Protein AF-A0A1Y2XEP6-F1 (afdb_monomer_lite)

Secondary structure (DSSP, 8-state):
----PPPSEEEESSHHHHHT-----GGG-EEEEEEES-EEEEE-TT--BEEEEEEES-TEEEEEE-TT--B-SEEEEES-TT--EEE-TT----TT----S-TTS--S--EEEEEES-TT--EEE-TT--EEEEEEEE-S-TT----TTTTTT--EEEEEEEES----TT--EEEEEEEE----TT-EEEETT--EEEEEEEES-SEEEESS-EEESS-EEEE---GGG---------TTEEEESS-EEEES-BS-EEE-TT--EESS-EEEES-BS-EEE-TT--EEEEEEEE--BT-EEPP-TT--EEEEEEEEEEE--TT-S-S-TT--BEEEEEEEEESSTT-BTHHHHHHHHTTSEEEEEE-SBT---SS----SS-----------PPPHHHHHHHHHHHHHHHHHHHHHHHHHHHHHHHHHHHHHHHHHHHHHHHHHHHHHHHTT------TTS----SSS---PPP-----SS-------PPPP----PPP--PPPPPP-----------------

pLDDT: mean 80.97, std 20.72, range [35.66, 98.75]

Foldseek 3Di:
DDPPDQPLEDEAAEQVSQVPDDRCPDPVFHAEYEHALHADEHEHPPRAEYAYYEYENNCHHAEYEDARHQAYAEYYHEQNANHAEYEDQNHADDPPDDPPDDPPDDGPRAYAYAHAAHVNHQAYHNHQDQEHEEHHHAHPDQPDPSDPHNQASHQEYAAYAEEYQDEPQNHQEYAEAEYAYPLDAPREYHPQNHAEYQEYAAHQNRAYDHNAAHEHQAEAHAEQHECVSYPDPDQRPPARHAEHQEEYEYENAECHEQEPNNHAYHNYEDYYEHYECYEYEDARHAEYEEYHHDHHYNYEDYAHARHQDYQEYAHAEAYDCVVHLDSYPNHQAHVDEYAAHHPDAPRDCVNVVVCCVVRRHVHYHHPYHPSPPPDDPDDPDDDDDDDDDDDDDDDPVVVVVVVVVVVVVVVVVVVVVVVVVVVVVVVVVVVVVVVVVVVVVVVVVVVVVVVVPPDPPPVPWWDDPPPPDTDGDPDDDDDPDDDDDDDDDDDDDDDDDDDDDDDDDDDDDDDDDDDDDDDDDDDD

Radius of gyration: 37.0 Å; chains: 1; bounding box: 100×82×118 Å

Sequence (524 aa):
MGDGECPDGIYIKNQVDIDNGNYNCGDNGLESIYLINASGDLTFPGFVSARYLQIEDSPDLQSVTFPDLRRLARLQIKNAHSLYKVSLPSIGPEDGYGVMGDPNTFLVNTIDLSIEDAPYLTTTNFGQLESFQHVTYNSDNYFSNHGPGAFDNITAAWNLTIDACVNFVNLERADRVQITGDGDRSCQMDFSKLSSVNNMTLHSVPVLFLGREVTVNESLVVESWDPSISESPGPKYIRHFTTVGSNLRASANSQTELTFTDLQRVGGDLVIYNNKNSTLSFDQLTEAGTISIVDNVDTILPWFPRLQRADSIHLRGHIDTSMGQNLFPVLSIVPGNVTIEAWNADFNCSKLVDQFRDNIITNLKCNGTNNATGTAAGPITNPIISQENQSSGLSAGAWAGIGIGIGIFVLGVVIGVVWLLIRLKRLRKELMERIKEQETNQLQRWDSLEMRSKRPNLDVLCESDGTGIIREKPDDHIPPDRIKTVIAKHPDGYVRELPVTVPLPPELTGSLDMDRENRSLSRY

Structure (mmCIF, N/CA/C/O backbone):
data_AF-A0A1Y2XEP6-F1
#
_entry.id   AF-A0A1Y2XEP6-F1
#
loop_
_atom_site.group_PDB
_atom_site.id
_atom_site.type_symbol
_atom_site.label_atom_id
_atom_site.label_alt_id
_atom_site.label_comp_id
_atom_site.label_asym_id
_atom_site.label_entity_id
_atom_site.label_seq_id
_atom_site.pdbx_PDB_ins_code
_atom_site.Cartn_x
_atom_site.Cartn_y
_atom_site.Cartn_z
_atom_site.occupancy
_atom_site.B_iso_or_equiv
_atom_site.auth_seq_id
_atom_site.auth_comp_id
_atom_site.auth_asym_id
_atom_site.auth_atom_id
_atom_site.pdbx_PDB_model_num
ATOM 1 N N . MET A 1 1 ? 13.974 -10.013 -51.640 1.00 45.12 1 MET A N 1
ATOM 2 C CA . MET A 1 1 ? 14.377 -9.930 -50.225 1.00 45.12 1 MET A CA 1
ATOM 3 C C . MET A 1 1 ? 13.810 -11.180 -49.602 1.00 45.12 1 MET A C 1
ATOM 5 O O . MET A 1 1 ? 12.612 -11.368 -49.728 1.00 45.12 1 MET A O 1
ATOM 9 N N . GLY A 1 2 ? 14.669 -12.114 -49.186 1.00 50.44 2 GLY A N 1
ATOM 10 C CA . GLY A 1 2 ? 14.192 -13.378 -48.624 1.00 50.44 2 GLY A CA 1
ATOM 11 C C . GLY A 1 2 ? 13.449 -13.101 -47.327 1.00 50.44 2 GLY A C 1
ATOM 12 O O . GLY A 1 2 ? 13.826 -12.160 -46.629 1.00 50.44 2 GLY A O 1
ATOM 13 N N . ASP A 1 3 ? 12.417 -13.891 -47.051 1.00 63.75 3 ASP A N 1
ATOM 14 C CA . ASP A 1 3 ? 11.669 -13.915 -45.793 1.00 63.75 3 ASP A CA 1
ATOM 15 C C . ASP A 1 3 ? 12.612 -14.345 -44.656 1.00 63.75 3 ASP A C 1
ATOM 17 O O . ASP A 1 3 ? 12.588 -15.484 -44.197 1.00 63.75 3 ASP A O 1
ATOM 21 N N . GLY A 1 4 ? 13.552 -13.470 -44.294 1.00 73.50 4 GLY A N 1
ATOM 22 C CA . GLY A 1 4 ? 14.496 -13.704 -43.217 1.00 73.50 4 GLY A CA 1
ATOM 23 C C . GLY A 1 4 ? 13.702 -13.851 -41.934 1.00 73.50 4 GLY A C 1
ATOM 24 O O . GLY A 1 4 ? 13.021 -12.912 -41.528 1.00 73.50 4 GLY A O 1
ATOM 25 N N . GLU A 1 5 ? 13.751 -15.040 -41.342 1.00 85.75 5 GLU A N 1
ATOM 26 C CA . GLU A 1 5 ? 13.152 -15.297 -40.040 1.00 85.75 5 GLU A CA 1
ATOM 27 C C . GLU A 1 5 ? 13.689 -14.282 -39.026 1.00 85.75 5 GLU A C 1
ATOM 29 O O . GLU A 1 5 ? 14.896 -14.031 -38.946 1.00 85.75 5 GLU A O 1
ATOM 34 N N . CYS A 1 6 ? 12.774 -13.680 -38.270 1.00 89.69 6 CYS A N 1
ATOM 35 C CA . CYS A 1 6 ? 13.131 -12.806 -37.168 1.00 89.69 6 CYS A CA 1
ATOM 36 C C . CYS A 1 6 ? 13.857 -13.590 -36.088 1.00 89.69 6 CYS A C 1
ATOM 38 O O . CYS A 1 6 ? 13.378 -14.658 -35.708 1.00 89.69 6 CYS A O 1
ATOM 40 N N . PRO A 1 7 ? 14.979 -13.075 -35.563 1.00 92.62 7 PRO A N 1
ATOM 41 C CA . PRO A 1 7 ? 15.607 -13.709 -34.423 1.00 92.62 7 PRO A CA 1
ATOM 42 C C . PRO A 1 7 ? 14.661 -13.647 -33.219 1.00 92.62 7 PRO A C 1
ATOM 44 O O . PRO A 1 7 ? 14.058 -12.608 -32.948 1.00 92.62 7 PRO A O 1
ATOM 47 N N . ASP A 1 8 ? 14.592 -14.741 -32.460 1.00 92.44 8 ASP A N 1
ATOM 48 C CA . ASP A 1 8 ? 13.839 -14.799 -31.198 1.00 92.44 8 ASP A CA 1
ATOM 49 C C . ASP A 1 8 ? 14.340 -13.749 -30.186 1.00 92.44 8 ASP A C 1
ATOM 51 O O . ASP A 1 8 ? 13.602 -13.275 -29.327 1.00 92.44 8 ASP A O 1
ATOM 55 N N . GLY A 1 9 ? 15.603 -13.334 -30.276 1.00 95.00 9 GLY A N 1
ATOM 56 C CA . GLY A 1 9 ? 16.083 -12.225 -29.471 1.00 95.00 9 GLY A CA 1
ATOM 57 C C . GLY A 1 9 ? 17.382 -11.620 -29.961 1.00 95.00 9 GLY A C 1
ATOM 58 O O . GLY A 1 9 ? 18.145 -12.244 -30.702 1.00 95.00 9 GLY A O 1
ATOM 59 N N . ILE A 1 10 ? 17.625 -10.386 -29.528 1.00 96.38 10 ILE A N 1
ATOM 60 C CA . ILE A 1 10 ? 18.825 -9.622 -29.872 1.00 96.38 10 ILE A CA 1
ATOM 61 C C . ILE A 1 10 ? 19.538 -9.145 -28.608 1.00 96.38 10 ILE A C 1
ATOM 63 O O . ILE A 1 10 ? 18.894 -8.808 -27.615 1.00 96.38 10 ILE A O 1
ATOM 67 N N . TYR A 1 11 ? 20.869 -9.116 -28.658 1.00 97.12 11 TYR A N 1
ATOM 68 C CA . TYR A 1 11 ? 21.729 -8.664 -27.566 1.00 97.12 11 TYR A CA 1
ATOM 69 C C . TYR A 1 11 ? 22.448 -7.393 -27.992 1.00 97.12 11 TYR A C 1
ATOM 71 O O . TYR A 1 11 ? 23.153 -7.398 -28.999 1.00 97.12 11 TYR A O 1
ATOM 79 N N . ILE A 1 12 ? 22.281 -6.328 -27.217 1.00 97.81 12 ILE A N 1
ATOM 80 C CA . ILE A 1 12 ? 22.789 -4.996 -27.543 1.00 97.81 12 ILE A CA 1
ATOM 81 C C . ILE A 1 12 ? 23.633 -4.496 -26.376 1.00 97.81 12 ILE A C 1
ATOM 83 O O . ILE A 1 12 ? 23.169 -4.471 -25.236 1.00 97.81 12 ILE A O 1
ATOM 87 N N . LYS A 1 13 ? 24.873 -4.092 -26.657 1.00 97.69 13 LYS A N 1
ATOM 88 C CA . LYS A 1 13 ? 25.794 -3.526 -25.660 1.00 97.69 13 LYS A CA 1
ATOM 89 C C . LYS A 1 13 ? 25.984 -2.026 -25.834 1.00 97.69 13 LYS A C 1
ATOM 91 O O . LYS A 1 13 ? 26.319 -1.325 -24.888 1.00 97.69 13 LYS A O 1
ATOM 96 N N . ASN A 1 14 ? 25.838 -1.519 -27.047 1.00 97.69 14 ASN A N 1
ATOM 97 C CA . ASN A 1 14 ? 26.057 -0.111 -27.352 1.00 97.69 14 ASN A CA 1
ATOM 98 C C . ASN A 1 14 ? 25.296 0.283 -28.629 1.00 97.69 14 ASN A C 1
ATOM 100 O O . ASN A 1 14 ? 24.717 -0.562 -29.311 1.00 97.69 14 ASN A O 1
ATOM 104 N N . GLN A 1 15 ? 25.324 1.572 -28.972 1.00 97.56 15 GLN A N 1
ATOM 105 C CA . GLN A 1 15 ? 24.644 2.095 -30.159 1.00 97.56 15 GLN A CA 1
ATOM 106 C C . GLN A 1 15 ? 25.177 1.494 -31.474 1.00 97.56 15 GLN A C 1
ATOM 108 O O . GLN A 1 15 ? 24.409 1.312 -32.412 1.00 97.56 15 GLN A O 1
ATOM 113 N N . VAL A 1 16 ? 26.458 1.109 -31.540 1.00 96.94 16 VAL A N 1
ATOM 114 C CA . VAL A 1 16 ? 27.062 0.519 -32.749 1.00 96.94 16 VAL A CA 1
ATOM 115 C C . VAL A 1 16 ? 26.422 -0.833 -33.092 1.00 96.94 16 VAL A C 1
ATOM 117 O O . VAL A 1 16 ? 26.256 -1.143 -34.271 1.00 96.94 16 VAL A O 1
ATOM 120 N N . ASP A 1 17 ? 26.013 -1.618 -32.089 1.00 96.12 17 ASP A N 1
ATOM 121 C CA . ASP A 1 17 ? 25.277 -2.875 -32.300 1.00 96.12 17 ASP A CA 1
ATOM 122 C C . ASP A 1 17 ? 23.877 -2.632 -32.892 1.00 96.12 17 ASP A C 1
ATOM 124 O O . ASP A 1 17 ? 23.364 -3.464 -33.647 1.00 96.12 17 ASP A O 1
ATOM 128 N N . ILE A 1 18 ? 23.259 -1.493 -32.560 1.00 95.31 18 ILE A N 1
ATOM 129 C CA . ILE A 1 18 ? 21.965 -1.067 -33.106 1.00 95.31 18 ILE A CA 1
ATOM 130 C C . ILE A 1 18 ? 22.148 -0.607 -34.554 1.00 95.31 18 ILE A C 1
ATOM 132 O O . ILE A 1 18 ? 21.463 -1.102 -35.444 1.00 95.31 18 ILE A O 1
ATOM 136 N N . ASP A 1 19 ? 23.110 0.288 -34.792 1.00 95.50 19 ASP A N 1
ATOM 137 C CA . ASP A 1 19 ? 23.351 0.920 -36.093 1.00 95.50 19 ASP A CA 1
ATOM 138 C C . ASP A 1 19 ? 23.798 -0.085 -37.168 1.00 95.50 19 ASP A C 1
ATOM 140 O O . ASP A 1 19 ? 23.444 0.047 -38.341 1.00 95.50 19 ASP A O 1
ATOM 144 N N . ASN A 1 20 ? 24.572 -1.103 -36.777 1.00 95.06 20 ASN A N 1
ATOM 145 C CA . ASN A 1 20 ? 25.049 -2.145 -37.689 1.00 95.06 20 ASN A CA 1
ATOM 146 C C . ASN A 1 20 ? 24.077 -3.322 -37.836 1.00 95.06 20 ASN A C 1
ATOM 148 O O . ASN A 1 20 ? 24.254 -4.158 -38.727 1.00 95.06 20 ASN A O 1
ATOM 152 N N . GLY A 1 21 ? 23.087 -3.437 -36.951 1.00 90.69 21 GLY A N 1
ATOM 153 C CA . GLY A 1 21 ? 22.163 -4.557 -36.952 1.00 90.69 21 GLY A CA 1
ATOM 154 C C . GLY A 1 21 ? 20.976 -4.337 -37.888 1.00 90.69 21 GLY A C 1
ATOM 155 O O . GLY A 1 21 ? 20.340 -3.288 -37.897 1.00 90.69 21 GLY A O 1
ATOM 156 N N . ASN A 1 22 ? 20.643 -5.353 -38.684 1.00 86.31 22 ASN A N 1
ATOM 157 C CA . ASN A 1 22 ? 19.442 -5.342 -39.518 1.00 86.31 22 ASN A CA 1
ATOM 158 C C . ASN A 1 22 ? 18.295 -6.060 -38.791 1.00 86.31 22 ASN A C 1
ATOM 160 O O . ASN A 1 22 ? 18.072 -7.249 -39.008 1.00 86.31 22 ASN A O 1
ATOM 164 N N . TYR A 1 23 ? 17.587 -5.340 -37.919 1.00 86.44 23 TYR A N 1
ATOM 165 C CA . TYR A 1 23 ? 16.522 -5.883 -37.061 1.00 86.44 23 TYR A CA 1
ATOM 166 C C . TYR A 1 23 ? 15.106 -5.684 -37.623 1.00 86.44 23 TYR A C 1
ATOM 168 O O . TYR A 1 23 ? 14.135 -5.597 -36.872 1.00 86.44 23 TYR A O 1
ATOM 176 N N . ASN A 1 24 ? 14.963 -5.563 -38.946 1.00 84.88 24 ASN A N 1
ATOM 177 C CA . ASN A 1 24 ? 13.658 -5.325 -39.552 1.00 84.88 24 ASN A CA 1
ATOM 178 C C . ASN A 1 24 ? 12.791 -6.592 -39.517 1.00 84.88 24 ASN A C 1
ATOM 180 O O . ASN A 1 24 ? 12.932 -7.472 -40.364 1.00 84.88 24 ASN A O 1
ATOM 184 N N . CYS A 1 25 ? 11.881 -6.638 -38.545 1.00 87.75 25 CYS A N 1
ATOM 185 C CA . CYS A 1 25 ? 10.997 -7.769 -38.291 1.00 87.75 25 CYS A CA 1
ATOM 186 C C . CYS A 1 25 ? 9.562 -7.622 -38.810 1.00 87.75 25 CYS A C 1
ATOM 188 O O . CYS A 1 25 ? 8.697 -8.449 -38.507 1.00 87.75 25 CYS A O 1
ATOM 190 N N . GLY A 1 26 ? 9.299 -6.577 -39.602 1.00 86.06 26 GLY A N 1
ATOM 191 C CA . GLY A 1 26 ? 7.944 -6.241 -40.034 1.00 86.06 26 GLY A CA 1
ATOM 192 C C . GLY A 1 26 ? 6.987 -6.097 -38.844 1.00 86.06 26 GLY A C 1
ATOM 193 O O . GLY A 1 26 ? 7.382 -5.663 -37.761 1.00 86.06 26 GLY A O 1
ATOM 194 N N . ASP A 1 27 ? 5.731 -6.496 -39.040 1.00 83.19 27 ASP A N 1
ATOM 195 C CA . ASP A 1 27 ? 4.671 -6.350 -38.030 1.00 83.19 27 ASP A CA 1
ATOM 196 C C . ASP A 1 27 ? 4.746 -7.383 -36.894 1.00 83.19 27 ASP A C 1
ATOM 198 O O . ASP A 1 27 ? 4.137 -7.187 -35.842 1.00 83.19 27 ASP A O 1
ATOM 202 N N . ASN A 1 28 ? 5.497 -8.474 -37.080 1.00 82.81 28 ASN A N 1
ATOM 203 C CA . ASN A 1 28 ? 5.612 -9.531 -36.071 1.00 82.81 28 ASN A CA 1
ATOM 204 C C . ASN A 1 28 ? 6.398 -9.063 -34.835 1.00 82.81 28 ASN A C 1
ATOM 206 O O . ASN A 1 28 ? 6.189 -9.588 -33.744 1.00 82.81 28 ASN A O 1
ATOM 210 N N . GLY A 1 29 ? 7.248 -8.041 -34.987 1.00 87.75 29 GLY A N 1
ATOM 211 C CA . GLY A 1 29 ? 8.113 -7.556 -33.916 1.00 87.75 29 GLY A CA 1
ATOM 212 C C . GLY A 1 29 ? 9.186 -8.562 -33.507 1.00 87.75 29 GLY A C 1
ATOM 213 O O . GLY A 1 29 ? 9.314 -9.641 -34.083 1.00 87.75 29 GLY A O 1
ATOM 214 N N . LEU A 1 30 ? 9.979 -8.184 -32.509 1.00 92.94 30 LEU A N 1
ATOM 215 C CA . LEU A 1 30 ? 10.924 -9.091 -31.860 1.00 92.94 30 LEU A CA 1
ATOM 216 C C . LEU A 1 30 ? 10.279 -9.741 -30.643 1.00 92.94 30 LEU A C 1
ATOM 218 O O . LEU A 1 30 ? 9.525 -9.099 -29.913 1.00 92.94 30 LEU A O 1
ATOM 222 N N . GLU A 1 31 ? 10.626 -10.994 -30.368 1.00 93.38 31 GLU A N 1
ATOM 223 C CA . GLU A 1 31 ? 10.197 -11.614 -29.117 1.00 93.38 31 GLU A CA 1
ATOM 224 C C . GLU A 1 31 ? 10.958 -10.971 -27.941 1.00 93.38 31 GLU A C 1
ATOM 226 O O . GLU A 1 31 ? 10.322 -10.458 -27.022 1.00 93.38 31 GLU A O 1
ATOM 231 N N . SER A 1 32 ? 12.291 -10.854 -28.004 1.00 96.94 32 SER A N 1
ATOM 232 C CA . SER A 1 32 ? 13.078 -10.287 -26.894 1.00 96.94 32 SER A CA 1
ATOM 233 C C . SER A 1 32 ? 14.199 -9.325 -27.307 1.00 96.94 32 SER A C 1
ATOM 235 O O . SER A 1 32 ? 14.939 -9.560 -28.262 1.00 96.94 32 SER A O 1
ATOM 237 N N . ILE A 1 33 ? 14.392 -8.265 -26.522 1.00 97.56 33 ILE A N 1
ATOM 238 C CA . ILE A 1 33 ? 15.531 -7.342 -26.607 1.00 97.56 33 ILE A CA 1
ATOM 239 C C . ILE A 1 33 ? 16.276 -7.368 -25.270 1.00 97.56 33 ILE A C 1
ATOM 241 O O . ILE A 1 33 ? 15.701 -7.035 -24.232 1.00 97.56 33 ILE A O 1
ATOM 245 N N . TYR A 1 34 ? 17.556 -7.740 -25.305 1.00 98.19 34 TYR A N 1
ATOM 246 C CA . TYR A 1 34 ? 18.423 -7.855 -24.133 1.00 98.19 34 TYR A CA 1
ATOM 247 C C . TYR A 1 34 ? 19.523 -6.789 -24.162 1.00 98.19 34 TYR A C 1
ATOM 249 O O . TYR A 1 34 ? 20.383 -6.794 -25.047 1.00 98.19 34 TYR A O 1
ATOM 257 N N . LEU A 1 35 ? 19.521 -5.896 -23.173 1.00 98.00 35 LEU A N 1
ATOM 258 C CA . LEU A 1 35 ? 20.571 -4.906 -22.935 1.00 98.00 35 LEU A CA 1
ATOM 259 C C . LEU A 1 35 ? 21.411 -5.399 -21.750 1.00 98.00 35 LEU A C 1
ATOM 261 O O . LEU A 1 35 ? 21.022 -5.209 -20.600 1.00 98.00 35 LEU A O 1
ATOM 265 N N . ILE A 1 36 ? 22.512 -6.105 -22.034 1.00 97.94 36 ILE A N 1
ATOM 266 C CA . ILE A 1 36 ? 23.367 -6.750 -21.019 1.00 97.94 36 ILE A CA 1
ATOM 267 C C . ILE A 1 36 ? 24.780 -6.190 -21.110 1.00 97.94 36 ILE A C 1
ATOM 269 O O . ILE A 1 36 ? 25.401 -6.279 -22.174 1.00 97.94 36 ILE A O 1
ATOM 273 N N . ASN A 1 37 ? 25.315 -5.670 -19.999 1.00 97.69 37 ASN A N 1
ATOM 274 C CA . ASN A 1 37 ? 26.539 -4.856 -19.999 1.00 97.69 37 ASN A CA 1
ATOM 275 C C . ASN A 1 37 ? 26.458 -3.721 -21.031 1.00 97.69 37 ASN A C 1
ATOM 277 O O . ASN A 1 37 ? 27.430 -3.426 -21.734 1.00 97.69 37 ASN A O 1
ATOM 281 N N . ALA A 1 38 ? 25.263 -3.149 -21.175 1.00 98.06 38 ALA A N 1
ATOM 282 C CA . ALA A 1 38 ? 25.025 -2.054 -22.084 1.00 98.06 38 ALA A CA 1
ATOM 283 C C . ALA A 1 38 ? 25.557 -0.741 -21.498 1.00 98.06 38 ALA A C 1
ATOM 285 O O . ALA A 1 38 ? 25.624 -0.578 -20.277 1.00 98.06 38 ALA A O 1
ATOM 286 N N . SER A 1 39 ? 25.945 0.195 -22.361 1.00 98.19 39 SER A N 1
ATOM 287 C CA . SER A 1 39 ? 26.491 1.484 -21.934 1.00 98.19 39 SER A CA 1
ATOM 288 C C . SER A 1 39 ? 26.059 2.647 -22.823 1.00 98.19 39 SER A C 1
ATOM 290 O O . SER A 1 39 ? 25.695 2.470 -23.988 1.00 98.19 39 SER A O 1
ATOM 292 N N . GLY A 1 40 ? 26.122 3.854 -22.253 1.00 97.88 40 GLY A N 1
ATOM 293 C CA . GLY A 1 40 ? 25.825 5.106 -22.947 1.00 97.88 40 GLY A CA 1
ATOM 294 C C . GLY A 1 40 ? 24.333 5.350 -23.166 1.00 97.88 40 GLY A C 1
ATOM 295 O O . GLY A 1 40 ? 23.489 4.884 -22.402 1.00 97.88 40 GLY A O 1
ATOM 296 N N . ASP A 1 41 ? 24.019 6.119 -24.204 1.00 98.31 41 ASP A N 1
ATOM 297 C CA . ASP A 1 41 ? 22.650 6.408 -24.624 1.00 98.31 41 ASP A CA 1
ATOM 298 C C . ASP A 1 41 ? 22.272 5.506 -25.800 1.00 98.31 41 ASP A C 1
ATOM 300 O O . ASP A 1 41 ? 22.948 5.512 -26.830 1.00 98.31 41 ASP A O 1
ATOM 304 N N . LEU A 1 42 ? 21.186 4.743 -25.657 1.00 98.19 42 LEU A N 1
ATOM 305 C CA . LEU A 1 42 ? 20.700 3.827 -26.687 1.00 98.19 42 LEU A CA 1
ATOM 306 C C . LEU A 1 42 ? 19.387 4.317 -27.286 1.00 98.19 42 LEU A C 1
ATOM 308 O O . LEU A 1 42 ? 18.402 4.536 -26.577 1.00 98.19 42 LEU A O 1
ATOM 312 N N . THR A 1 43 ? 19.359 4.448 -28.611 1.00 97.69 43 THR A N 1
ATOM 313 C CA . THR A 1 43 ? 18.160 4.794 -29.379 1.00 97.69 43 THR A CA 1
ATOM 314 C C . THR A 1 43 ? 17.867 3.720 -30.418 1.00 97.69 43 THR A C 1
ATOM 316 O O . THR A 1 43 ? 18.726 3.383 -31.229 1.00 97.69 43 THR A O 1
ATOM 319 N N . PHE A 1 44 ? 16.628 3.226 -30.415 1.00 96.31 44 PHE A N 1
ATOM 320 C CA . PHE A 1 44 ? 16.145 2.128 -31.256 1.00 96.31 44 PHE A CA 1
ATOM 321 C C . PHE A 1 44 ? 15.128 2.626 -32.299 1.00 96.31 44 PHE A C 1
ATOM 323 O O . PHE A 1 44 ? 13.919 2.452 -32.111 1.00 96.31 44 PHE A O 1
ATOM 330 N N . PRO A 1 45 ? 15.566 3.284 -33.388 1.00 94.69 45 PRO A N 1
ATOM 331 C CA . PRO A 1 45 ? 14.650 3.769 -34.417 1.00 94.69 45 PRO A CA 1
ATOM 332 C C . PRO A 1 45 ? 14.015 2.604 -35.190 1.00 94.69 45 PRO A C 1
ATOM 334 O O . PRO A 1 45 ? 14.676 1.615 -35.499 1.00 94.69 45 PRO A O 1
ATOM 337 N N . GLY A 1 46 ? 12.733 2.728 -35.535 1.00 91.81 46 GLY A N 1
ATOM 338 C CA . GLY A 1 46 ? 12.019 1.773 -36.387 1.00 91.81 46 GLY A CA 1
ATOM 339 C C . GLY A 1 46 ? 11.557 0.478 -35.708 1.00 91.81 46 GLY A C 1
ATOM 340 O O . GLY A 1 46 ? 10.947 -0.361 -36.369 1.00 91.81 46 GLY A O 1
ATOM 341 N N . PHE A 1 47 ? 11.793 0.302 -34.406 1.00 92.62 47 PHE A N 1
ATOM 342 C CA . PHE A 1 47 ? 11.282 -0.847 -33.653 1.00 92.62 47 PHE A CA 1
ATOM 343 C C . PHE A 1 47 ? 9.827 -0.608 -33.262 1.00 92.62 47 PHE A C 1
ATOM 345 O O . PHE A 1 47 ? 9.559 0.180 -32.364 1.00 92.62 47 PHE A O 1
ATOM 352 N N . VAL A 1 48 ? 8.890 -1.292 -33.921 1.00 92.88 48 VAL A N 1
ATOM 353 C CA . VAL A 1 48 ? 7.446 -1.080 -33.704 1.00 92.88 48 VAL A CA 1
ATOM 354 C C . VAL A 1 48 ? 6.876 -1.978 -32.603 1.00 92.88 48 VAL A C 1
ATOM 356 O O . VAL A 1 48 ? 5.943 -1.583 -31.902 1.00 92.88 48 VAL A O 1
ATOM 359 N N . SER A 1 49 ? 7.430 -3.179 -32.424 1.00 92.44 49 SER A N 1
ATOM 360 C CA . SER A 1 49 ? 6.909 -4.185 -31.496 1.00 92.44 49 SER A CA 1
ATOM 361 C C . SER A 1 49 ? 8.035 -5.016 -30.887 1.00 92.44 49 SER A C 1
ATOM 363 O O . SER A 1 49 ? 8.932 -5.472 -31.603 1.00 92.44 49 SER A O 1
ATOM 365 N N . ALA A 1 50 ? 7.966 -5.225 -29.576 1.00 94.19 50 ALA A N 1
ATOM 366 C CA . ALA A 1 50 ? 8.783 -6.177 -28.839 1.00 94.19 50 ALA A CA 1
ATOM 367 C C . ALA A 1 50 ? 7.908 -6.858 -27.782 1.00 94.19 50 ALA A C 1
ATOM 369 O O . ALA A 1 50 ? 7.033 -6.211 -27.215 1.00 94.19 50 ALA A O 1
ATOM 370 N N . ARG A 1 51 ? 8.116 -8.137 -27.464 1.00 93.62 51 ARG A N 1
ATOM 371 C CA . ARG A 1 51 ? 7.384 -8.749 -26.343 1.00 93.62 51 ARG A CA 1
ATOM 372 C C . ARG A 1 51 ? 8.079 -8.474 -25.013 1.00 93.62 51 ARG A C 1
ATOM 374 O O . ARG A 1 51 ? 7.426 -8.038 -24.063 1.00 93.62 51 ARG A O 1
ATOM 381 N N . TYR A 1 52 ? 9.395 -8.654 -24.971 1.00 96.94 52 TYR A N 1
ATOM 382 C CA . TYR A 1 52 ? 10.221 -8.483 -23.780 1.00 96.94 52 TYR A CA 1
ATOM 383 C C . TYR A 1 52 ? 11.348 -7.477 -24.023 1.00 96.94 52 TYR A C 1
ATOM 385 O O . TYR A 1 52 ? 12.110 -7.607 -24.979 1.00 96.94 52 TYR A O 1
ATOM 393 N N . LEU A 1 53 ? 11.485 -6.503 -23.126 1.00 97.69 53 LEU A N 1
ATOM 394 C CA . LEU A 1 53 ? 12.650 -5.626 -23.037 1.00 97.69 53 LEU A CA 1
ATOM 395 C C . LEU A 1 53 ? 13.295 -5.820 -21.666 1.00 97.69 53 LEU A C 1
ATOM 397 O O . LEU A 1 53 ? 12.682 -5.513 -20.643 1.00 97.69 53 LEU A O 1
ATOM 401 N N . GLN A 1 54 ? 14.519 -6.340 -21.653 1.00 98.38 54 GLN A N 1
ATOM 402 C CA . GLN A 1 54 ? 15.269 -6.632 -20.436 1.00 98.38 54 GLN A CA 1
ATOM 403 C C . GLN A 1 54 ? 16.580 -5.851 -20.430 1.00 98.38 54 GLN A C 1
ATOM 405 O O . GLN A 1 54 ? 17.398 -5.987 -21.337 1.00 98.38 54 GLN A O 1
ATOM 410 N N . ILE A 1 55 ? 16.771 -5.049 -19.389 1.00 98.25 55 ILE A N 1
ATOM 411 C CA . ILE A 1 55 ? 18.004 -4.335 -19.076 1.00 98.25 55 ILE A CA 1
ATOM 412 C C . ILE A 1 55 ? 18.593 -5.003 -17.844 1.00 98.25 55 ILE A C 1
ATOM 414 O O . ILE A 1 55 ? 17.951 -5.018 -16.797 1.00 98.25 55 ILE A O 1
ATOM 418 N N . GLU A 1 56 ? 19.785 -5.570 -17.965 1.00 98.00 56 GLU A N 1
ATOM 419 C CA . GLU A 1 56 ? 20.429 -6.306 -16.880 1.00 98.00 56 GLU A CA 1
ATOM 420 C C . GLU A 1 56 ? 21.919 -5.985 -16.832 1.00 98.00 56 GLU A C 1
ATOM 422 O O . GLU A 1 56 ? 22.555 -5.810 -17.874 1.00 98.00 56 GLU A O 1
ATOM 427 N N . ASP A 1 57 ? 22.468 -5.875 -15.622 1.00 97.69 57 ASP A N 1
ATOM 428 C CA . ASP A 1 57 ? 23.903 -5.702 -15.367 1.00 97.69 57 ASP A CA 1
ATOM 429 C C . ASP A 1 57 ? 24.538 -4.640 -16.279 1.00 97.69 57 ASP A C 1
ATOM 431 O O . ASP A 1 57 ? 25.565 -4.857 -16.919 1.00 97.69 57 ASP A O 1
ATOM 435 N N . SER A 1 58 ? 23.869 -3.493 -16.398 1.00 98.06 58 SER A N 1
ATOM 436 C CA . SER A 1 58 ? 24.238 -2.410 -17.316 1.00 98.06 58 SER A CA 1
ATOM 437 C C . SER A 1 58 ? 24.523 -1.125 -16.530 1.00 98.06 58 SER A C 1
ATOM 439 O O . SER A 1 58 ? 23.775 -0.152 -16.642 1.00 98.06 58 SER A O 1
ATOM 441 N N . PRO A 1 59 ? 25.580 -1.109 -15.691 1.00 96.94 59 PRO A N 1
ATOM 442 C CA . PRO A 1 59 ? 25.846 -0.013 -14.761 1.00 96.94 59 PRO A CA 1
ATOM 443 C C . PRO A 1 59 ? 26.207 1.299 -15.460 1.00 96.94 59 PRO A C 1
ATOM 445 O O . PRO A 1 59 ? 25.993 2.353 -14.872 1.00 96.94 59 PRO A O 1
ATOM 448 N N . ASP A 1 60 ? 26.713 1.243 -16.694 1.00 97.75 60 ASP A N 1
ATOM 449 C CA . ASP A 1 60 ? 27.136 2.400 -17.495 1.00 97.75 60 ASP A CA 1
ATOM 450 C C . ASP A 1 60 ? 26.060 2.869 -18.492 1.00 97.75 60 ASP A C 1
ATOM 452 O O . ASP A 1 60 ? 26.285 3.801 -19.272 1.00 97.75 60 ASP A O 1
ATOM 456 N N . LEU A 1 61 ? 24.901 2.204 -18.524 1.00 98.25 61 LEU A N 1
ATOM 457 C CA . LEU A 1 61 ? 23.781 2.593 -19.372 1.00 98.25 61 LEU A CA 1
ATOM 458 C C . LEU A 1 61 ? 23.112 3.832 -18.786 1.00 98.25 61 LEU A C 1
ATOM 460 O O . LEU A 1 61 ? 22.747 3.847 -17.617 1.00 98.25 61 LEU A O 1
ATOM 464 N N . GLN A 1 62 ? 22.948 4.865 -19.604 1.00 97.50 62 GLN A N 1
ATOM 465 C CA . GLN A 1 62 ? 22.491 6.181 -19.167 1.00 97.50 62 GLN A CA 1
ATOM 466 C C . GLN A 1 62 ? 21.045 6.450 -19.578 1.00 97.50 62 GLN A C 1
ATOM 468 O O . GLN A 1 62 ? 20.220 6.850 -18.751 1.00 97.50 62 GLN A O 1
ATOM 473 N N . SER A 1 63 ? 20.703 6.181 -20.838 1.00 97.88 63 SER A N 1
ATOM 474 C CA . SER A 1 63 ? 19.330 6.304 -21.316 1.00 97.88 63 SER A CA 1
ATOM 475 C C . SER A 1 63 ? 18.970 5.260 -22.364 1.00 97.88 63 SER A C 1
ATOM 477 O O . SER A 1 63 ? 19.812 4.793 -23.130 1.00 97.88 63 SER A O 1
ATOM 479 N N . VAL A 1 64 ? 17.686 4.901 -22.401 1.00 98.19 64 VAL A N 1
ATOM 480 C CA . VAL A 1 64 ? 17.119 3.987 -23.397 1.00 98.19 64 VAL A CA 1
ATOM 481 C C . VAL A 1 64 ? 15.877 4.612 -24.009 1.00 98.19 64 VAL A C 1
ATOM 483 O O . VAL A 1 64 ? 14.930 4.966 -23.303 1.00 98.19 64 VAL A O 1
ATOM 486 N N . THR A 1 65 ? 15.872 4.751 -25.333 1.00 98.00 65 THR A N 1
ATOM 487 C CA . THR A 1 65 ? 14.782 5.385 -26.079 1.00 98.00 65 THR A CA 1
ATOM 488 C C . THR A 1 65 ? 14.313 4.501 -27.233 1.00 98.00 65 THR A C 1
ATOM 490 O O . THR A 1 65 ? 15.079 4.183 -28.140 1.00 98.00 65 THR A O 1
ATOM 493 N N . PHE A 1 66 ? 13.023 4.170 -27.237 1.00 97.44 66 PHE A N 1
ATOM 494 C CA . PHE A 1 66 ? 12.341 3.498 -28.340 1.00 97.44 66 PHE A CA 1
ATOM 495 C C . PHE A 1 66 ? 11.253 4.423 -28.905 1.00 97.44 66 PHE A C 1
ATOM 497 O O . PHE A 1 66 ? 10.107 4.370 -28.453 1.00 97.44 66 PHE A O 1
ATOM 504 N N . PRO A 1 67 ? 11.585 5.309 -29.861 1.00 97.00 67 PRO A N 1
ATOM 505 C CA . PRO A 1 67 ? 10.650 6.322 -30.344 1.00 97.00 67 PRO A CA 1
ATOM 506 C C . PRO A 1 67 ? 9.420 5.723 -31.033 1.00 97.00 67 PRO A C 1
ATOM 508 O O . PRO A 1 67 ? 8.341 6.296 -30.924 1.00 97.00 67 PRO A O 1
ATOM 511 N N . ASP A 1 68 ? 9.565 4.571 -31.690 1.00 95.06 68 ASP A N 1
ATOM 512 C CA . ASP A 1 68 ? 8.525 3.969 -32.530 1.00 95.06 68 ASP A CA 1
ATOM 513 C C . ASP A 1 68 ? 7.843 2.746 -31.895 1.00 95.06 68 ASP A C 1
ATOM 515 O O . ASP A 1 68 ? 6.931 2.187 -32.506 1.00 95.06 68 ASP A O 1
ATOM 519 N N . LEU A 1 69 ? 8.252 2.332 -30.686 1.00 94.81 69 LEU A N 1
ATOM 520 C CA . LEU A 1 69 ? 7.744 1.117 -30.042 1.00 94.81 69 LEU A CA 1
ATOM 521 C C . LEU A 1 69 ? 6.315 1.333 -29.559 1.00 94.81 69 LEU A C 1
ATOM 523 O O . LEU A 1 69 ? 6.063 2.128 -28.656 1.00 94.81 69 LEU A O 1
ATOM 527 N N . ARG A 1 70 ? 5.388 0.599 -30.171 1.00 93.19 70 ARG A N 1
ATOM 528 C CA . ARG A 1 70 ? 3.948 0.658 -29.889 1.00 93.19 70 ARG A CA 1
ATOM 529 C C . ARG A 1 70 ? 3.482 -0.483 -29.000 1.00 93.19 70 ARG A C 1
ATOM 531 O O . ARG A 1 70 ? 2.442 -0.361 -28.366 1.00 93.19 70 ARG A O 1
ATOM 538 N N . ARG A 1 71 ? 4.232 -1.590 -28.977 1.00 91.06 71 ARG A N 1
ATOM 539 C CA . ARG A 1 71 ? 3.869 -2.827 -28.278 1.00 91.06 71 ARG A CA 1
ATOM 540 C C . ARG A 1 71 ? 5.019 -3.282 -27.397 1.00 91.06 71 ARG A C 1
ATOM 542 O O . ARG A 1 71 ? 6.133 -3.449 -27.888 1.00 91.06 71 ARG A O 1
ATOM 549 N N . LEU A 1 72 ? 4.720 -3.486 -26.120 1.00 93.81 72 LEU A N 1
ATOM 550 C CA . LEU A 1 72 ? 5.592 -4.134 -25.152 1.00 93.81 72 LEU A CA 1
ATOM 551 C C . LEU A 1 72 ? 4.716 -4.917 -24.183 1.00 93.81 72 LEU A C 1
ATOM 553 O O . LEU A 1 72 ? 3.716 -4.381 -23.719 1.00 93.81 72 LEU A O 1
ATOM 557 N N . ALA A 1 73 ? 5.066 -6.165 -23.877 1.00 92.50 73 ALA A N 1
ATOM 558 C CA . ALA A 1 73 ? 4.366 -6.910 -22.830 1.00 92.50 73 ALA A CA 1
ATOM 559 C C . ALA A 1 73 ? 5.058 -6.729 -21.474 1.00 92.50 73 ALA A C 1
ATOM 561 O O . ALA A 1 73 ? 4.396 -6.620 -20.444 1.00 92.50 73 ALA A O 1
ATOM 562 N N . ARG A 1 74 ? 6.395 -6.678 -21.463 1.00 95.56 74 ARG A N 1
ATOM 563 C CA . ARG A 1 74 ? 7.183 -6.566 -20.234 1.00 95.56 74 ARG A CA 1
ATOM 564 C C . ARG A 1 74 ? 8.430 -5.709 -20.411 1.00 95.56 74 ARG A C 1
ATOM 566 O O . ARG A 1 74 ? 9.197 -5.919 -21.350 1.00 95.56 74 ARG A O 1
ATOM 573 N N . LEU A 1 75 ? 8.651 -4.819 -19.448 1.00 97.38 75 LEU A N 1
ATOM 574 C CA . LEU A 1 75 ? 9.890 -4.079 -19.239 1.00 97.38 75 LEU A CA 1
ATOM 575 C C . LEU A 1 75 ? 10.507 -4.505 -17.905 1.00 97.38 75 LEU A C 1
ATOM 577 O O . LEU A 1 75 ? 9.913 -4.292 -16.848 1.00 97.38 75 LEU A O 1
ATOM 581 N N . GLN A 1 76 ? 11.704 -5.080 -17.958 1.00 97.94 76 GLN A N 1
ATOM 582 C CA . GLN A 1 76 ? 12.486 -5.427 -16.778 1.00 97.94 76 GLN A CA 1
ATOM 583 C C . GLN A 1 76 ? 13.795 -4.641 -16.769 1.00 97.94 76 GLN A C 1
ATOM 585 O O . GLN A 1 76 ? 14.529 -4.648 -17.754 1.00 97.94 76 GLN A O 1
ATOM 590 N N . ILE A 1 77 ? 14.087 -3.983 -15.653 1.00 97.38 77 ILE A N 1
ATOM 591 C CA . ILE A 1 77 ? 15.319 -3.234 -15.418 1.00 97.38 77 ILE A CA 1
ATOM 592 C C . ILE A 1 77 ? 15.943 -3.775 -14.142 1.00 97.38 77 ILE A C 1
ATOM 594 O O . ILE A 1 77 ? 15.281 -3.793 -13.108 1.00 97.38 77 ILE A O 1
ATOM 598 N N . LYS A 1 78 ? 17.192 -4.227 -14.228 1.00 97.38 78 LYS A N 1
ATOM 599 C CA . LYS A 1 78 ? 17.939 -4.796 -13.114 1.00 97.38 78 LYS A CA 1
ATOM 600 C C . LYS A 1 78 ? 19.386 -4.310 -13.112 1.00 97.38 78 LYS A C 1
ATOM 602 O O . LYS A 1 78 ? 20.049 -4.375 -14.149 1.00 97.38 78 LYS A O 1
ATOM 607 N N . ASN A 1 79 ? 19.885 -3.876 -11.954 1.00 95.88 79 ASN A N 1
ATOM 608 C CA . ASN A 1 79 ? 21.284 -3.475 -11.742 1.00 95.88 79 ASN A CA 1
ATOM 609 C C . ASN A 1 79 ? 21.763 -2.389 -12.734 1.00 95.88 79 ASN A C 1
ATOM 611 O O . ASN A 1 79 ? 22.920 -2.375 -13.168 1.00 95.88 79 ASN A O 1
ATOM 615 N N . ALA A 1 80 ? 20.874 -1.477 -13.132 1.00 96.12 80 ALA A N 1
ATOM 616 C CA . ALA A 1 80 ? 21.129 -0.448 -14.142 1.00 96.12 80 ALA A CA 1
ATOM 617 C C . ALA A 1 80 ? 21.430 0.893 -13.462 1.00 96.12 80 ALA A C 1
ATOM 619 O O . ALA A 1 80 ? 20.670 1.854 -13.570 1.00 96.12 80 ALA A O 1
ATOM 620 N N . HIS A 1 81 ? 22.539 0.932 -12.724 1.00 93.94 81 HIS A N 1
ATOM 621 C CA . HIS A 1 81 ? 22.831 1.990 -11.761 1.00 93.94 81 HIS A CA 1
ATOM 622 C C . HIS A 1 81 ? 22.753 3.391 -12.366 1.00 93.94 81 HIS A C 1
ATOM 624 O O . HIS A 1 81 ? 22.042 4.225 -11.821 1.00 93.94 81 HIS A O 1
ATOM 630 N N . SER A 1 82 ? 23.419 3.639 -13.501 1.00 95.50 82 SER A N 1
ATOM 631 C CA . SER A 1 82 ? 23.469 4.962 -14.151 1.00 95.50 82 SER A CA 1
ATOM 632 C C . SER A 1 82 ? 22.238 5.317 -14.992 1.00 95.50 82 SER A C 1
ATOM 634 O O . SER A 1 82 ? 22.195 6.412 -15.561 1.00 95.50 82 SER A O 1
ATOM 636 N N . LEU A 1 83 ? 21.248 4.424 -15.094 1.00 95.94 83 LEU A N 1
ATOM 637 C CA . LEU A 1 83 ? 20.105 4.618 -15.980 1.00 95.94 83 LEU A CA 1
ATOM 638 C C . LEU A 1 83 ? 19.197 5.703 -15.410 1.00 95.94 83 LEU A C 1
ATOM 640 O O . LEU A 1 83 ? 18.498 5.479 -14.425 1.00 95.94 83 LEU A O 1
ATOM 644 N N . TYR A 1 84 ? 19.166 6.870 -16.055 1.00 94.62 84 TYR A N 1
ATOM 645 C CA . TYR A 1 84 ? 18.352 7.996 -15.597 1.00 94.62 84 TYR A CA 1
ATOM 646 C C . TYR A 1 84 ? 17.070 8.201 -16.407 1.00 94.62 84 TYR A C 1
ATOM 648 O O . TYR A 1 84 ? 16.134 8.851 -15.925 1.00 94.62 84 TYR A O 1
ATOM 656 N N . LYS A 1 85 ? 17.005 7.645 -17.625 1.00 95.44 85 LYS A N 1
ATOM 657 C CA . LYS A 1 85 ? 15.891 7.857 -18.553 1.00 95.44 85 LYS A CA 1
ATOM 658 C C . LYS A 1 85 ? 15.486 6.594 -19.310 1.00 95.44 85 LYS A C 1
ATOM 660 O O . LYS A 1 85 ? 16.297 5.995 -20.013 1.00 95.44 85 LYS A O 1
ATOM 665 N N . VAL A 1 86 ? 14.190 6.288 -19.280 1.00 96.38 86 VAL A N 1
ATOM 666 C CA . VAL A 1 86 ? 13.544 5.298 -20.158 1.00 96.38 86 VAL A CA 1
ATOM 667 C C . VAL A 1 86 ? 12.410 5.970 -20.922 1.00 96.38 86 VAL A C 1
ATOM 669 O O . VAL A 1 86 ? 11.509 6.551 -20.327 1.00 96.38 86 VAL A O 1
ATOM 672 N N . SER A 1 87 ? 12.442 5.921 -22.251 1.00 97.00 87 SER A N 1
ATOM 673 C CA . SER A 1 87 ? 11.488 6.651 -23.088 1.00 97.00 87 SER A CA 1
ATOM 674 C C . SER A 1 87 ? 10.881 5.759 -24.168 1.00 97.00 87 SER A C 1
ATOM 676 O O . SER A 1 87 ? 11.540 5.427 -25.149 1.00 97.00 87 SER A O 1
ATOM 678 N N . LEU A 1 88 ? 9.599 5.442 -24.012 1.00 96.50 88 LEU A N 1
ATOM 679 C CA . LEU A 1 88 ? 8.736 4.666 -24.905 1.00 96.50 88 LEU A CA 1
ATOM 680 C C . LEU A 1 88 ? 7.533 5.536 -25.354 1.00 96.50 88 LEU A C 1
ATOM 682 O O . LEU A 1 88 ? 6.388 5.207 -25.061 1.00 96.50 88 LEU A O 1
ATOM 686 N N . PRO A 1 89 ? 7.743 6.689 -26.017 1.00 96.25 89 PRO A N 1
ATOM 687 C CA . PRO A 1 89 ? 6.696 7.698 -26.226 1.00 96.25 89 PRO A CA 1
ATOM 688 C C . PRO A 1 89 ? 5.525 7.238 -27.105 1.00 96.25 89 PRO A C 1
ATOM 690 O O . PRO A 1 89 ? 4.447 7.820 -27.024 1.00 96.25 89 PRO A O 1
ATOM 693 N N . SER A 1 90 ? 5.735 6.232 -27.956 1.00 94.38 90 SER A N 1
ATOM 694 C CA . SER A 1 90 ? 4.707 5.703 -28.863 1.00 94.38 90 SER A CA 1
ATOM 695 C C . SER A 1 90 ? 3.934 4.522 -28.283 1.00 94.38 90 SER A C 1
ATOM 697 O O . SER A 1 90 ? 3.061 3.984 -28.968 1.00 94.38 90 SER A O 1
ATOM 699 N N . ILE A 1 91 ? 4.236 4.106 -27.050 1.00 91.88 91 ILE A N 1
ATOM 700 C CA . ILE A 1 91 ? 3.499 3.023 -26.418 1.00 91.88 91 ILE A CA 1
ATOM 701 C C . ILE A 1 91 ? 2.130 3.531 -25.977 1.00 91.88 91 ILE A C 1
ATOM 703 O O . ILE A 1 91 ? 1.983 4.635 -25.443 1.00 91.88 91 ILE A O 1
ATOM 707 N N . GLY A 1 92 ? 1.106 2.741 -26.262 1.00 85.62 92 GLY A N 1
ATOM 708 C CA . GLY A 1 92 ? -0.271 3.131 -26.027 1.00 85.62 92 GLY A CA 1
ATOM 709 C C . GLY A 1 92 ? -1.222 1.952 -26.188 1.00 85.62 92 GLY A C 1
ATOM 710 O O . GLY A 1 92 ? -0.813 0.880 -26.642 1.00 85.62 92 GLY A O 1
ATOM 711 N N . PRO A 1 93 ? -2.491 2.130 -25.799 1.00 76.94 93 PRO A N 1
ATOM 712 C CA . PRO A 1 93 ? -3.507 1.110 -25.997 1.00 76.94 93 PRO A CA 1
ATOM 713 C C . PRO A 1 93 ? -3.660 0.849 -27.500 1.00 76.94 93 PRO A C 1
ATOM 715 O O . PRO A 1 93 ? -3.990 1.757 -28.256 1.00 76.94 93 PRO A O 1
ATOM 718 N N . GLU A 1 94 ? -3.407 -0.379 -27.962 1.00 72.44 94 GLU A N 1
ATOM 719 C CA . GLU A 1 94 ? -3.697 -0.705 -29.360 1.00 72.44 94 GLU A CA 1
ATOM 720 C C . GLU A 1 94 ? -5.186 -0.519 -29.661 1.00 72.44 94 GLU A C 1
ATOM 722 O O . GLU A 1 94 ? -6.038 -1.040 -28.937 1.00 72.44 94 GLU A O 1
ATOM 727 N N . ASP A 1 95 ? -5.485 0.099 -30.804 1.00 61.47 95 ASP A N 1
ATOM 728 C CA . ASP A 1 95 ? -6.827 0.325 -31.360 1.00 61.47 95 ASP A CA 1
ATOM 729 C C . ASP A 1 95 ? -7.654 -0.964 -31.642 1.00 61.47 95 ASP A C 1
ATOM 731 O O . ASP A 1 95 ? -8.691 -0.903 -32.300 1.00 61.47 95 ASP A O 1
ATOM 735 N N . GLY A 1 96 ? -7.220 -2.156 -31.202 1.00 49.22 96 GLY A N 1
ATOM 736 C CA . GLY A 1 96 ? -7.662 -3.435 -31.777 1.00 49.22 96 GLY A CA 1
ATOM 737 C C . GLY A 1 9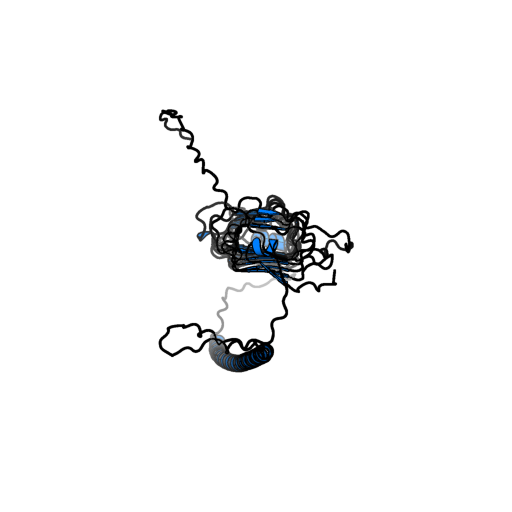6 ? -8.398 -4.436 -30.881 1.00 49.22 96 GLY A C 1
ATOM 738 O O . GLY A 1 96 ? -9.205 -5.201 -31.400 1.00 49.22 96 GLY A O 1
ATOM 739 N N . TYR A 1 97 ? -8.166 -4.469 -29.565 1.00 46.56 97 TYR A N 1
ATOM 740 C CA . TYR A 1 97 ? -8.750 -5.507 -28.692 1.00 46.56 97 TYR A CA 1
ATOM 741 C C . TYR A 1 97 ? -9.244 -4.936 -27.359 1.00 46.56 97 TYR A C 1
ATOM 743 O O . TYR A 1 97 ? -8.860 -5.359 -26.270 1.00 46.56 97 TYR A O 1
ATOM 751 N N . GLY A 1 98 ? -10.145 -3.960 -27.449 1.00 40.56 98 GLY A N 1
ATOM 752 C CA . GLY A 1 98 ? -10.958 -3.543 -26.314 1.00 40.56 98 GLY A CA 1
ATOM 753 C C . GLY A 1 98 ? -12.031 -4.590 -26.018 1.00 40.56 98 GLY A C 1
ATOM 754 O O . GLY A 1 98 ? -13.079 -4.601 -26.661 1.00 40.56 98 GLY A O 1
ATOM 755 N N . VAL A 1 99 ? -11.813 -5.450 -25.022 1.00 40.06 99 VAL A N 1
ATOM 756 C CA . VAL A 1 99 ? -12.932 -6.126 -24.353 1.00 40.06 99 VAL A CA 1
ATOM 757 C C . VAL A 1 99 ? -13.577 -5.089 -23.433 1.00 40.06 99 VAL A C 1
ATOM 759 O O . VAL A 1 99 ? -13.184 -4.921 -22.285 1.00 40.06 99 VAL A O 1
ATOM 762 N N . MET A 1 100 ? -14.533 -4.330 -23.973 1.00 37.47 100 MET A N 1
ATOM 763 C CA . MET A 1 100 ? -15.457 -3.525 -23.174 1.00 37.47 100 MET A CA 1
ATOM 764 C C . MET A 1 100 ? -16.434 -4.462 -22.463 1.00 37.47 100 MET A C 1
ATOM 766 O O . MET A 1 100 ? -17.141 -5.223 -23.124 1.00 37.47 100 MET A O 1
ATOM 770 N N . GLY A 1 101 ? -16.535 -4.372 -21.138 1.00 40.78 101 GLY A N 1
ATOM 771 C CA . GLY A 1 101 ? -17.668 -4.978 -20.443 1.00 40.78 101 GLY A CA 1
ATOM 772 C C . GLY A 1 101 ? -17.701 -4.787 -18.936 1.00 40.78 101 GLY A C 1
ATOM 773 O O . GLY A 1 101 ? -18.767 -4.474 -18.413 1.00 40.78 101 GLY A O 1
ATOM 774 N N . ASP A 1 102 ? -16.575 -4.939 -18.241 1.00 52.38 102 ASP A N 1
ATOM 775 C CA . ASP A 1 102 ? -16.574 -4.929 -16.778 1.00 52.38 102 ASP A CA 1
ATOM 776 C C . ASP A 1 102 ? -15.571 -3.887 -16.239 1.00 52.38 102 ASP A C 1
ATOM 778 O O . ASP A 1 102 ? -14.392 -3.938 -16.596 1.00 52.38 102 ASP A O 1
ATOM 782 N N . PRO A 1 103 ? -15.994 -2.923 -15.396 1.00 53.66 103 PRO A N 1
ATOM 783 C CA . PRO A 1 103 ? -15.078 -2.021 -14.691 1.00 53.66 103 PRO A CA 1
ATOM 784 C C . PRO A 1 103 ? -14.056 -2.752 -13.801 1.00 53.66 103 PRO A C 1
ATOM 786 O O . PRO A 1 103 ? -13.080 -2.130 -13.390 1.00 53.66 103 PRO A O 1
ATOM 789 N N . ASN A 1 104 ? -14.246 -4.051 -13.544 1.00 54.00 104 ASN A N 1
ATOM 790 C CA . ASN A 1 104 ? -13.278 -4.919 -12.873 1.00 54.00 104 ASN A CA 1
ATOM 791 C C . ASN A 1 104 ? -12.394 -5.734 -13.840 1.00 54.00 104 ASN A C 1
ATOM 793 O O . ASN A 1 104 ? -11.453 -6.392 -13.397 1.00 54.00 104 ASN A O 1
ATOM 797 N N . THR A 1 105 ? -12.656 -5.720 -15.154 1.00 52.56 105 THR A N 1
ATOM 798 C CA . THR A 1 105 ? -11.763 -6.345 -16.144 1.00 52.56 105 THR A CA 1
ATOM 799 C C . THR A 1 105 ? -10.744 -5.330 -16.635 1.00 52.56 105 THR A C 1
ATOM 801 O O . THR A 1 105 ? -11.042 -4.487 -17.479 1.00 52.56 105 THR A O 1
ATOM 804 N N . PHE A 1 106 ? -9.525 -5.411 -16.106 1.00 53.28 106 PHE A N 1
ATOM 805 C CA . PHE A 1 106 ? -8.389 -4.682 -16.660 1.00 53.28 106 PHE A CA 1
ATOM 806 C C . PHE A 1 106 ? -8.107 -5.162 -18.094 1.00 53.28 106 PHE A C 1
ATOM 808 O O . PHE A 1 106 ? -8.190 -6.353 -18.403 1.00 53.28 106 PHE A O 1
ATOM 815 N N . LEU A 1 107 ? -7.823 -4.205 -18.976 1.00 54.41 107 LEU A N 1
ATOM 816 C CA . LEU A 1 107 ? -7.677 -4.405 -20.417 1.00 54.41 107 LEU A CA 1
ATOM 817 C C . LEU A 1 107 ? -6.436 -5.244 -20.766 1.00 54.41 107 LEU A C 1
ATOM 819 O O . LEU A 1 107 ? -5.427 -5.216 -20.074 1.00 54.41 107 LEU A O 1
ATOM 823 N N . VAL A 1 108 ? -6.499 -5.941 -21.902 1.00 53.94 108 VAL A N 1
ATOM 824 C CA . VAL A 1 108 ? -5.519 -6.941 -22.383 1.00 53.94 108 VAL A CA 1
ATOM 825 C C . VAL A 1 108 ? -4.198 -6.326 -22.898 1.00 53.94 108 VAL A C 1
ATOM 827 O O . VAL A 1 108 ? -3.340 -7.041 -23.397 1.00 53.94 108 VAL A O 1
ATOM 830 N N . ASN A 1 109 ? -3.992 -5.015 -22.744 1.00 65.19 109 ASN A N 1
ATOM 831 C CA . ASN A 1 109 ? -2.825 -4.290 -23.269 1.00 65.19 109 ASN A CA 1
ATOM 832 C C . ASN A 1 109 ? -2.076 -3.537 -22.161 1.00 65.19 109 ASN A C 1
ATOM 834 O O . ASN A 1 109 ? -1.790 -2.347 -22.276 1.00 65.19 109 ASN A O 1
ATOM 838 N N . THR A 1 110 ? -1.811 -4.220 -21.055 1.00 82.25 110 THR A N 1
ATOM 839 C CA . THR A 1 110 ? -1.052 -3.684 -19.923 1.00 82.25 110 THR A CA 1
ATOM 840 C C . THR A 1 110 ? 0.389 -4.179 -19.947 1.00 82.25 110 THR A C 1
ATOM 842 O O . THR A 1 110 ? 0.639 -5.334 -20.284 1.00 82.25 110 THR A O 1
ATOM 845 N N . ILE A 1 111 ? 1.328 -3.325 -19.539 1.00 91.12 111 ILE A N 1
ATOM 846 C CA . ILE A 1 111 ? 2.741 -3.694 -19.388 1.00 91.12 111 ILE A CA 1
ATOM 847 C C . ILE A 1 111 ? 2.995 -4.233 -17.977 1.00 91.12 111 ILE A C 1
ATOM 849 O O . ILE A 1 111 ? 2.510 -3.665 -16.993 1.00 91.12 111 ILE A O 1
ATOM 853 N N . ASP A 1 112 ? 3.797 -5.294 -17.888 1.00 93.62 112 ASP A N 1
ATOM 854 C CA . ASP A 1 112 ? 4.517 -5.678 -16.672 1.00 93.62 112 ASP A CA 1
ATOM 855 C C . ASP A 1 112 ? 5.795 -4.834 -16.554 1.00 93.62 112 ASP A C 1
ATOM 857 O O . ASP A 1 112 ? 6.721 -4.985 -17.355 1.00 93.62 112 ASP A O 1
ATOM 861 N N . LEU A 1 113 ? 5.859 -3.953 -15.559 1.00 95.81 113 LEU A N 1
ATOM 862 C CA . LEU A 1 113 ? 7.008 -3.109 -15.257 1.00 95.81 113 LEU A CA 1
ATOM 863 C C . LEU A 1 113 ? 7.696 -3.600 -13.980 1.00 95.81 113 LEU A C 1
ATOM 865 O O . LEU A 1 113 ? 7.105 -3.577 -12.904 1.00 95.81 113 LEU A O 1
ATOM 869 N N . SER A 1 114 ? 8.957 -4.009 -14.092 1.00 96.94 114 SER A N 1
ATOM 870 C CA . SER A 1 114 ? 9.784 -4.410 -12.952 1.00 96.94 114 SER A CA 1
ATOM 871 C C . SER A 1 114 ? 11.094 -3.643 -12.975 1.00 96.94 114 SER A C 1
ATOM 873 O O . SER A 1 114 ? 11.863 -3.767 -13.925 1.00 96.94 114 SER A O 1
ATOM 875 N N . ILE A 1 115 ? 11.356 -2.875 -11.926 1.00 95.06 115 ILE A N 1
ATOM 876 C CA . ILE A 1 115 ? 12.572 -2.086 -11.758 1.00 95.06 115 ILE A CA 1
ATOM 877 C C . ILE A 1 115 ? 13.219 -2.507 -10.441 1.00 95.06 115 ILE A C 1
ATOM 879 O O . ILE A 1 115 ? 12.607 -2.380 -9.383 1.00 95.06 115 ILE A O 1
ATOM 883 N N . GLU A 1 116 ? 14.434 -3.032 -10.532 1.00 94.81 116 GLU A N 1
ATOM 884 C CA . GLU A 1 116 ? 15.259 -3.493 -9.420 1.00 94.81 116 GLU A CA 1
ATOM 885 C C . GLU A 1 116 ? 16.627 -2.805 -9.523 1.00 94.81 116 GLU A C 1
ATOM 887 O O . GLU A 1 116 ? 17.318 -2.944 -10.532 1.00 94.81 116 GLU A O 1
ATOM 892 N N . ASP A 1 117 ? 17.007 -2.038 -8.502 1.00 91.19 117 ASP A N 1
ATOM 893 C CA . ASP A 1 117 ? 18.324 -1.391 -8.419 1.00 91.19 117 ASP A CA 1
ATOM 894 C C . ASP A 1 117 ? 18.653 -0.481 -9.631 1.00 91.19 117 ASP A C 1
ATOM 896 O O . ASP A 1 117 ? 19.622 -0.660 -10.377 1.00 91.19 117 ASP A O 1
ATOM 900 N N . ALA A 1 118 ? 17.786 0.516 -9.852 1.00 91.88 118 ALA A N 1
ATOM 901 C CA . ALA A 1 118 ? 17.976 1.602 -10.823 1.00 91.88 118 ALA A CA 1
ATOM 902 C C . ALA A 1 118 ? 17.811 2.983 -10.146 1.00 91.88 118 ALA A C 1
ATOM 904 O O . ALA A 1 118 ? 16.895 3.744 -10.472 1.00 91.88 118 ALA A O 1
ATOM 905 N N . PRO A 1 119 ? 18.677 3.326 -9.176 1.00 89.25 119 PRO A N 1
ATOM 906 C CA . PRO A 1 119 ? 18.467 4.439 -8.247 1.00 89.25 119 PRO A CA 1
ATOM 907 C C . PRO A 1 119 ? 18.530 5.838 -8.864 1.00 89.25 119 PRO A C 1
ATOM 909 O O . PRO A 1 119 ? 18.122 6.804 -8.221 1.00 89.25 119 PRO A O 1
ATOM 912 N N . TYR A 1 120 ? 19.040 5.981 -10.090 1.00 90.50 120 TYR A N 1
ATOM 913 C CA . TYR A 1 120 ? 19.068 7.266 -10.795 1.00 90.50 120 TYR A CA 1
ATOM 914 C C . TYR A 1 120 ? 17.926 7.438 -11.800 1.00 90.50 120 TYR A C 1
ATOM 916 O O . TYR A 1 120 ? 17.839 8.497 -12.431 1.00 90.50 120 TYR A O 1
ATOM 924 N N . LEU A 1 121 ? 17.015 6.462 -11.918 1.00 92.00 121 LEU A N 1
ATOM 925 C CA . LEU A 1 121 ? 15.869 6.560 -12.814 1.00 92.00 121 LEU A CA 1
ATOM 926 C C . LEU A 1 121 ? 14.942 7.687 -12.346 1.00 92.00 121 LEU A C 1
ATOM 928 O O . LEU A 1 121 ? 14.294 7.613 -11.303 1.00 92.00 121 LEU A O 1
ATOM 932 N N . THR A 1 122 ? 14.901 8.764 -13.123 1.00 89.44 122 THR A N 1
ATOM 933 C CA . THR A 1 122 ? 14.151 9.987 -12.788 1.00 89.44 122 THR A CA 1
ATOM 934 C C . THR A 1 122 ? 13.145 10.355 -13.862 1.00 89.44 122 THR A C 1
ATOM 936 O O . THR A 1 122 ? 12.149 11.009 -13.573 1.00 89.44 122 THR A O 1
ATOM 939 N N . THR A 1 123 ? 13.383 9.929 -15.103 1.00 91.12 123 THR A N 1
ATOM 940 C CA . THR A 1 123 ? 12.498 10.200 -16.234 1.00 91.12 123 THR A CA 1
ATOM 941 C C . THR A 1 123 ? 12.002 8.888 -16.820 1.00 91.12 123 THR A C 1
ATOM 943 O O . THR A 1 123 ? 12.786 8.134 -17.400 1.00 91.12 123 THR A O 1
ATOM 946 N N . THR A 1 124 ? 10.695 8.643 -16.751 1.00 93.38 124 THR A N 1
ATOM 947 C CA . THR A 1 124 ? 10.056 7.666 -17.636 1.00 93.38 124 THR A CA 1
ATOM 948 C C . THR A 1 124 ? 9.061 8.363 -18.549 1.00 93.38 124 THR A C 1
ATOM 950 O O . THR A 1 124 ? 8.448 9.367 -18.193 1.00 93.38 124 THR A O 1
ATOM 953 N N . ASN A 1 125 ? 8.930 7.860 -19.768 1.00 94.56 125 ASN A N 1
ATOM 954 C CA . ASN A 1 125 ? 7.905 8.304 -20.696 1.00 94.56 125 ASN A CA 1
ATOM 955 C C . ASN A 1 125 ? 7.268 7.071 -21.320 1.00 94.56 125 ASN A C 1
ATOM 957 O O . ASN A 1 125 ? 7.846 6.480 -22.225 1.00 94.56 125 ASN A O 1
ATOM 961 N N . PHE A 1 126 ? 6.089 6.693 -20.839 1.00 93.94 126 PHE A N 1
ATOM 962 C CA . PHE A 1 126 ? 5.309 5.579 -21.378 1.00 93.94 126 PHE A CA 1
ATOM 963 C C . PHE A 1 126 ? 4.216 6.052 -22.344 1.00 93.94 126 PHE A C 1
ATOM 965 O O . PHE A 1 126 ? 3.173 5.417 -22.456 1.00 93.94 126 PHE A O 1
ATOM 972 N N . GLY A 1 127 ? 4.425 7.184 -23.024 1.00 90.88 127 GLY A N 1
ATOM 973 C CA . GLY A 1 127 ? 3.505 7.665 -24.049 1.00 90.88 127 GLY A CA 1
ATOM 974 C C . GLY A 1 127 ? 2.092 7.873 -23.512 1.00 90.88 127 GLY A C 1
ATOM 975 O O . GLY A 1 127 ? 1.891 8.632 -22.565 1.00 90.88 127 GLY A O 1
ATOM 976 N N . GLN A 1 128 ? 1.130 7.186 -24.131 1.00 89.31 128 GLN A N 1
ATOM 977 C CA . GLN A 1 128 ? -0.293 7.204 -23.769 1.00 89.31 128 GLN A CA 1
ATOM 978 C C . GLN A 1 128 ? -0.693 6.045 -22.843 1.00 89.31 128 GLN A C 1
ATOM 980 O O . GLN A 1 128 ? -1.879 5.851 -22.575 1.00 89.31 128 GLN A O 1
ATOM 985 N N . LEU A 1 129 ? 0.259 5.224 -22.393 1.00 89.06 129 LEU A N 1
ATOM 986 C CA . LEU A 1 129 ? -0.043 4.128 -21.488 1.00 89.06 129 LEU A CA 1
ATOM 987 C C . LEU A 1 129 ? -0.257 4.651 -20.068 1.00 89.06 129 LEU A C 1
ATOM 989 O O . LEU A 1 129 ? 0.682 5.006 -19.359 1.00 89.06 129 LEU A O 1
ATOM 993 N N . GLU A 1 130 ? -1.517 4.632 -19.656 1.00 89.25 130 GLU A N 1
ATOM 994 C CA . GLU A 1 130 ? -1.949 5.097 -18.340 1.00 89.25 130 GLU A CA 1
ATOM 995 C C . GLU A 1 130 ? -2.140 3.955 -17.323 1.00 89.25 130 GLU A C 1
ATOM 997 O O . GLU A 1 130 ? -2.201 4.195 -16.117 1.00 89.25 130 GLU A O 1
ATOM 1002 N N . SER A 1 131 ? -2.249 2.706 -17.798 1.00 87.12 131 SER A N 1
ATOM 1003 C CA . SER A 1 131 ? -2.608 1.529 -16.994 1.00 87.12 131 SER A CA 1
ATOM 1004 C C . SER A 1 131 ? -1.569 0.412 -17.077 1.00 87.12 131 SER A C 1
ATOM 1006 O O . SER A 1 131 ? -1.152 0.021 -18.167 1.00 87.12 131 SER A O 1
ATOM 1008 N N . PHE A 1 132 ? -1.206 -0.154 -15.925 1.00 90.06 132 PHE A N 1
ATOM 1009 C CA . PHE A 1 132 ? -0.193 -1.209 -15.807 1.00 90.06 132 PHE A CA 1
ATOM 1010 C C . PHE A 1 132 ? -0.740 -2.449 -15.099 1.00 90.06 132 PHE A C 1
ATOM 1012 O O . PHE A 1 132 ? -1.619 -2.349 -14.240 1.00 90.06 132 PHE A O 1
ATOM 1019 N N . GLN A 1 133 ? -0.210 -3.626 -15.445 1.00 89.19 133 GLN A N 1
ATOM 1020 C CA . GLN A 1 133 ? -0.617 -4.878 -14.805 1.00 89.19 133 GLN A CA 1
ATOM 1021 C C . GLN A 1 133 ? 0.132 -5.049 -13.491 1.00 89.19 133 GLN A C 1
ATOM 1023 O O . GLN A 1 133 ? -0.455 -5.079 -12.416 1.00 89.19 133 GLN A O 1
ATOM 1028 N N . HIS A 1 134 ? 1.452 -5.107 -13.578 1.00 93.19 134 HIS A N 1
ATOM 1029 C CA . HIS A 1 134 ? 2.325 -5.195 -12.426 1.00 93.19 134 HIS A CA 1
ATOM 1030 C C . HIS A 1 134 ? 3.309 -4.042 -12.510 1.00 93.19 134 HIS A C 1
ATOM 1032 O O . HIS A 1 134 ? 3.943 -3.846 -13.542 1.00 93.19 134 HIS A O 1
ATOM 1038 N N . VAL A 1 135 ? 3.420 -3.280 -11.433 1.00 93.94 135 VAL A N 1
ATOM 1039 C CA . VAL A 1 135 ? 4.469 -2.288 -11.239 1.00 93.94 135 VAL A CA 1
ATOM 1040 C C . VAL A 1 135 ? 5.216 -2.701 -9.986 1.00 93.94 135 VAL A C 1
ATOM 1042 O O . VAL A 1 135 ? 4.677 -2.631 -8.882 1.00 93.94 135 VAL A O 1
ATOM 1045 N N . THR A 1 136 ? 6.442 -3.172 -10.160 1.00 95.56 136 THR A N 1
ATOM 1046 C CA . THR A 1 136 ? 7.362 -3.468 -9.066 1.00 95.56 136 THR A CA 1
ATOM 1047 C C . THR A 1 136 ? 8.517 -2.490 -9.138 1.00 95.56 136 THR A C 1
ATOM 1049 O O . THR A 1 136 ? 9.195 -2.412 -10.161 1.00 95.56 136 THR A O 1
ATOM 1052 N N . TYR A 1 137 ? 8.730 -1.748 -8.058 1.00 93.12 137 TYR A N 1
ATOM 1053 C CA . TYR A 1 137 ? 9.863 -0.846 -7.920 1.00 93.12 137 TYR A CA 1
ATOM 1054 C C . TYR A 1 137 ? 10.584 -1.158 -6.611 1.00 93.12 137 TYR A C 1
ATOM 1056 O O . TYR A 1 137 ? 10.041 -0.919 -5.533 1.00 93.12 137 TYR A O 1
ATOM 1064 N N . ASN A 1 138 ? 11.778 -1.729 -6.728 1.00 91.50 138 ASN A N 1
ATOM 1065 C CA . ASN A 1 138 ? 12.641 -2.113 -5.620 1.00 91.50 138 ASN A CA 1
ATOM 1066 C C . ASN A 1 138 ? 14.013 -1.452 -5.812 1.00 91.50 138 ASN A C 1
ATOM 1068 O O . ASN A 1 138 ? 14.610 -1.557 -6.884 1.00 91.50 138 ASN A O 1
ATOM 1072 N N . SER A 1 139 ? 14.507 -0.739 -4.807 1.00 85.00 139 SER A N 1
ATOM 1073 C CA . SER A 1 139 ? 15.809 -0.079 -4.879 1.00 85.00 139 SER A CA 1
ATOM 1074 C C . SER A 1 139 ? 16.438 -0.015 -3.497 1.00 85.00 139 SER A C 1
ATOM 1076 O O . SER A 1 139 ? 15.887 0.613 -2.600 1.00 85.00 139 SER A O 1
ATOM 1078 N N . ASP A 1 140 ? 17.646 -0.565 -3.369 1.00 80.75 140 ASP A N 1
ATOM 1079 C CA . ASP A 1 140 ? 18.441 -0.522 -2.134 1.00 80.75 140 ASP A CA 1
ATOM 1080 C C . ASP A 1 140 ? 18.950 0.895 -1.796 1.00 80.75 140 ASP A C 1
ATOM 1082 O O . ASP A 1 140 ? 19.467 1.152 -0.708 1.00 80.75 140 ASP A O 1
ATOM 1086 N N . ASN A 1 141 ? 18.843 1.832 -2.740 1.00 71.25 141 ASN A N 1
ATOM 1087 C CA . ASN A 1 141 ? 19.322 3.201 -2.599 1.00 71.25 141 ASN A CA 1
ATOM 1088 C C . ASN A 1 141 ? 18.161 4.153 -2.271 1.00 71.25 141 ASN A C 1
ATOM 1090 O O . ASN A 1 141 ? 17.486 4.673 -3.159 1.00 71.25 141 ASN A O 1
ATOM 1094 N N . TYR A 1 142 ? 17.984 4.416 -0.977 1.00 63.72 142 TYR A N 1
ATOM 1095 C CA . TYR A 1 142 ? 16.958 5.299 -0.395 1.00 63.72 142 TYR A CA 1
ATOM 1096 C C . TYR A 1 142 ? 17.327 6.795 -0.438 1.00 63.72 142 TYR A C 1
ATOM 1098 O O . TYR A 1 142 ? 16.538 7.666 -0.068 1.00 63.72 142 TYR A O 1
ATOM 1106 N N . PHE A 1 143 ? 18.539 7.112 -0.909 1.00 53.41 143 PHE A N 1
ATOM 1107 C CA . PHE A 1 143 ? 19.151 8.439 -0.789 1.00 53.41 143 PHE A CA 1
ATOM 1108 C C . PHE A 1 143 ? 18.780 9.445 -1.875 1.00 53.41 143 PHE A C 1
ATOM 1110 O O . PHE A 1 143 ? 19.209 10.601 -1.798 1.00 53.41 143 PHE A O 1
ATOM 1117 N N . SER A 1 144 ? 18.003 9.063 -2.884 1.00 50.94 144 SER A N 1
ATOM 1118 C CA . SER A 1 144 ? 17.551 10.033 -3.867 1.00 50.94 144 SER A CA 1
ATOM 1119 C C . SER A 1 144 ? 16.136 10.480 -3.505 1.00 50.94 144 SER A C 1
ATOM 1121 O O . SER A 1 144 ? 15.183 9.706 -3.481 1.00 50.94 144 SER A O 1
ATOM 1123 N N . ASN A 1 145 ? 15.988 11.778 -3.227 1.00 51.41 145 ASN A N 1
ATOM 1124 C CA . ASN A 1 145 ? 14.756 12.469 -3.576 1.00 51.41 145 ASN A CA 1
ATOM 1125 C C . ASN A 1 145 ? 14.599 12.267 -5.088 1.00 51.41 145 ASN A C 1
ATOM 1127 O O . ASN A 1 145 ? 15.062 13.114 -5.858 1.00 51.41 145 ASN A O 1
ATOM 1131 N N . HIS A 1 146 ? 14.054 11.127 -5.524 1.00 54.19 146 HIS A N 1
ATOM 1132 C CA . HIS A 1 146 ? 13.637 10.955 -6.903 1.00 54.19 146 HIS A CA 1
ATOM 1133 C C . HIS A 1 146 ? 12.758 12.164 -7.190 1.00 54.19 146 HIS A C 1
ATOM 1135 O O . HIS A 1 146 ? 11.740 12.386 -6.526 1.00 54.19 146 HIS A O 1
ATOM 1141 N N . GLY A 1 147 ? 13.238 13.022 -8.092 1.00 52.94 147 GLY A N 1
ATOM 1142 C CA . GLY A 1 147 ? 12.505 14.215 -8.462 1.00 52.94 147 GLY A CA 1
ATOM 1143 C C . GLY A 1 147 ? 11.080 13.817 -8.863 1.00 52.94 147 GLY A C 1
ATOM 1144 O O . GLY A 1 147 ? 10.884 12.718 -9.392 1.00 52.94 147 GLY A O 1
ATOM 1145 N N . PRO A 1 148 ? 10.077 14.667 -8.597 1.00 54.09 148 PRO A N 1
ATOM 1146 C CA . PRO A 1 148 ? 8.737 14.464 -9.147 1.00 54.09 148 PRO A CA 1
ATOM 1147 C C . PRO A 1 148 ? 8.870 14.211 -10.657 1.00 54.09 148 PRO A C 1
ATOM 1149 O O . PRO A 1 148 ? 9.535 14.997 -11.334 1.00 54.09 148 PRO A O 1
ATOM 1152 N N . GLY A 1 149 ? 8.340 13.097 -11.174 1.00 61.38 149 GLY A N 1
ATOM 1153 C CA . GLY A 1 149 ? 8.440 12.811 -12.610 1.00 61.38 149 GLY A CA 1
ATOM 1154 C C . GLY A 1 149 ? 8.535 11.347 -13.023 1.00 61.38 149 GLY A C 1
ATOM 1155 O O . GLY A 1 149 ? 8.080 11.006 -14.114 1.00 61.38 149 GLY A O 1
ATOM 1156 N N . ALA A 1 150 ? 9.119 10.468 -12.199 1.00 75.06 150 ALA A N 1
ATOM 1157 C CA . ALA A 1 150 ? 9.482 9.131 -12.679 1.00 75.06 150 ALA A CA 1
ATOM 1158 C C . ALA A 1 150 ? 8.278 8.282 -13.111 1.00 75.06 150 ALA A C 1
ATOM 1160 O O . ALA A 1 150 ? 8.451 7.444 -13.982 1.00 75.06 150 ALA A O 1
ATOM 1161 N N . PHE A 1 151 ? 7.075 8.496 -12.573 1.00 87.31 151 PHE A N 1
ATOM 1162 C CA . PHE A 1 151 ? 5.882 7.705 -12.916 1.00 87.31 151 PHE A CA 1
ATOM 1163 C C . PHE A 1 151 ? 4.629 8.564 -13.114 1.00 87.31 151 PHE A C 1
ATOM 1165 O O . PHE A 1 151 ? 3.508 8.105 -12.903 1.00 87.31 151 PHE A O 1
ATOM 1172 N N . ASP A 1 152 ? 4.803 9.810 -13.558 1.00 87.38 152 ASP A N 1
ATOM 1173 C CA . ASP A 1 152 ? 3.705 10.775 -13.679 1.00 87.38 152 ASP A CA 1
ATOM 1174 C C . ASP A 1 152 ? 2.618 10.343 -14.680 1.00 87.38 152 ASP A C 1
ATOM 1176 O O . ASP A 1 152 ? 1.485 10.798 -14.575 1.00 87.38 152 ASP A O 1
ATOM 1180 N N . ASN A 1 153 ? 2.900 9.450 -15.627 1.00 88.38 153 ASN A N 1
ATOM 1181 C CA . ASN A 1 153 ? 1.883 8.994 -16.583 1.00 88.38 153 ASN A CA 1
ATOM 1182 C C . ASN A 1 153 ? 1.005 7.849 -16.046 1.00 88.38 153 ASN A C 1
ATOM 1184 O O . ASN A 1 153 ? 0.015 7.496 -16.682 1.00 88.38 153 ASN A O 1
ATOM 1188 N N . ILE A 1 154 ? 1.345 7.253 -14.899 1.00 91.94 154 ILE A N 1
ATOM 1189 C CA . ILE A 1 154 ? 0.628 6.091 -14.363 1.00 91.94 154 ILE A CA 1
ATOM 1190 C C . ILE A 1 154 ? -0.599 6.569 -13.584 1.00 91.94 154 ILE A C 1
ATOM 1192 O O . ILE A 1 154 ? -0.465 7.108 -12.487 1.00 91.94 154 ILE A O 1
ATOM 1196 N N . THR A 1 155 ? -1.797 6.349 -14.133 1.00 94.50 155 THR A N 1
ATOM 1197 C CA . THR A 1 155 ? -3.074 6.705 -13.487 1.00 94.50 155 THR A CA 1
ATOM 1198 C C . THR A 1 155 ? -3.799 5.493 -12.905 1.00 94.50 155 THR A C 1
ATOM 1200 O O . THR A 1 155 ? -4.601 5.647 -11.981 1.00 94.50 155 THR A O 1
ATOM 1203 N N . ALA A 1 156 ? -3.490 4.279 -13.373 1.00 92.56 156 ALA A N 1
ATOM 1204 C CA . ALA A 1 156 ? -4.025 3.044 -12.813 1.00 92.56 156 ALA A CA 1
ATOM 1205 C C . ALA A 1 156 ? -3.003 1.895 -12.789 1.00 92.56 156 ALA A C 1
ATOM 1207 O O . ALA A 1 156 ? -2.181 1.745 -13.693 1.00 92.56 156 ALA A O 1
ATOM 1208 N N . ALA A 1 157 ? -3.089 1.033 -11.775 1.00 92.69 157 ALA A N 1
ATOM 1209 C CA . ALA A 1 157 ? -2.281 -0.185 -11.686 1.00 92.69 157 ALA A CA 1
ATOM 1210 C C . ALA A 1 157 ? -3.099 -1.354 -11.124 1.00 92.69 157 ALA A C 1
ATOM 1212 O O . ALA A 1 157 ? -3.827 -1.180 -10.150 1.00 92.69 157 ALA A O 1
ATOM 1213 N N . TRP A 1 158 ? -2.976 -2.560 -11.686 1.00 92.00 158 TRP A N 1
ATOM 1214 C CA . TRP A 1 158 ? -3.560 -3.734 -11.030 1.00 92.00 158 TRP A CA 1
ATOM 1215 C C . TRP A 1 158 ? -2.772 -4.046 -9.761 1.00 92.00 158 TRP A C 1
ATOM 1217 O O . TRP A 1 158 ? -3.320 -3.994 -8.670 1.00 92.00 158 TRP A O 1
ATOM 1227 N N . ASN A 1 159 ? -1.488 -4.364 -9.871 1.00 95.50 159 ASN A N 1
ATOM 1228 C CA . ASN A 1 159 ? -0.650 -4.684 -8.724 1.00 95.50 159 ASN A CA 1
ATOM 1229 C C . ASN A 1 159 ? 0.532 -3.720 -8.659 1.00 95.50 159 ASN A C 1
ATOM 1231 O O . ASN A 1 159 ? 1.373 -3.704 -9.554 1.00 95.50 159 ASN A O 1
ATOM 1235 N N . LEU A 1 160 ? 0.595 -2.935 -7.593 1.00 96.50 160 LEU A N 1
ATOM 1236 C CA . LEU A 1 160 ? 1.665 -1.996 -7.307 1.00 96.50 160 LEU A CA 1
ATOM 1237 C C . LEU A 1 160 ? 2.419 -2.473 -6.067 1.00 96.50 160 LEU A C 1
ATOM 1239 O O . LEU A 1 160 ? 1.865 -2.486 -4.971 1.00 96.50 160 LEU A O 1
ATOM 1243 N N . THR A 1 161 ? 3.675 -2.872 -6.244 1.00 96.62 161 THR A N 1
ATOM 1244 C CA . THR A 1 161 ? 4.584 -3.250 -5.157 1.00 96.62 161 THR A CA 1
ATOM 1245 C C . THR A 1 161 ? 5.760 -2.285 -5.131 1.00 96.62 161 THR A C 1
ATOM 1247 O O . THR A 1 161 ? 6.494 -2.170 -6.112 1.00 96.62 161 THR A O 1
ATOM 1250 N N . ILE A 1 162 ? 5.926 -1.591 -4.013 1.00 94.06 162 ILE A N 1
ATOM 1251 C CA . ILE A 1 162 ? 6.955 -0.574 -3.821 1.00 94.06 162 ILE A CA 1
ATOM 1252 C C . ILE A 1 162 ? 7.796 -0.965 -2.615 1.00 94.06 162 ILE A C 1
ATOM 1254 O O . ILE A 1 162 ? 7.251 -1.175 -1.534 1.00 94.06 162 ILE A O 1
ATOM 1258 N N . ASP A 1 163 ? 9.104 -1.030 -2.819 1.00 91.81 163 ASP A N 1
ATOM 1259 C CA . ASP A 1 163 ? 10.124 -1.199 -1.783 1.00 91.81 163 ASP A CA 1
ATOM 1260 C C . ASP A 1 163 ? 11.244 -0.176 -2.025 1.00 91.81 163 ASP A C 1
ATOM 1262 O O . ASP A 1 163 ? 12.393 -0.513 -2.298 1.00 91.81 163 ASP A O 1
ATOM 1266 N N . ALA A 1 164 ? 10.843 1.097 -2.126 1.00 87.44 164 ALA A N 1
ATOM 1267 C CA . ALA A 1 164 ? 11.728 2.246 -2.301 1.00 87.44 164 ALA A CA 1
ATOM 1268 C C . ALA A 1 164 ? 10.962 3.576 -2.153 1.00 87.44 164 ALA A C 1
ATOM 1270 O O . ALA A 1 164 ? 9.739 3.616 -2.007 1.00 87.44 164 ALA A O 1
ATOM 1271 N N . CYS A 1 165 ? 11.682 4.689 -2.302 1.00 86.44 165 CYS A N 1
ATOM 1272 C CA . CYS A 1 165 ? 11.138 6.045 -2.240 1.00 86.44 165 CYS A CA 1
ATOM 1273 C C . CYS A 1 165 ? 10.703 6.572 -3.601 1.00 86.44 165 CYS A C 1
ATOM 1275 O O . CYS A 1 165 ? 11.478 7.202 -4.313 1.00 86.44 165 CYS A O 1
ATOM 1277 N N . VAL A 1 166 ? 9.444 6.342 -3.962 1.00 88.75 166 VAL A N 1
ATOM 1278 C CA . VAL A 1 166 ? 8.913 6.712 -5.276 1.00 88.75 166 VAL A CA 1
ATOM 1279 C C . VAL A 1 166 ? 7.545 7.382 -5.172 1.00 88.75 166 VAL A C 1
ATOM 1281 O O . VAL A 1 166 ? 6.702 7.005 -4.361 1.00 88.75 166 VAL A O 1
ATOM 1284 N N . ASN A 1 167 ? 7.327 8.387 -6.022 1.00 91.19 167 ASN A N 1
ATOM 1285 C CA . ASN A 1 167 ? 6.080 9.138 -6.097 1.00 91.19 167 ASN A CA 1
ATOM 1286 C C . ASN A 1 167 ? 5.205 8.642 -7.250 1.00 91.19 167 ASN A C 1
ATOM 1288 O O . ASN A 1 167 ? 5.679 8.471 -8.373 1.00 91.19 167 ASN A O 1
ATOM 1292 N N . PHE A 1 168 ? 3.911 8.500 -6.976 1.00 93.38 168 PHE A N 1
ATOM 1293 C CA . PHE A 1 168 ? 2.866 8.149 -7.934 1.00 93.38 168 PHE A CA 1
ATOM 1294 C C . PHE A 1 168 ? 1.779 9.230 -7.900 1.00 93.38 168 PHE A C 1
ATOM 1296 O O . PHE A 1 168 ? 0.606 8.972 -7.629 1.00 93.38 168 PHE A O 1
ATOM 1303 N N . VAL A 1 169 ? 2.191 10.472 -8.175 1.00 93.44 169 VAL A N 1
ATOM 1304 C CA . VAL A 1 169 ? 1.376 11.693 -8.021 1.00 93.44 169 VAL A CA 1
ATOM 1305 C C . VAL A 1 169 ? 0.053 11.595 -8.785 1.00 93.44 169 VAL A C 1
ATOM 1307 O O . VAL A 1 169 ? -0.982 12.061 -8.309 1.00 93.44 169 VAL A O 1
ATOM 1310 N N . ASN A 1 170 ? 0.072 10.965 -9.963 1.00 94.88 170 ASN A N 1
ATOM 1311 C CA . ASN A 1 170 ? -1.093 10.847 -10.834 1.00 94.88 170 ASN A CA 1
ATOM 1312 C C . ASN A 1 170 ? -1.863 9.526 -10.711 1.00 94.88 170 ASN A C 1
ATOM 1314 O O . ASN A 1 170 ? -2.888 9.391 -11.376 1.00 94.88 170 ASN A O 1
ATOM 1318 N N . LEU A 1 171 ? -1.434 8.591 -9.854 1.00 95.88 171 LEU A N 1
ATOM 1319 C CA . LEU A 1 171 ? -2.129 7.319 -9.665 1.00 95.88 171 LEU A CA 1
ATOM 1320 C C . LEU A 1 171 ? -3.494 7.571 -9.029 1.00 95.88 171 LEU A C 1
ATOM 1322 O O . LEU A 1 171 ? -3.578 8.026 -7.895 1.00 95.88 171 LEU A O 1
ATOM 1326 N N . GLU A 1 172 ? -4.568 7.262 -9.749 1.00 96.44 172 GLU A N 1
ATOM 1327 C CA . GLU A 1 172 ? -5.939 7.492 -9.305 1.00 96.44 172 GLU A CA 1
ATOM 1328 C C . GLU A 1 172 ? -6.577 6.268 -8.662 1.00 96.44 172 GLU A C 1
ATOM 1330 O O . GLU A 1 172 ? -7.365 6.406 -7.712 1.00 96.44 172 GLU A O 1
ATOM 1335 N N . ARG A 1 173 ? -6.260 5.086 -9.203 1.00 95.50 173 ARG A N 1
ATOM 1336 C CA . ARG A 1 173 ? -6.860 3.806 -8.822 1.00 95.50 173 ARG A CA 1
ATOM 1337 C C . ARG A 1 173 ? -5.835 2.682 -8.820 1.00 95.50 173 ARG A C 1
ATOM 1339 O O . ARG A 1 173 ? -4.973 2.629 -9.693 1.00 95.50 173 ARG A O 1
ATOM 1346 N N . ALA A 1 174 ? -5.982 1.739 -7.901 1.00 96.12 174 ALA A N 1
ATOM 1347 C CA . ALA A 1 174 ? -5.246 0.485 -7.968 1.00 96.12 174 ALA A CA 1
ATOM 1348 C C . ALA A 1 174 ? -6.066 -0.700 -7.447 1.00 96.12 174 ALA A C 1
ATOM 1350 O O . ALA A 1 174 ? -6.941 -0.516 -6.605 1.00 96.12 174 ALA A O 1
ATOM 1351 N N . ASP A 1 175 ? -5.801 -1.920 -7.919 1.00 95.81 175 ASP A N 1
ATOM 1352 C CA . ASP A 1 175 ? -6.397 -3.108 -7.290 1.00 95.81 175 ASP A CA 1
ATOM 1353 C C . ASP A 1 175 ? -5.618 -3.451 -6.012 1.00 95.81 175 ASP A C 1
ATOM 1355 O O . ASP A 1 175 ? -6.115 -3.262 -4.907 1.00 95.81 175 ASP A O 1
ATOM 1359 N N . ARG A 1 176 ? -4.353 -3.840 -6.124 1.00 97.44 176 ARG A N 1
ATOM 1360 C CA . ARG A 1 176 ? -3.480 -4.157 -4.994 1.00 97.44 176 ARG A CA 1
ATOM 1361 C C . ARG A 1 176 ? -2.340 -3.155 -4.884 1.00 97.44 176 ARG A C 1
ATOM 1363 O O . ARG A 1 176 ? -1.586 -2.977 -5.832 1.00 97.44 176 ARG A O 1
ATOM 1370 N N . VAL A 1 177 ? -2.177 -2.564 -3.706 1.00 97.44 177 VAL A N 1
ATOM 1371 C CA . VAL A 1 177 ? -1.045 -1.700 -3.357 1.00 97.44 177 VAL A CA 1
ATOM 1372 C C . VAL A 1 177 ? -0.326 -2.297 -2.157 1.00 97.44 177 VAL A C 1
ATOM 1374 O O . VAL A 1 177 ? -0.910 -2.436 -1.083 1.00 97.44 177 VAL A O 1
ATOM 1377 N N . GLN A 1 178 ? 0.942 -2.642 -2.329 1.00 97.38 178 GLN A N 1
ATOM 1378 C CA . GLN A 1 178 ? 1.835 -3.052 -1.258 1.00 97.38 178 GLN A CA 1
ATOM 1379 C C . GLN A 1 178 ? 3.010 -2.085 -1.208 1.00 97.38 178 GLN A C 1
ATOM 1381 O O . GLN A 1 178 ? 3.765 -1.969 -2.170 1.00 97.38 178 GLN A O 1
ATOM 1386 N N . ILE A 1 179 ? 3.155 -1.399 -0.082 1.00 94.88 179 ILE A N 1
ATOM 1387 C CA . ILE A 1 179 ? 4.260 -0.479 0.159 1.00 94.88 179 ILE A CA 1
ATOM 1388 C C . ILE A 1 179 ? 5.038 -1.008 1.352 1.00 94.88 179 ILE A C 1
ATOM 1390 O O . ILE A 1 179 ? 4.500 -1.095 2.458 1.00 94.88 179 ILE A O 1
ATOM 1394 N N . THR A 1 180 ? 6.293 -1.346 1.109 1.00 92.44 180 THR A N 1
ATOM 1395 C CA . THR A 1 180 ? 7.280 -1.660 2.129 1.00 92.44 180 THR A CA 1
ATOM 1396 C C . THR A 1 180 ? 8.227 -0.471 2.223 1.00 92.44 180 THR A C 1
ATOM 1398 O O . THR A 1 180 ? 8.716 0.027 1.214 1.00 92.44 180 THR A O 1
ATOM 1401 N N . GLY A 1 181 ? 8.413 0.048 3.430 1.00 83.88 181 GLY A N 1
ATOM 1402 C CA . GLY A 1 181 ? 9.495 0.973 3.734 1.00 83.88 181 GLY A CA 1
ATOM 1403 C C . GLY A 1 181 ? 10.558 0.270 4.567 1.00 83.88 181 GLY A C 1
ATOM 1404 O O . GLY A 1 181 ? 10.252 -0.624 5.353 1.00 83.88 181 GLY A O 1
ATOM 1405 N N . ASP A 1 182 ? 11.802 0.699 4.437 1.00 76.06 182 ASP A N 1
ATOM 1406 C CA . ASP A 1 182 ? 12.931 0.216 5.237 1.00 76.06 182 ASP A CA 1
ATOM 1407 C C . ASP A 1 182 ? 13.144 1.034 6.528 1.00 76.06 182 ASP A C 1
ATOM 1409 O O . ASP A 1 182 ? 14.028 0.746 7.336 1.00 76.06 182 ASP A O 1
ATOM 1413 N N . GLY A 1 183 ? 12.297 2.043 6.752 1.00 66.75 183 GLY A N 1
ATOM 1414 C CA . GLY A 1 183 ? 12.386 2.964 7.878 1.00 66.75 183 GLY A CA 1
ATOM 1415 C C . GLY A 1 183 ? 13.298 4.169 7.639 1.00 66.75 183 GLY A C 1
ATOM 1416 O O . GLY A 1 183 ? 13.431 4.979 8.562 1.00 66.75 183 GLY A O 1
ATOM 1417 N N . ASP A 1 184 ? 13.891 4.337 6.449 1.00 67.06 184 ASP A N 1
ATOM 1418 C CA . ASP A 1 184 ? 14.744 5.491 6.174 1.00 67.06 184 ASP A CA 1
ATOM 1419 C C . ASP A 1 184 ? 13.947 6.812 6.156 1.00 67.06 184 ASP A C 1
ATOM 1421 O O . ASP A 1 184 ? 12.775 6.910 5.773 1.00 67.06 184 ASP A O 1
ATOM 1425 N N . ARG A 1 185 ? 14.586 7.861 6.676 1.00 66.50 185 ARG A N 1
ATOM 1426 C CA . ARG A 1 185 ? 13.942 9.052 7.251 1.00 66.50 185 ARG A CA 1
ATOM 1427 C C . ARG A 1 185 ? 13.476 10.070 6.217 1.00 66.50 185 ARG A C 1
ATOM 1429 O O . ARG A 1 185 ? 12.622 10.894 6.540 1.00 66.50 185 ARG A O 1
ATOM 1436 N N . SER A 1 186 ? 14.064 10.070 5.025 1.00 75.00 186 SER A N 1
ATOM 1437 C CA . SER A 1 186 ? 13.846 11.095 3.990 1.00 75.00 186 SER A CA 1
ATOM 1438 C C . SER A 1 186 ? 12.762 10.738 2.981 1.00 75.00 186 SER A C 1
ATOM 1440 O O . SER A 1 186 ? 12.450 11.529 2.096 1.00 75.00 186 SER A O 1
ATOM 1442 N N . CYS A 1 187 ? 12.189 9.551 3.103 1.00 79.25 187 CYS A N 1
ATOM 1443 C CA . CYS A 1 187 ? 11.304 9.002 2.103 1.00 79.25 187 CYS A CA 1
ATOM 1444 C C . CYS A 1 187 ? 9.876 9.539 2.264 1.00 79.25 187 CYS A C 1
ATOM 1446 O O . CYS A 1 187 ? 9.150 9.153 3.186 1.00 79.25 187 CYS A O 1
ATOM 1448 N N . GLN A 1 188 ? 9.470 10.429 1.362 1.00 85.94 188 GLN A N 1
ATOM 1449 C CA . GLN A 1 188 ? 8.090 10.887 1.242 1.00 85.94 188 GLN A CA 1
ATOM 1450 C C . GLN A 1 188 ? 7.501 10.353 -0.057 1.00 85.94 188 GLN A C 1
ATOM 1452 O O . GLN A 1 188 ? 7.990 10.687 -1.131 1.00 85.94 188 GLN A O 1
ATOM 1457 N N . MET A 1 189 ? 6.448 9.547 0.060 1.00 88.19 189 MET A N 1
ATOM 1458 C CA . MET A 1 189 ? 5.710 9.027 -1.087 1.00 88.19 189 MET A CA 1
ATOM 1459 C C . MET A 1 189 ? 4.432 9.831 -1.305 1.00 88.19 189 MET A C 1
ATOM 1461 O O . MET A 1 189 ? 3.585 9.917 -0.414 1.00 88.19 189 MET A O 1
ATOM 1465 N N . ASP A 1 190 ? 4.290 10.410 -2.490 1.00 91.25 190 ASP A N 1
ATOM 1466 C CA . ASP A 1 190 ? 3.142 11.206 -2.914 1.00 91.25 190 ASP A CA 1
ATOM 1467 C C . ASP A 1 190 ? 2.183 10.373 -3.775 1.00 91.25 190 ASP A C 1
ATOM 1469 O O . ASP A 1 190 ? 2.524 9.926 -4.872 1.00 91.25 190 ASP A O 1
ATOM 1473 N N . PHE A 1 191 ? 0.970 10.203 -3.256 1.00 94.12 191 PHE A N 1
ATOM 1474 C CA . PHE A 1 191 ? -0.190 9.592 -3.899 1.00 94.12 191 PHE A CA 1
ATOM 1475 C C . PHE A 1 191 ? -1.354 10.593 -3.905 1.00 94.12 191 PHE A C 1
ATOM 1477 O O . PHE A 1 191 ? -2.486 10.288 -3.522 1.00 94.12 191 PHE A O 1
ATOM 1484 N N . SER A 1 192 ? -1.074 11.838 -4.287 1.00 93.81 192 SER A N 1
ATOM 1485 C CA . SER A 1 192 ? -2.008 12.963 -4.184 1.00 93.81 192 SER A CA 1
ATOM 1486 C C . SER A 1 192 ? -3.321 12.753 -4.924 1.00 93.81 192 SER A C 1
ATOM 1488 O O . SER A 1 192 ? -4.371 13.188 -4.444 1.00 93.81 192 SER A O 1
ATOM 1490 N N . LYS A 1 193 ? -3.282 12.054 -6.062 1.00 96.12 193 LYS A N 1
ATOM 1491 C CA . LYS A 1 193 ? -4.480 11.661 -6.797 1.00 96.12 193 LYS A CA 1
ATOM 1492 C C . LYS A 1 193 ? -4.991 10.269 -6.448 1.00 96.12 193 LYS A C 1
ATOM 1494 O O . LYS A 1 193 ? -5.991 9.882 -7.028 1.00 96.12 193 LYS A O 1
ATOM 1499 N N . LEU A 1 194 ? -4.464 9.511 -5.498 1.00 96.75 194 LEU A N 1
ATOM 1500 C CA . LEU A 1 194 ? -5.071 8.208 -5.196 1.00 96.75 194 LEU A CA 1
ATOM 1501 C C . LEU A 1 194 ? -6.469 8.414 -4.600 1.00 96.75 194 LEU A C 1
ATOM 1503 O O . LEU A 1 194 ? -6.655 9.272 -3.747 1.00 96.75 194 LEU A O 1
ATOM 1507 N N . SER A 1 195 ? -7.478 7.703 -5.109 1.00 97.25 195 SER A N 1
ATOM 1508 C CA . SER A 1 195 ? -8.875 7.819 -4.635 1.00 97.25 195 SER A CA 1
ATOM 1509 C C . SER A 1 195 ? -9.524 6.487 -4.302 1.00 97.25 195 SER A C 1
ATOM 1511 O O . SER A 1 195 ? -10.409 6.428 -3.451 1.00 97.25 195 SER A O 1
ATOM 1513 N N . SER A 1 196 ? -9.104 5.411 -4.966 1.00 97.06 196 SER A N 1
ATOM 1514 C CA . SER A 1 196 ? -9.656 4.081 -4.742 1.00 97.06 196 SER A CA 1
ATOM 1515 C C . SER A 1 196 ? -8.563 3.031 -4.832 1.00 97.06 196 SER A C 1
ATOM 1517 O O . SER A 1 196 ? -7.782 3.020 -5.782 1.00 97.06 196 SER A O 1
ATOM 1519 N N . VAL A 1 197 ? -8.522 2.147 -3.843 1.00 97.56 197 VAL A N 1
ATOM 1520 C CA . VAL A 1 197 ? -7.684 0.949 -3.851 1.00 97.56 197 VAL A CA 1
ATOM 1521 C C . VAL A 1 197 ? -8.555 -0.242 -3.491 1.00 97.56 197 VAL A C 1
ATOM 1523 O O . VAL A 1 197 ? -9.419 -0.105 -2.632 1.00 97.56 197 VAL A O 1
ATOM 1526 N N . ASN A 1 198 ? -8.368 -1.412 -4.098 1.00 97.25 198 ASN A N 1
ATOM 1527 C CA . ASN A 1 198 ? -9.087 -2.595 -3.629 1.00 97.25 198 ASN A CA 1
ATOM 1528 C C . ASN A 1 198 ? -8.470 -3.126 -2.322 1.00 97.25 198 ASN A C 1
ATOM 1530 O O . ASN A 1 198 ? -9.109 -3.099 -1.274 1.00 97.25 198 ASN A O 1
ATOM 1534 N N . ASN A 1 199 ? -7.192 -3.504 -2.357 1.00 98.31 199 ASN A N 1
ATOM 1535 C CA . ASN A 1 199 ? -6.420 -3.997 -1.220 1.00 98.31 199 ASN A CA 1
ATOM 1536 C C . ASN A 1 199 ? -5.149 -3.169 -1.010 1.00 98.31 199 ASN A C 1
ATOM 1538 O O . ASN A 1 199 ? -4.340 -3.037 -1.928 1.00 98.31 199 ASN A O 1
ATOM 1542 N N . MET A 1 200 ? -4.932 -2.665 0.205 1.00 98.00 200 MET A N 1
ATOM 1543 C CA . MET A 1 200 ? -3.766 -1.846 0.545 1.00 98.00 200 MET A CA 1
ATOM 1544 C C . MET A 1 200 ? -3.023 -2.421 1.751 1.00 98.00 200 MET A C 1
ATOM 1546 O O . MET A 1 200 ? -3.612 -2.635 2.807 1.00 98.00 200 MET A O 1
ATOM 1550 N N . THR A 1 201 ? -1.724 -2.669 1.596 1.00 97.38 201 THR A N 1
ATOM 1551 C CA . THR A 1 201 ? -0.824 -3.120 2.664 1.00 97.38 201 THR A CA 1
ATOM 1552 C C . THR A 1 201 ? 0.317 -2.127 2.819 1.00 97.38 201 THR A C 1
ATOM 1554 O O . THR A 1 201 ? 1.054 -1.869 1.869 1.00 97.38 201 THR A O 1
ATOM 1557 N N . LEU A 1 202 ? 0.459 -1.581 4.022 1.00 95.31 202 LEU A N 1
ATOM 1558 C CA . LEU A 1 202 ? 1.513 -0.654 4.412 1.00 95.31 202 LEU A CA 1
ATOM 1559 C C . LEU A 1 202 ? 2.388 -1.341 5.456 1.00 95.31 202 LEU A C 1
ATOM 1561 O O . LEU A 1 202 ? 1.921 -1.621 6.558 1.00 95.31 202 LEU A O 1
ATOM 1565 N N . HIS A 1 203 ? 3.641 -1.611 5.110 1.00 93.81 203 HIS A N 1
ATOM 1566 C CA . HIS A 1 203 ? 4.618 -2.227 5.996 1.00 93.81 203 HIS A CA 1
ATOM 1567 C C . HIS A 1 203 ? 5.781 -1.261 6.229 1.00 93.81 203 HIS A C 1
ATOM 1569 O O . HIS A 1 203 ? 6.496 -0.926 5.291 1.00 93.81 203 HIS A O 1
ATOM 1575 N N . SER A 1 204 ? 5.975 -0.795 7.466 1.00 89.50 204 SER A N 1
ATOM 1576 C CA . SER A 1 204 ? 7.112 0.076 7.834 1.00 89.50 204 SER A CA 1
ATOM 1577 C C . SER A 1 204 ? 7.251 1.355 6.975 1.00 89.50 204 SER A C 1
ATOM 1579 O O . SER A 1 204 ? 8.345 1.861 6.742 1.00 89.50 204 SER A O 1
ATOM 1581 N N . VAL A 1 205 ? 6.127 1.911 6.516 1.00 86.06 205 VAL A N 1
ATOM 1582 C CA . VAL A 1 205 ? 6.086 3.039 5.569 1.00 86.06 205 VAL A CA 1
ATOM 1583 C C . VAL A 1 205 ? 6.492 4.359 6.239 1.00 86.06 205 VAL A C 1
ATOM 1585 O O . VAL A 1 205 ? 5.817 4.781 7.163 1.00 86.06 205 VAL A O 1
ATOM 1588 N N . PRO A 1 206 ? 7.535 5.085 5.812 1.00 79.38 206 PRO A N 1
ATOM 1589 C CA . PRO A 1 206 ? 8.029 6.265 6.533 1.00 79.38 206 PRO A CA 1
ATOM 1590 C C . PRO A 1 206 ? 7.044 7.444 6.539 1.00 79.38 206 PRO A C 1
ATOM 1592 O O . PRO A 1 206 ? 6.570 7.824 7.617 1.00 79.38 206 PRO A O 1
ATOM 1595 N N . VAL A 1 207 ? 6.727 7.999 5.360 1.00 85.12 207 VAL A N 1
ATOM 1596 C CA . VAL A 1 207 ? 5.742 9.073 5.150 1.00 85.12 207 VAL A CA 1
ATOM 1597 C C . VAL A 1 207 ? 4.943 8.790 3.877 1.00 85.12 207 VAL A C 1
ATOM 1599 O O . VAL A 1 207 ? 5.498 8.731 2.781 1.00 85.12 207 VAL A O 1
ATOM 1602 N N . LEU A 1 208 ? 3.625 8.658 4.031 1.00 89.75 208 LEU A N 1
ATOM 1603 C CA . LEU A 1 208 ? 2.669 8.519 2.935 1.00 89.75 208 LEU A CA 1
ATOM 1604 C C . LEU A 1 208 ? 1.821 9.791 2.849 1.00 89.75 208 LEU A C 1
ATOM 1606 O O . LEU A 1 208 ? 1.156 10.156 3.819 1.00 89.75 208 LEU A O 1
ATOM 1610 N N . PHE A 1 209 ? 1.848 10.467 1.705 1.00 91.06 209 PHE A N 1
ATOM 1611 C CA . PHE A 1 209 ? 1.004 11.620 1.423 1.00 91.06 209 PHE A CA 1
ATOM 1612 C C . PHE A 1 209 ? -0.156 11.209 0.517 1.00 91.06 209 PHE A C 1
ATOM 1614 O O . PHE A 1 209 ? 0.037 10.829 -0.635 1.00 91.06 209 PHE A O 1
ATOM 1621 N N . LEU A 1 210 ? -1.369 11.319 1.051 1.00 93.06 210 LEU A N 1
ATOM 1622 C CA . LEU A 1 210 ? -2.617 11.166 0.314 1.00 93.06 210 LEU A CA 1
ATOM 1623 C C . LEU A 1 210 ? -3.214 12.564 0.149 1.00 93.06 210 LEU A C 1
ATOM 1625 O O . LEU A 1 210 ? -3.476 13.244 1.133 1.00 93.06 210 LEU A O 1
ATOM 1629 N N . GLY A 1 211 ? -3.383 13.024 -1.085 1.00 91.38 211 GLY A N 1
ATOM 1630 C CA . GLY A 1 211 ? -3.810 14.403 -1.375 1.00 91.38 211 GLY A CA 1
ATOM 1631 C C . GLY A 1 211 ? -5.326 14.586 -1.382 1.00 91.38 211 GLY A C 1
ATOM 1632 O O . GLY A 1 211 ? -5.818 15.713 -1.432 1.00 91.38 211 GLY A O 1
ATOM 1633 N N . ARG A 1 212 ? -6.068 13.479 -1.343 1.00 94.56 212 ARG A N 1
ATOM 1634 C CA . ARG A 1 212 ? -7.526 13.426 -1.292 1.00 94.56 212 ARG A CA 1
ATOM 1635 C C . ARG A 1 212 ? -7.985 12.203 -0.512 1.00 94.56 212 ARG A C 1
ATOM 1637 O O . ARG A 1 212 ? -7.183 11.344 -0.156 1.00 94.56 212 ARG A O 1
ATOM 1644 N N . GLU A 1 213 ? -9.285 12.144 -0.268 1.00 96.06 213 GLU A N 1
ATOM 1645 C CA . GLU A 1 213 ? -9.941 11.007 0.366 1.00 96.06 213 GLU A CA 1
ATOM 1646 C C . GLU A 1 213 ? -9.746 9.716 -0.446 1.00 96.06 213 GLU A C 1
ATOM 1648 O O . GLU A 1 213 ? -9.963 9.689 -1.661 1.00 96.06 213 GLU A O 1
ATOM 1653 N N . VAL A 1 214 ? -9.365 8.640 0.244 1.00 97.19 214 VAL A N 1
ATOM 1654 C CA . VAL A 1 214 ? -9.128 7.310 -0.318 1.00 97.19 214 VAL A CA 1
ATOM 1655 C C . VAL A 1 214 ? -10.156 6.328 0.225 1.00 97.19 214 VAL A C 1
ATOM 1657 O O . VAL A 1 214 ? -10.336 6.176 1.434 1.00 97.19 214 VAL A O 1
ATOM 1660 N N . THR A 1 215 ? -10.802 5.618 -0.692 1.00 98.00 215 THR A N 1
ATOM 1661 C CA . THR A 1 215 ? -11.658 4.470 -0.393 1.00 98.00 215 THR A CA 1
ATOM 1662 C C . THR A 1 215 ? -10.893 3.172 -0.628 1.00 98.00 215 THR A C 1
ATOM 1664 O O . THR A 1 215 ? -10.352 2.960 -1.712 1.00 98.00 215 THR A O 1
ATOM 1667 N N . VAL A 1 216 ? -10.867 2.295 0.375 1.00 98.25 216 VAL A N 1
ATOM 1668 C CA . VAL A 1 216 ? -10.335 0.933 0.254 1.00 98.25 216 VAL A CA 1
ATOM 1669 C C . VAL A 1 216 ? -11.511 -0.026 0.086 1.00 98.25 216 VAL A C 1
ATOM 1671 O O . VAL A 1 216 ? -12.304 -0.187 1.007 1.00 98.25 216 VAL A O 1
ATOM 1674 N N . ASN A 1 217 ? -11.675 -0.646 -1.080 1.00 98.00 217 ASN A N 1
ATOM 1675 C CA . ASN A 1 217 ? -12.876 -1.437 -1.382 1.00 98.00 217 ASN A CA 1
ATOM 1676 C C . ASN A 1 217 ? -12.913 -2.772 -0.614 1.00 98.00 217 ASN A C 1
ATOM 1678 O O . ASN A 1 217 ? -13.989 -3.229 -0.235 1.00 98.00 217 ASN A O 1
ATOM 1682 N N . GLU A 1 218 ? -11.758 -3.376 -0.338 1.00 98.06 218 GLU A N 1
ATOM 1683 C CA . GLU A 1 218 ? -11.621 -4.617 0.425 1.00 98.06 218 GLU A CA 1
ATOM 1684 C C . GLU A 1 218 ? -10.835 -4.374 1.720 1.00 98.06 218 GLU A C 1
ATOM 1686 O O . GLU A 1 218 ? -11.422 -3.933 2.710 1.00 98.06 218 GLU A O 1
ATOM 1691 N N . SER A 1 219 ? -9.535 -4.683 1.760 1.00 98.38 219 SER A N 1
ATOM 1692 C CA . SER A 1 219 ? -8.765 -4.736 3.007 1.00 98.38 219 SER A CA 1
ATOM 1693 C C . SER A 1 219 ? -7.689 -3.657 3.098 1.00 98.38 219 SER A C 1
ATOM 1695 O O . SER A 1 219 ? -6.925 -3.445 2.156 1.00 98.38 219 SER A O 1
ATOM 1697 N N . LEU A 1 220 ? -7.566 -3.048 4.282 1.00 98.19 220 LEU A N 1
ATOM 1698 C CA . LEU A 1 220 ? -6.452 -2.179 4.665 1.00 98.19 220 LEU A CA 1
ATOM 1699 C C . LEU A 1 220 ? -5.627 -2.850 5.769 1.00 98.19 220 LEU A C 1
ATOM 1701 O O . LEU A 1 220 ? -6.156 -3.183 6.830 1.00 98.19 220 LEU A O 1
ATOM 1705 N N . VAL A 1 221 ? -4.333 -3.037 5.530 1.00 97.75 221 VAL A N 1
ATOM 1706 C CA . VAL A 1 221 ? -3.383 -3.617 6.485 1.00 97.75 221 VAL A CA 1
ATOM 1707 C C . VAL A 1 221 ? -2.262 -2.615 6.754 1.00 97.75 221 VAL A C 1
ATOM 1709 O O . VAL A 1 221 ? -1.634 -2.130 5.817 1.00 97.75 221 VAL A O 1
ATOM 1712 N N . VAL A 1 222 ? -2.010 -2.311 8.027 1.00 95.94 222 VAL A N 1
ATOM 1713 C CA . VAL A 1 222 ? -0.938 -1.413 8.485 1.00 95.94 222 VAL A CA 1
ATOM 1714 C C . VAL A 1 222 ? -0.084 -2.143 9.518 1.00 95.94 222 VAL A C 1
ATOM 1716 O O . VAL A 1 222 ? -0.546 -2.439 10.623 1.00 95.94 222 VAL A O 1
ATOM 1719 N N . GLU A 1 223 ? 1.157 -2.466 9.168 1.00 95.00 223 GLU A N 1
ATOM 1720 C CA . GLU A 1 223 ? 2.019 -3.313 9.992 1.00 95.00 223 GLU A CA 1
ATOM 1721 C C . GLU A 1 223 ? 3.435 -2.757 10.176 1.00 95.00 223 GLU A C 1
ATOM 1723 O O . GLU A 1 223 ? 3.987 -2.072 9.311 1.00 95.00 223 GLU A O 1
ATOM 1728 N N . SER A 1 224 ? 4.036 -3.103 11.318 1.00 88.88 224 SER A N 1
ATOM 1729 C CA . SER A 1 224 ? 5.466 -2.907 11.603 1.00 88.88 224 SER A CA 1
ATOM 1730 C C . SER A 1 224 ? 5.951 -1.455 11.508 1.00 88.88 224 SER A C 1
ATOM 1732 O O . SER A 1 224 ? 7.088 -1.192 11.110 1.00 88.88 224 SER A O 1
ATOM 1734 N N . TRP A 1 225 ? 5.108 -0.482 11.845 1.00 81.50 225 TRP A N 1
ATOM 1735 C CA . TRP A 1 225 ? 5.503 0.919 11.789 1.00 81.50 225 TRP A CA 1
ATOM 1736 C C . TRP A 1 225 ? 6.249 1.339 13.058 1.00 81.50 225 TRP A C 1
ATOM 1738 O O . TRP A 1 225 ? 5.661 1.335 14.135 1.00 81.50 225 TRP A O 1
ATOM 1748 N N . ASP A 1 226 ? 7.530 1.707 12.944 1.00 82.00 226 ASP A N 1
ATOM 1749 C CA . ASP A 1 226 ? 8.324 2.231 14.063 1.00 82.00 226 ASP A CA 1
ATOM 1750 C C . ASP A 1 226 ? 9.018 3.561 13.689 1.00 82.00 226 ASP A C 1
ATOM 1752 O O . ASP A 1 226 ? 9.969 3.583 12.904 1.00 82.00 226 ASP A O 1
ATOM 1756 N N . PRO A 1 227 ? 8.555 4.709 14.210 1.00 67.56 227 PRO A N 1
ATOM 1757 C CA . PRO A 1 227 ? 9.152 6.007 14.016 1.00 67.56 227 PRO A CA 1
ATOM 1758 C C . PRO A 1 227 ? 10.315 6.245 14.969 1.00 67.56 227 PRO A C 1
ATOM 1760 O O . PRO A 1 227 ? 10.906 7.306 14.850 1.00 67.56 227 PRO A O 1
ATOM 1763 N N . SER A 1 228 ? 10.715 5.319 15.855 1.00 66.06 228 SER A N 1
ATOM 1764 C CA . SER A 1 228 ? 11.980 5.472 16.593 1.00 66.06 228 SER A CA 1
ATOM 1765 C C . SER A 1 228 ? 13.171 5.623 15.642 1.00 66.06 228 SER A C 1
ATOM 1767 O O . SER A 1 228 ? 14.228 6.133 16.010 1.00 66.06 228 SER A O 1
ATOM 1769 N N . ILE A 1 229 ? 12.998 5.165 14.400 1.00 60.75 229 ILE A N 1
ATOM 1770 C CA . ILE A 1 229 ? 13.952 5.343 13.319 1.00 60.75 229 ILE A CA 1
ATOM 1771 C C . ILE A 1 229 ? 13.905 6.776 12.769 1.00 60.75 229 ILE A C 1
ATOM 1773 O O . ILE A 1 229 ? 14.892 7.182 12.193 1.00 60.75 229 ILE A O 1
ATOM 1777 N N . SER A 1 230 ? 12.872 7.596 12.993 1.00 58.88 230 SER A N 1
ATOM 1778 C CA . SER A 1 230 ? 12.703 8.954 12.446 1.00 58.88 230 SER A CA 1
ATOM 1779 C C . SER A 1 230 ? 12.731 10.045 13.527 1.00 58.88 230 SER A C 1
ATOM 1781 O O . SER A 1 230 ? 11.862 10.131 14.385 1.00 58.88 230 SER A O 1
ATOM 1783 N N . GLU A 1 231 ? 13.722 10.937 13.463 1.00 61.12 231 GLU A N 1
ATOM 1784 C CA . GLU A 1 231 ? 13.874 12.077 14.388 1.00 61.12 231 GLU A CA 1
ATOM 1785 C C . GLU A 1 231 ? 12.853 13.210 14.178 1.00 61.12 231 GLU A C 1
ATOM 1787 O O . GLU A 1 231 ? 12.874 14.188 14.925 1.00 61.12 231 GLU A O 1
ATOM 1792 N N . SER A 1 232 ? 11.966 13.114 13.182 1.00 58.72 232 SER A N 1
ATOM 1793 C CA . SER A 1 232 ? 10.973 14.156 12.913 1.00 58.72 232 SER A CA 1
ATOM 1794 C C . SER A 1 232 ? 9.635 13.819 13.587 1.00 58.72 232 SER A C 1
ATOM 1796 O O . SER A 1 232 ? 8.957 12.889 13.146 1.00 58.72 232 SER A O 1
ATOM 1798 N N . PRO A 1 233 ? 9.205 14.571 14.620 1.00 52.16 233 PRO A N 1
ATOM 1799 C CA . PRO A 1 233 ? 7.954 14.341 15.350 1.00 52.16 233 PRO A CA 1
ATOM 1800 C C . PRO A 1 233 ? 6.704 14.812 14.574 1.00 52.16 233 PRO A C 1
ATOM 1802 O O . PRO A 1 233 ? 5.757 15.335 15.158 1.00 52.16 233 PRO A O 1
ATOM 1805 N N . GLY A 1 234 ? 6.700 14.685 13.245 1.00 54.09 234 GLY A N 1
ATOM 1806 C CA . GLY A 1 234 ? 5.576 15.091 12.406 1.00 54.09 234 GLY A CA 1
ATOM 1807 C C . GLY A 1 234 ? 4.445 14.052 12.402 1.00 54.09 234 GLY A C 1
ATOM 1808 O O . GLY A 1 234 ? 4.735 12.853 12.370 1.00 54.09 234 GLY A O 1
ATOM 1809 N N . PRO A 1 235 ? 3.166 14.478 12.383 1.00 51.38 235 PRO A N 1
ATOM 1810 C CA . PRO A 1 235 ? 2.041 13.562 12.237 1.00 51.38 235 PRO A CA 1
ATOM 1811 C C . PRO A 1 235 ? 2.158 12.816 10.906 1.00 51.38 235 PRO A C 1
ATOM 1813 O O . PRO A 1 235 ? 2.241 13.424 9.839 1.00 51.38 235 PRO A O 1
ATOM 1816 N N . LYS A 1 236 ? 2.181 11.486 10.973 1.00 62.91 236 LYS A N 1
ATOM 1817 C CA . LYS A 1 236 ? 2.276 10.615 9.800 1.00 62.91 236 LYS A CA 1
ATOM 1818 C C . LYS A 1 236 ? 0.868 10.392 9.244 1.00 62.91 236 LYS A C 1
ATOM 1820 O O . LYS A 1 236 ? -0.010 9.868 9.926 1.00 62.91 236 LYS A O 1
ATOM 1825 N N . TYR A 1 237 ? 0.613 10.887 8.035 1.00 62.94 237 TYR A N 1
ATOM 1826 C CA . TYR A 1 237 ? -0.741 11.126 7.527 1.00 62.94 237 TYR A CA 1
ATOM 1827 C C . TYR A 1 237 ? -1.430 9.865 6.968 1.00 62.94 237 TYR A C 1
ATOM 1829 O O . TYR A 1 237 ? -1.562 9.701 5.763 1.00 62.94 237 TYR A O 1
ATOM 1837 N N . ILE A 1 238 ? -1.984 9.022 7.845 1.00 76.38 238 ILE A N 1
ATOM 1838 C CA . ILE A 1 238 ? -3.030 8.026 7.492 1.00 76.38 238 ILE A CA 1
ATOM 1839 C C . ILE A 1 238 ? -4.445 8.654 7.563 1.00 76.38 238 ILE A C 1
ATOM 1841 O O . ILE A 1 238 ? -5.467 7.987 7.666 1.00 76.38 238 ILE A O 1
ATOM 1845 N N . ARG A 1 239 ? -4.548 9.984 7.471 1.00 83.94 239 ARG A N 1
ATOM 1846 C CA . ARG A 1 239 ? -5.795 10.699 7.789 1.00 83.94 239 ARG A CA 1
ATOM 1847 C C . ARG A 1 239 ? -6.902 10.519 6.758 1.00 83.94 239 ARG A C 1
ATOM 1849 O O . ARG A 1 239 ? -8.060 10.486 7.146 1.00 83.94 239 ARG A O 1
ATOM 1856 N N . HIS A 1 240 ? -6.543 10.339 5.491 1.00 93.00 240 HIS A N 1
ATOM 1857 C CA . HIS A 1 240 ? -7.475 10.475 4.372 1.00 93.00 240 HIS A CA 1
ATOM 1858 C C . HIS A 1 240 ? -8.203 9.192 3.958 1.00 93.00 240 HIS A C 1
ATOM 1860 O O . HIS A 1 240 ? -8.861 9.177 2.922 1.00 93.00 240 HIS A O 1
ATOM 1866 N N . PHE A 1 241 ? -8.127 8.109 4.732 1.00 96.25 241 PHE A N 1
ATOM 1867 C CA . PHE A 1 241 ? -8.963 6.936 4.467 1.00 96.25 241 PHE A CA 1
ATOM 1868 C C . PHE A 1 241 ? -10.388 7.194 4.947 1.00 96.25 241 PHE A C 1
ATOM 1870 O O . PHE A 1 241 ? -10.591 7.398 6.138 1.00 96.25 241 PHE A O 1
ATOM 1877 N N . THR A 1 242 ? -11.375 7.153 4.049 1.00 97.62 242 THR A N 1
ATOM 1878 C CA . THR A 1 242 ? -12.781 7.431 4.399 1.00 97.62 242 THR A CA 1
ATOM 1879 C C . THR A 1 242 ? -13.614 6.178 4.595 1.00 97.62 242 THR A C 1
ATOM 1881 O O . THR A 1 242 ? -14.459 6.128 5.490 1.00 97.62 242 THR A O 1
ATOM 1884 N N . THR A 1 243 ? -13.378 5.141 3.793 1.00 98.25 243 THR A N 1
ATOM 1885 C CA . THR A 1 243 ? -14.085 3.862 3.909 1.00 98.25 243 THR A CA 1
ATOM 1886 C C . THR A 1 243 ? -13.148 2.682 3.666 1.00 98.25 243 THR A C 1
ATOM 1888 O O . THR A 1 243 ? -12.241 2.760 2.837 1.00 98.25 243 THR A O 1
ATOM 1891 N N . VAL A 1 244 ? -13.377 1.592 4.400 1.00 98.56 244 VAL A N 1
ATOM 1892 C CA . VAL A 1 244 ? -12.766 0.274 4.178 1.00 98.56 244 VAL A CA 1
ATOM 1893 C C . VAL A 1 244 ? -13.901 -0.731 4.009 1.00 98.56 244 VAL A C 1
ATOM 1895 O O . VAL A 1 244 ? -14.690 -0.921 4.931 1.00 98.56 244 VAL A O 1
ATOM 1898 N N . GLY A 1 245 ? -14.050 -1.340 2.835 1.00 98.06 245 GLY A N 1
ATOM 1899 C CA . GLY A 1 245 ? -15.226 -2.157 2.526 1.00 98.06 245 GLY A CA 1
ATOM 1900 C C . GLY A 1 245 ? -15.247 -3.516 3.227 1.00 98.06 245 GLY A C 1
ATOM 1901 O O . GLY A 1 245 ? -16.328 -4.015 3.526 1.00 98.06 245 GLY A O 1
ATOM 1902 N N . SER A 1 246 ? -14.083 -4.085 3.552 1.00 98.06 246 SER A N 1
ATOM 1903 C CA . SER A 1 246 ? -13.940 -5.304 4.359 1.00 98.06 246 SER A CA 1
ATOM 1904 C C . SER A 1 246 ? -13.170 -5.012 5.652 1.00 98.06 246 SER A C 1
ATOM 1906 O O . SER A 1 246 ? -13.711 -4.357 6.538 1.00 98.06 246 SER A O 1
ATOM 1908 N N . ASN A 1 247 ? -11.929 -5.483 5.798 1.00 98.50 247 ASN A N 1
ATOM 1909 C CA . ASN A 1 247 ? -11.227 -5.480 7.083 1.00 98.50 247 ASN A CA 1
ATOM 1910 C C . ASN A 1 247 ? -10.167 -4.378 7.160 1.00 98.50 247 ASN A C 1
ATOM 1912 O O . ASN A 1 247 ? -9.397 -4.178 6.220 1.00 98.50 247 ASN A O 1
ATOM 1916 N N . LEU A 1 248 ? -10.075 -3.724 8.316 1.00 98.44 248 LEU A N 1
ATOM 1917 C CA . LEU A 1 248 ? -8.959 -2.860 8.685 1.00 98.44 248 LEU A CA 1
ATOM 1918 C C . LEU A 1 248 ? -8.154 -3.555 9.782 1.00 98.44 248 LEU A C 1
ATOM 1920 O O . LEU A 1 248 ? -8.663 -3.799 10.874 1.00 98.44 248 LEU A O 1
ATOM 1924 N N . ARG A 1 249 ? -6.882 -3.850 9.508 1.00 98.44 249 ARG A N 1
ATOM 1925 C CA . ARG A 1 249 ? -5.955 -4.438 10.478 1.00 98.44 249 ARG A CA 1
ATOM 1926 C C . ARG A 1 249 ? -4.759 -3.526 10.714 1.00 98.44 249 ARG A C 1
ATOM 1928 O O . ARG A 1 249 ? -4.073 -3.168 9.764 1.00 98.44 249 ARG A O 1
ATOM 1935 N N . ALA A 1 250 ? -4.470 -3.220 11.976 1.00 97.50 250 ALA A N 1
ATOM 1936 C CA . ALA A 1 250 ? -3.258 -2.513 12.378 1.00 97.50 250 ALA A CA 1
ATOM 1937 C C . ALA A 1 250 ? -2.497 -3.294 13.457 1.00 97.50 250 ALA A C 1
ATOM 1939 O O . ALA A 1 250 ? -3.038 -3.552 14.539 1.00 97.50 250 ALA A O 1
ATOM 1940 N N . SER A 1 251 ? -1.249 -3.691 13.191 1.00 97.25 251 SER A N 1
ATOM 1941 C CA . SER A 1 251 ? -0.497 -4.500 14.155 1.00 97.25 251 SER A CA 1
ATOM 1942 C C . SER A 1 251 ? 1.005 -4.281 14.184 1.00 97.25 251 SER A C 1
ATOM 1944 O O . SER A 1 251 ? 1.597 -3.861 13.198 1.00 97.25 251 SER A O 1
ATOM 1946 N N . ALA A 1 252 ? 1.624 -4.598 15.324 1.00 95.69 252 ALA A N 1
ATOM 1947 C CA . ALA A 1 252 ? 3.072 -4.494 15.516 1.00 95.69 252 ALA A CA 1
ATOM 1948 C C . ALA A 1 252 ? 3.644 -3.084 15.261 1.00 95.69 252 ALA A C 1
ATOM 1950 O O . ALA A 1 252 ? 4.821 -2.948 14.941 1.00 95.69 252 ALA A O 1
ATOM 1951 N N . ASN A 1 253 ? 2.832 -2.034 15.418 1.00 93.50 253 ASN A N 1
ATOM 1952 C CA . ASN A 1 253 ? 3.295 -0.653 15.318 1.00 93.50 253 ASN A CA 1
ATOM 1953 C C . ASN A 1 253 ? 3.820 -0.183 16.682 1.00 93.50 253 ASN A C 1
ATOM 1955 O O . ASN A 1 253 ? 3.275 -0.529 17.728 1.00 93.50 253 ASN A O 1
ATOM 1959 N N . SER A 1 254 ? 4.884 0.605 16.692 1.00 92.69 254 SER A N 1
ATOM 1960 C CA . SER A 1 254 ? 5.540 1.140 17.883 1.00 92.69 254 SER A CA 1
ATOM 1961 C C . SER A 1 254 ? 5.629 2.653 17.744 1.00 92.69 254 SER A C 1
ATOM 1963 O O . SER A 1 254 ? 5.817 3.134 16.638 1.00 92.69 254 SER A O 1
ATOM 1965 N N . GLN A 1 255 ? 5.448 3.413 18.827 1.00 90.06 255 GLN A N 1
ATOM 1966 C CA . GLN A 1 255 ? 5.640 4.874 18.880 1.00 90.06 255 GLN A CA 1
ATOM 1967 C C . GLN A 1 255 ? 4.897 5.683 17.792 1.00 90.06 255 GLN A C 1
ATOM 1969 O O . GLN A 1 255 ? 5.276 6.815 17.507 1.00 90.06 255 GLN A O 1
ATOM 1974 N N . THR A 1 256 ? 3.851 5.123 17.176 1.00 87.00 256 THR A N 1
ATOM 1975 C CA . THR A 1 256 ? 3.216 5.663 15.964 1.00 87.00 256 THR A CA 1
ATOM 1976 C C . THR A 1 256 ? 1.870 6.311 16.269 1.00 87.00 256 THR A C 1
ATOM 1978 O O . THR A 1 256 ? 1.106 5.824 17.101 1.00 87.00 256 THR A O 1
ATOM 1981 N N . GLU A 1 257 ? 1.539 7.377 15.540 1.00 89.31 257 GLU A N 1
ATOM 1982 C CA . GLU A 1 257 ? 0.187 7.935 15.516 1.00 89.31 257 GLU A CA 1
ATOM 1983 C C . GLU A 1 257 ? -0.658 7.269 14.421 1.00 89.31 257 GLU A C 1
ATOM 1985 O O . GLU A 1 257 ? -0.573 7.618 13.244 1.00 89.31 257 GLU A O 1
ATOM 1990 N N . LEU A 1 258 ? -1.502 6.309 14.798 1.00 91.69 258 LEU A N 1
ATOM 1991 C CA . LEU A 1 258 ? -2.460 5.672 13.895 1.00 91.69 258 LEU A CA 1
ATOM 1992 C C . LEU A 1 258 ? -3.772 6.467 13.924 1.00 91.69 258 LEU A C 1
ATOM 1994 O O . LEU A 1 258 ? -4.730 6.133 14.628 1.00 91.69 258 LEU A O 1
ATOM 1998 N N . THR A 1 259 ? -3.782 7.572 13.179 1.00 90.81 259 THR A N 1
ATOM 1999 C CA . THR A 1 259 ? -4.909 8.512 13.126 1.00 90.81 259 THR A CA 1
ATOM 2000 C C . THR A 1 259 ? -5.752 8.292 11.872 1.00 90.81 259 THR A C 1
ATOM 2002 O O . THR A 1 259 ? -5.354 8.660 10.770 1.00 90.81 259 THR A O 1
ATOM 2005 N N . PHE A 1 260 ? -6.941 7.716 12.051 1.00 94.25 260 PHE A N 1
ATOM 2006 C CA . PHE A 1 260 ? -7.941 7.501 11.002 1.00 94.25 260 PHE A CA 1
ATOM 2007 C C . PHE A 1 260 ? -9.062 8.535 11.145 1.00 94.25 260 PHE A C 1
ATOM 2009 O O . PHE A 1 260 ? -10.229 8.198 11.349 1.00 94.25 260 PHE A O 1
ATOM 2016 N N . THR A 1 261 ? -8.692 9.819 11.120 1.00 91.06 261 THR A N 1
ATOM 2017 C CA . THR A 1 261 ? -9.623 10.908 11.445 1.00 91.06 261 THR A CA 1
ATOM 2018 C C . THR A 1 261 ? -10.760 11.024 10.452 1.00 91.06 261 THR A C 1
ATOM 2020 O O . THR A 1 261 ? -11.839 11.399 10.879 1.00 91.06 261 THR A O 1
ATOM 2023 N N . ASP A 1 262 ? -10.565 10.681 9.177 1.00 95.75 262 ASP A N 1
ATOM 2024 C CA . ASP A 1 262 ? -11.616 10.810 8.160 1.00 95.75 262 ASP A CA 1
ATOM 2025 C C . ASP A 1 262 ? -12.379 9.489 7.942 1.00 95.75 262 ASP A C 1
ATOM 2027 O O . ASP A 1 262 ? -13.340 9.451 7.172 1.00 95.75 262 ASP A O 1
ATOM 2031 N N . LEU A 1 263 ? -11.997 8.411 8.643 1.00 97.81 263 LEU A N 1
ATOM 2032 C CA . LEU A 1 263 ? -12.566 7.077 8.458 1.00 97.81 263 LEU A CA 1
ATOM 2033 C C . LEU A 1 263 ? -13.979 7.009 9.030 1.00 97.81 263 LEU A C 1
ATOM 2035 O O . LEU A 1 263 ? -14.178 7.063 10.240 1.00 97.81 263 LEU A O 1
ATOM 2039 N N . GLN A 1 264 ? -14.959 6.836 8.148 1.00 98.44 264 GLN A N 1
ATOM 2040 C CA . GLN A 1 264 ? -16.382 6.814 8.477 1.00 98.44 264 GLN A CA 1
ATOM 2041 C C . GLN A 1 264 ? -16.939 5.401 8.626 1.00 98.44 264 GLN A C 1
ATOM 2043 O O . GLN A 1 264 ? -17.862 5.196 9.419 1.00 98.44 264 GLN A O 1
ATOM 2048 N N . ARG A 1 265 ? -16.413 4.429 7.870 1.00 98.56 265 ARG A N 1
ATOM 2049 C CA . ARG A 1 265 ? -16.963 3.069 7.820 1.00 98.56 265 ARG A CA 1
ATOM 2050 C C . ARG A 1 265 ? -15.894 2.000 7.616 1.00 98.56 265 ARG A C 1
ATOM 2052 O O . ARG A 1 265 ? -15.058 2.131 6.725 1.00 98.56 265 ARG A O 1
ATOM 2059 N N . VAL A 1 266 ? -16.009 0.911 8.375 1.00 98.69 266 VAL A N 1
ATOM 2060 C CA . VAL A 1 266 ? -15.325 -0.369 8.134 1.00 98.69 266 VAL A CA 1
ATOM 2061 C C . VAL A 1 266 ? -16.396 -1.443 7.930 1.00 98.69 266 VAL A C 1
ATOM 2063 O O . VAL A 1 266 ? -17.193 -1.698 8.824 1.00 98.69 266 VAL A O 1
ATOM 2066 N N . GLY A 1 267 ? -16.492 -2.034 6.741 1.00 98.19 267 GLY A N 1
ATOM 2067 C CA . GLY A 1 267 ? -17.579 -2.964 6.418 1.00 98.19 267 GLY A CA 1
ATOM 2068 C C . GLY A 1 267 ? -17.482 -4.315 7.136 1.00 98.19 267 GLY A C 1
ATOM 2069 O O . GLY A 1 267 ? -18.510 -4.941 7.379 1.00 98.19 267 GLY A O 1
ATOM 2070 N N . GLY A 1 268 ? -16.269 -4.735 7.493 1.00 98.31 268 GLY A N 1
ATOM 2071 C CA . GLY A 1 268 ? -15.952 -5.941 8.256 1.00 98.31 268 GLY A CA 1
ATOM 2072 C C . GLY A 1 268 ? -15.231 -5.614 9.563 1.00 98.31 268 GLY A C 1
ATOM 2073 O O . GLY A 1 268 ? -15.650 -4.735 10.317 1.00 98.31 268 GLY A O 1
ATOM 2074 N N . ASP A 1 269 ? -14.147 -6.327 9.856 1.00 98.62 269 ASP A N 1
ATOM 2075 C CA . ASP A 1 269 ? -13.480 -6.242 11.153 1.00 98.62 269 ASP A CA 1
ATOM 2076 C C . ASP A 1 269 ? -12.468 -5.085 11.218 1.00 98.62 269 ASP A C 1
ATOM 2078 O O . ASP A 1 269 ? -11.596 -4.946 10.360 1.00 98.62 269 ASP A O 1
ATOM 2082 N N . LEU A 1 270 ? -12.548 -4.291 12.286 1.00 98.56 270 LEU A N 1
ATOM 2083 C CA . LEU A 1 270 ? -11.533 -3.340 12.733 1.00 98.56 270 LEU A CA 1
ATOM 2084 C C . LEU A 1 270 ? -10.687 -4.000 13.831 1.00 98.56 270 LEU A C 1
ATOM 2086 O O . LEU A 1 270 ? -11.108 -4.084 14.986 1.00 98.56 270 LEU A O 1
ATOM 2090 N N . VAL A 1 271 ? -9.485 -4.464 13.485 1.00 98.62 271 VAL A N 1
ATOM 2091 C CA . VAL A 1 271 ? -8.597 -5.211 14.387 1.00 98.62 271 VAL A CA 1
ATOM 2092 C C . VAL A 1 271 ? -7.299 -4.446 14.632 1.00 98.62 271 VAL A C 1
ATOM 2094 O O . VAL A 1 271 ? -6.498 -4.252 13.721 1.00 98.62 271 VAL A O 1
ATOM 2097 N N . ILE A 1 272 ? -7.049 -4.063 15.883 1.00 98.25 272 ILE A N 1
ATOM 2098 C CA . ILE A 1 272 ? -5.837 -3.349 16.299 1.00 98.25 272 ILE A CA 1
ATOM 2099 C C . ILE A 1 272 ? -5.179 -4.115 17.440 1.00 98.25 272 ILE A C 1
ATOM 2101 O O . ILE A 1 272 ? -5.732 -4.190 18.542 1.00 98.25 272 ILE A O 1
ATOM 2105 N N . TYR A 1 273 ? -4.005 -4.693 17.199 1.00 97.94 273 TYR A N 1
ATOM 2106 C CA . TYR A 1 273 ? -3.356 -5.525 18.209 1.00 97.94 273 TYR A CA 1
ATOM 2107 C C . TYR A 1 273 ? -1.834 -5.455 18.205 1.00 97.94 273 TYR A C 1
ATOM 2109 O O . TYR A 1 273 ? -1.209 -5.229 17.172 1.00 97.94 273 TYR A O 1
ATOM 2117 N N . ASN A 1 274 ? -1.233 -5.716 19.369 1.00 96.75 274 ASN A N 1
ATOM 2118 C CA . ASN A 1 274 ? 0.219 -5.735 19.544 1.00 96.75 274 ASN A CA 1
ATOM 2119 C C . ASN A 1 274 ? 0.899 -4.420 19.115 1.00 96.75 274 ASN A C 1
ATOM 2121 O O . ASN A 1 274 ? 1.995 -4.444 18.563 1.00 96.75 274 ASN A O 1
ATOM 2125 N N . ASN A 1 275 ? 0.245 -3.274 19.328 1.00 95.88 275 ASN A N 1
ATOM 2126 C CA . ASN A 1 275 ? 0.858 -1.962 19.118 1.00 95.88 275 ASN A CA 1
ATOM 2127 C C . ASN A 1 275 ? 1.427 -1.424 20.439 1.00 95.88 275 ASN A C 1
ATOM 2129 O O . ASN A 1 275 ? 0.879 -1.686 21.508 1.00 95.88 275 ASN A O 1
ATOM 2133 N N . LYS A 1 276 ? 2.537 -0.688 20.393 1.00 95.44 276 LYS A N 1
ATOM 2134 C CA . LYS A 1 276 ? 3.238 -0.184 21.579 1.00 95.44 276 LYS A CA 1
ATOM 2135 C C . LYS A 1 276 ? 3.364 1.332 21.547 1.00 95.44 276 LYS A C 1
ATOM 2137 O O . LYS A 1 276 ? 3.773 1.877 20.527 1.00 95.44 276 LYS A O 1
ATOM 2142 N N . ASN A 1 277 ? 3.084 2.011 22.662 1.00 94.38 277 ASN A N 1
ATOM 2143 C CA . ASN A 1 277 ? 3.253 3.467 22.800 1.00 94.38 277 ASN A CA 1
ATOM 2144 C C . ASN A 1 277 ? 2.671 4.259 21.611 1.00 94.38 277 ASN A C 1
ATOM 2146 O O . ASN A 1 277 ? 3.288 5.199 21.118 1.00 94.38 277 ASN A O 1
ATOM 2150 N N . SER A 1 278 ? 1.548 3.793 21.070 1.00 92.69 278 SER A N 1
ATOM 2151 C CA . SER A 1 278 ? 0.931 4.367 19.879 1.00 92.69 278 SER A CA 1
ATOM 2152 C C . SER A 1 278 ? -0.274 5.212 20.281 1.00 92.69 278 SER A C 1
ATOM 2154 O O . SER A 1 278 ? -0.848 5.016 21.354 1.00 92.69 278 SER A O 1
ATOM 2156 N N . THR A 1 279 ? -0.675 6.150 19.430 1.00 92.25 279 THR A N 1
ATOM 2157 C CA . THR A 1 279 ? -1.949 6.863 19.581 1.00 92.25 279 THR A CA 1
ATOM 2158 C C . THR A 1 279 ? -2.932 6.357 18.535 1.00 92.25 279 THR A C 1
ATOM 2160 O O . THR A 1 279 ? -2.555 6.069 17.400 1.00 92.25 279 THR A O 1
ATOM 2163 N N . LEU A 1 280 ? -4.191 6.190 18.935 1.00 94.56 280 LEU A N 1
ATOM 2164 C CA . LEU A 1 280 ? -5.267 5.670 18.093 1.00 94.56 280 LEU A CA 1
ATOM 2165 C C . LEU A 1 280 ? -6.389 6.717 18.047 1.00 94.56 280 LEU A C 1
ATOM 2167 O O . LEU A 1 280 ? -6.806 7.201 19.099 1.00 94.56 280 LEU A O 1
ATOM 2171 N N . SER A 1 281 ? -6.904 7.054 16.862 1.00 94.69 281 SER A N 1
ATOM 2172 C CA . SER A 1 281 ? -8.055 7.967 16.712 1.00 94.69 281 SER A CA 1
ATOM 2173 C C . SER A 1 281 ? -8.976 7.524 15.573 1.00 94.69 281 SER A C 1
ATOM 2175 O O . SER A 1 281 ? -8.503 7.147 14.500 1.00 94.69 281 SER A O 1
ATOM 2177 N N . PHE A 1 282 ? -10.286 7.579 15.843 1.00 96.12 282 PHE A N 1
ATOM 2178 C CA . PHE A 1 282 ? -11.390 7.143 14.974 1.00 96.12 282 PHE A CA 1
ATOM 2179 C C . PHE A 1 282 ? -12.588 8.101 15.093 1.00 96.12 282 PHE A C 1
ATOM 2181 O O . PHE A 1 282 ? -13.735 7.690 15.273 1.00 96.12 282 PHE A O 1
ATOM 2188 N N . ASP A 1 283 ? -12.319 9.405 15.043 1.00 95.31 283 ASP A N 1
ATOM 2189 C CA . ASP A 1 283 ? -13.278 10.458 15.405 1.00 95.31 283 ASP A CA 1
ATOM 2190 C C . ASP A 1 283 ? -14.538 10.482 14.520 1.00 95.31 283 ASP A C 1
ATOM 2192 O O . ASP A 1 283 ? -15.594 10.965 14.941 1.00 95.31 283 ASP A O 1
ATOM 2196 N N . GLN A 1 284 ? -14.431 9.970 13.291 1.00 97.56 284 GLN A N 1
ATOM 2197 C CA . GLN A 1 284 ? -15.514 9.948 12.307 1.00 97.56 284 GLN A CA 1
ATOM 2198 C C . GLN A 1 284 ? -16.154 8.576 12.118 1.00 97.56 284 GLN A C 1
ATOM 2200 O O . GLN A 1 284 ? -17.140 8.485 11.389 1.00 97.56 284 GLN A O 1
ATOM 2205 N N . LEU A 1 285 ? -15.665 7.531 12.793 1.00 98.50 285 LEU A N 1
ATOM 2206 C CA . LEU A 1 285 ? -16.140 6.171 12.566 1.00 98.50 285 LEU A CA 1
ATOM 2207 C C . LEU A 1 285 ? -17.593 6.038 13.029 1.00 98.50 285 LEU A C 1
ATOM 2209 O O . LEU A 1 285 ? -17.888 6.172 14.215 1.00 98.50 285 LEU A O 1
ATOM 2213 N N . THR A 1 286 ? -18.493 5.769 12.085 1.00 98.69 286 THR A N 1
ATOM 2214 C CA . THR A 1 286 ? -19.940 5.630 12.312 1.00 98.69 286 THR A CA 1
ATOM 2215 C C . THR A 1 286 ? -20.405 4.181 12.336 1.00 98.69 286 THR A C 1
ATOM 2217 O O . THR A 1 286 ? -21.309 3.844 13.104 1.00 98.69 286 THR A O 1
ATOM 2220 N N . GLU A 1 287 ? -19.770 3.319 11.542 1.00 98.62 287 GLU A N 1
ATOM 2221 C CA . GLU A 1 287 ? -20.131 1.911 11.401 1.00 98.62 287 GLU A CA 1
ATOM 2222 C C . GLU A 1 287 ? -18.880 1.032 11.297 1.00 98.62 287 GLU A C 1
ATOM 2224 O O . GLU A 1 287 ? -17.944 1.346 10.556 1.00 98.62 287 GLU A O 1
ATOM 2229 N N . ALA A 1 288 ? -18.888 -0.083 12.024 1.00 98.62 288 ALA A N 1
ATOM 2230 C CA . ALA A 1 288 ? -17.900 -1.151 11.919 1.00 98.62 288 ALA A CA 1
ATOM 2231 C C . ALA A 1 288 ? -18.589 -2.526 11.997 1.00 98.62 288 ALA A C 1
ATOM 2233 O O . ALA A 1 288 ? -19.678 -2.633 12.555 1.00 98.62 288 ALA A O 1
ATOM 2234 N N . GLY A 1 289 ? -17.962 -3.589 11.495 1.00 98.38 289 GLY A N 1
ATOM 2235 C CA . GLY A 1 289 ? -18.325 -4.963 11.853 1.00 98.38 289 GLY A CA 1
ATOM 2236 C C . GLY A 1 289 ? -17.859 -5.273 13.278 1.00 98.38 289 GLY A C 1
ATOM 2237 O O . GLY A 1 289 ? -18.382 -4.722 14.252 1.00 98.38 289 GLY A O 1
ATOM 2238 N N . THR A 1 290 ? -16.854 -6.136 13.437 1.00 98.62 290 THR A N 1
ATOM 2239 C CA . THR A 1 290 ? -16.244 -6.372 14.756 1.00 98.62 290 THR A CA 1
ATOM 2240 C C . THR A 1 290 ? -15.168 -5.336 15.050 1.00 98.62 290 THR A C 1
ATOM 2242 O O . THR A 1 290 ? -14.220 -5.200 14.287 1.00 98.62 290 THR A O 1
ATOM 2245 N N . ILE A 1 291 ? -15.238 -4.661 16.195 1.00 98.75 291 ILE A N 1
ATOM 2246 C CA . ILE A 1 291 ? -14.139 -3.837 16.710 1.00 98.75 291 ILE A CA 1
ATOM 2247 C C . ILE A 1 291 ? -13.363 -4.658 17.738 1.00 98.75 291 ILE A C 1
ATOM 2249 O O . ILE A 1 291 ? -13.915 -5.033 18.769 1.00 98.75 291 ILE A O 1
ATOM 2253 N N . SER A 1 292 ? -12.082 -4.921 17.492 1.00 98.62 292 SER A N 1
ATOM 2254 C CA . SER A 1 292 ? -11.196 -5.642 18.410 1.00 98.62 292 SER A CA 1
ATOM 2255 C C . SER A 1 292 ? -9.893 -4.876 18.609 1.00 98.62 292 SER A C 1
ATOM 2257 O O . SER A 1 292 ? -9.002 -4.932 17.763 1.00 98.62 292 SER A O 1
ATOM 2259 N N . ILE A 1 293 ? -9.757 -4.1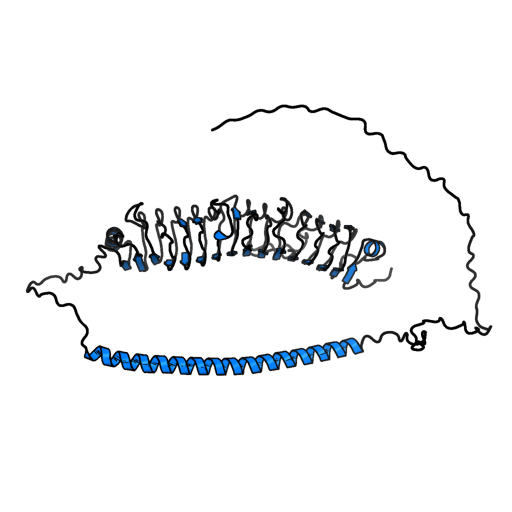99 19.749 1.00 98.38 293 ILE A N 1
ATOM 2260 C CA . ILE A 1 293 ? -8.554 -3.443 20.121 1.00 98.38 293 ILE A CA 1
ATOM 2261 C C . ILE A 1 293 ? -7.981 -4.051 21.397 1.00 98.38 293 ILE A C 1
ATOM 2263 O O . ILE A 1 293 ? -8.474 -3.793 22.496 1.00 98.38 293 ILE A O 1
ATOM 2267 N N . VAL A 1 294 ? -6.963 -4.898 21.250 1.00 97.94 294 VAL A N 1
ATOM 2268 C CA . VAL A 1 294 ? -6.424 -5.727 22.340 1.00 97.94 294 VAL A CA 1
ATOM 2269 C C . VAL A 1 294 ? -4.901 -5.763 22.314 1.00 97.94 294 VAL A C 1
ATOM 2271 O O . VAL A 1 294 ? -4.293 -5.670 21.257 1.00 97.94 294 VAL A O 1
ATOM 2274 N N . ASP A 1 295 ? -4.272 -5.937 23.475 1.00 96.25 295 ASP A N 1
ATOM 2275 C CA . ASP A 1 295 ? -2.813 -6.111 23.593 1.00 96.25 295 ASP A CA 1
ATOM 2276 C C . ASP A 1 295 ? -1.996 -4.949 23.025 1.00 96.25 295 ASP A C 1
ATOM 2278 O O . ASP A 1 295 ? -0.924 -5.146 22.459 1.00 96.25 295 ASP A O 1
ATOM 2282 N N . ASN A 1 296 ? -2.497 -3.725 23.191 1.00 96.56 296 ASN A N 1
ATOM 2283 C CA . ASN A 1 296 ? -1.775 -2.522 22.801 1.00 96.56 296 ASN A CA 1
ATOM 2284 C C . ASN A 1 296 ? -1.085 -1.916 24.036 1.00 96.56 296 ASN A C 1
ATOM 2286 O O . ASN A 1 296 ? -1.694 -1.177 24.810 1.00 96.56 296 ASN A O 1
ATOM 2290 N N . VAL A 1 297 ? 0.169 -2.304 24.275 1.00 95.56 297 VAL A N 1
ATOM 2291 C CA . VAL A 1 297 ? 0.947 -1.921 25.467 1.00 95.56 297 VAL A CA 1
ATOM 2292 C C . VAL A 1 297 ? 1.265 -0.426 25.432 1.00 95.56 297 VAL A C 1
ATOM 2294 O O . VAL A 1 297 ? 1.610 0.114 24.383 1.00 95.56 297 VAL A O 1
ATOM 2297 N N . ASP A 1 298 ? 1.141 0.260 26.569 1.00 95.12 298 ASP A N 1
ATOM 2298 C CA . ASP A 1 298 ? 1.373 1.711 26.692 1.00 95.12 298 ASP A CA 1
ATOM 2299 C C . ASP A 1 298 ? 0.590 2.556 25.662 1.00 95.12 298 ASP A C 1
ATOM 2301 O O . ASP A 1 298 ? 0.973 3.672 25.335 1.00 95.12 298 ASP A O 1
ATOM 2305 N N . THR A 1 299 ? -0.499 2.009 25.118 1.00 95.00 299 THR A N 1
ATOM 2306 C CA . THR A 1 299 ? -1.347 2.648 24.111 1.00 95.00 299 THR A CA 1
ATOM 2307 C C . THR A 1 299 ? -2.696 2.944 24.742 1.00 95.00 299 THR A C 1
ATOM 2309 O O . THR A 1 299 ? -3.329 2.065 25.333 1.00 95.00 299 THR A O 1
ATOM 2312 N N . ILE A 1 300 ? -3.133 4.193 24.625 1.00 94.88 300 ILE A N 1
ATOM 2313 C CA . ILE A 1 300 ? -4.450 4.613 25.092 1.00 94.88 300 ILE A CA 1
ATOM 2314 C C . ILE A 1 300 ? -5.494 4.124 24.083 1.00 94.88 300 ILE A C 1
ATOM 2316 O O . ILE A 1 300 ? -5.352 4.329 22.876 1.00 94.88 300 ILE A O 1
ATOM 2320 N N . LEU A 1 301 ? -6.541 3.462 24.575 1.00 95.19 301 LEU A N 1
ATOM 2321 C CA . LEU A 1 301 ? -7.660 3.029 23.745 1.00 95.19 301 LEU A CA 1
ATOM 2322 C C . LEU A 1 301 ? -8.441 4.241 23.206 1.00 95.19 301 LEU A C 1
ATOM 2324 O O . LEU A 1 301 ? -8.677 5.189 23.958 1.00 95.19 301 LEU A O 1
ATOM 2328 N N . PRO A 1 302 ? -8.879 4.210 21.935 1.00 95.50 302 PRO A N 1
ATOM 2329 C CA . PRO A 1 302 ? -9.551 5.342 21.317 1.00 95.50 302 PRO A CA 1
ATOM 2330 C C . PRO A 1 302 ? -10.971 5.534 21.858 1.00 95.50 302 PRO A C 1
ATOM 2332 O O . PRO A 1 302 ? -11.668 4.582 22.220 1.00 95.50 302 PRO A O 1
ATOM 2335 N N . TRP A 1 303 ? -11.419 6.787 21.840 1.00 95.25 303 TRP A N 1
ATOM 2336 C CA . TRP A 1 303 ? -12.822 7.155 21.998 1.00 95.25 303 TRP A CA 1
ATOM 2337 C C . TRP A 1 303 ? -13.545 7.079 20.646 1.00 95.25 303 TRP A C 1
ATOM 2339 O O . TRP A 1 303 ? -12.966 7.416 19.615 1.00 95.25 303 TRP A O 1
ATOM 2349 N N . PHE A 1 304 ? -14.818 6.670 20.647 1.00 97.44 304 PHE A N 1
ATOM 2350 C CA . PHE A 1 304 ? -15.628 6.508 19.437 1.00 97.44 304 PHE A CA 1
ATOM 2351 C C . PHE A 1 304 ? -16.856 7.433 19.463 1.00 97.44 304 PHE A C 1
ATOM 2353 O O . PHE A 1 304 ? -17.990 6.977 19.647 1.00 97.44 304 PHE A O 1
ATOM 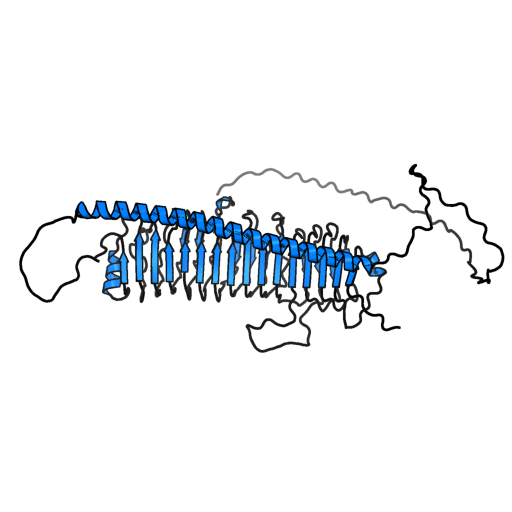2360 N N . PRO A 1 305 ? -16.666 8.752 19.280 1.00 97.25 305 PRO A N 1
ATOM 2361 C CA . PRO A 1 305 ? -17.723 9.744 19.476 1.00 97.25 305 PRO A CA 1
ATOM 2362 C C . PRO A 1 305 ? -18.876 9.635 18.478 1.00 97.25 305 PRO A C 1
ATOM 2364 O O . PRO A 1 305 ? -19.975 10.104 18.774 1.00 97.25 305 PRO A O 1
ATOM 2367 N N . ARG A 1 306 ? -18.630 9.063 17.293 1.00 98.25 306 ARG A N 1
ATOM 2368 C CA . ARG A 1 306 ? -19.605 8.974 16.198 1.00 98.25 306 ARG A CA 1
ATOM 2369 C C . ARG A 1 306 ? -20.082 7.558 15.897 1.00 98.25 306 ARG A C 1
ATOM 2371 O O . ARG A 1 306 ? -20.925 7.410 15.017 1.00 98.25 306 ARG A O 1
ATOM 2378 N N . LEU A 1 307 ? -19.615 6.549 16.636 1.00 98.62 307 LEU A N 1
ATOM 2379 C CA . LEU A 1 307 ? -19.956 5.153 16.369 1.00 98.62 307 LEU A CA 1
ATOM 2380 C C . LEU A 1 307 ? -21.427 4.895 16.697 1.00 98.62 307 LEU A C 1
ATOM 2382 O O . LEU A 1 307 ? -21.826 4.887 17.859 1.00 98.62 307 LEU A O 1
ATOM 2386 N N . GLN A 1 308 ? -22.222 4.683 15.653 1.00 98.69 308 GLN A N 1
ATOM 2387 C CA . GLN A 1 308 ? -23.655 4.417 15.737 1.00 98.69 308 GLN A CA 1
ATOM 2388 C C . GLN A 1 308 ? -23.939 2.918 15.747 1.00 98.69 308 GLN A C 1
ATOM 2390 O O . GLN A 1 308 ? -24.872 2.484 16.425 1.00 98.69 308 GLN A O 1
ATOM 2395 N N . ARG A 1 309 ? -23.153 2.125 15.013 1.00 98.56 309 ARG A N 1
ATOM 2396 C CA . ARG A 1 309 ? -23.364 0.684 14.861 1.00 98.56 309 ARG A CA 1
ATOM 2397 C C . ARG A 1 309 ? -22.041 -0.076 14.877 1.00 98.56 309 ARG A C 1
ATOM 2399 O O . ARG A 1 309 ? -21.096 0.305 14.195 1.00 98.56 309 ARG A O 1
ATOM 2406 N N . ALA A 1 310 ? -22.015 -1.178 15.617 1.00 98.56 310 ALA A N 1
ATOM 2407 C CA . ALA A 1 310 ? -20.990 -2.210 15.501 1.00 98.56 310 ALA A CA 1
ATOM 2408 C C . ALA A 1 310 ? -21.641 -3.589 15.614 1.00 98.56 310 ALA A C 1
ATOM 2410 O O . ALA A 1 310 ? -22.636 -3.717 16.320 1.00 98.56 310 ALA A O 1
ATOM 2411 N N . ASP A 1 311 ? -21.100 -4.623 14.975 1.00 98.56 311 ASP A N 1
ATOM 2412 C CA . ASP A 1 311 ? -21.615 -5.988 15.139 1.00 98.56 311 ASP A CA 1
ATOM 2413 C C . ASP A 1 311 ? -21.150 -6.610 16.465 1.00 98.56 311 ASP A C 1
ATOM 2415 O O . ASP A 1 311 ? -21.918 -7.302 17.135 1.00 98.56 311 ASP A O 1
ATOM 2419 N N . SER A 1 312 ? -19.909 -6.352 16.886 1.00 98.75 312 SER A N 1
ATOM 2420 C CA . SER A 1 312 ? -19.357 -6.737 18.196 1.00 98.75 312 SER A CA 1
ATOM 2421 C C . SER A 1 312 ? -18.198 -5.822 18.584 1.00 98.75 312 SER A C 1
ATOM 2423 O O . SER A 1 312 ? -17.538 -5.257 17.718 1.00 98.75 312 SER A O 1
ATOM 2425 N N . ILE A 1 313 ? -17.937 -5.668 19.883 1.00 98.69 313 ILE A N 1
ATOM 2426 C CA . ILE A 1 313 ? -16.873 -4.799 20.397 1.00 98.69 313 ILE A CA 1
ATOM 2427 C C . ILE A 1 313 ? -16.076 -5.530 21.481 1.00 98.69 313 ILE A C 1
ATOM 2429 O O . ILE A 1 313 ? -16.635 -6.014 22.463 1.00 98.69 313 ILE A O 1
ATOM 2433 N N . HIS A 1 314 ? -14.755 -5.560 21.342 1.00 98.62 314 HIS A N 1
ATOM 2434 C CA . HIS A 1 314 ? -13.823 -6.053 22.344 1.00 98.62 314 HIS A CA 1
ATOM 2435 C C . HIS A 1 314 ? -12.667 -5.068 22.512 1.00 98.62 314 HIS A C 1
ATOM 2437 O O . HIS A 1 314 ? -11.830 -4.917 21.625 1.00 98.62 314 HIS A O 1
ATOM 2443 N N . LEU A 1 315 ? -12.618 -4.403 23.664 1.00 98.31 315 LEU A N 1
ATOM 2444 C CA . LEU A 1 315 ? -11.561 -3.457 24.006 1.00 98.31 315 LEU A CA 1
ATOM 2445 C C . LEU A 1 315 ? -10.821 -3.945 25.252 1.00 98.31 315 LEU A C 1
ATOM 2447 O O . LEU A 1 315 ? -11.449 -4.192 26.282 1.00 98.31 315 LEU A O 1
ATOM 2451 N N . ARG A 1 316 ? -9.494 -4.057 25.172 1.00 97.81 316 ARG A N 1
ATOM 2452 C CA . ARG A 1 316 ? -8.618 -4.409 26.297 1.00 97.81 316 ARG A CA 1
ATOM 2453 C C . ARG A 1 316 ? -7.404 -3.491 26.331 1.00 97.81 316 ARG A C 1
ATOM 2455 O O . ARG A 1 316 ? -6.572 -3.550 25.427 1.00 97.81 316 ARG A O 1
ATOM 2462 N N . GLY A 1 317 ? -7.292 -2.667 27.370 1.00 96.69 317 GLY A N 1
ATOM 2463 C CA . GLY A 1 317 ? -6.235 -1.659 27.458 1.00 96.69 317 GLY A CA 1
ATOM 2464 C C . GLY A 1 317 ? -6.513 -0.543 28.464 1.00 96.69 317 GLY A C 1
ATOM 2465 O O . GLY A 1 317 ? -7.484 -0.586 29.224 1.00 96.69 317 GLY A O 1
ATOM 2466 N N . HIS A 1 318 ? -5.646 0.469 28.460 1.00 95.38 318 HIS A N 1
ATOM 2467 C CA . HIS A 1 318 ? -5.822 1.690 29.247 1.00 95.38 318 HIS A CA 1
ATOM 2468 C C . HIS A 1 318 ? -6.813 2.626 28.545 1.00 95.38 318 HIS A C 1
ATOM 2470 O O . HIS A 1 318 ? -6.625 2.951 27.375 1.00 95.38 318 HIS A O 1
ATOM 2476 N N . ILE A 1 319 ? -7.867 3.053 29.239 1.00 95.00 319 ILE A N 1
ATOM 2477 C CA . ILE A 1 319 ? -8.924 3.900 28.678 1.00 95.00 319 ILE A CA 1
ATOM 2478 C C . ILE A 1 319 ? -8.768 5.317 29.215 1.00 95.00 319 ILE A C 1
ATOM 2480 O O . ILE A 1 319 ? -8.819 5.515 30.429 1.00 95.00 319 ILE A O 1
ATOM 2484 N N . ASP A 1 320 ? -8.650 6.299 28.322 1.00 92.75 320 ASP A N 1
ATOM 2485 C CA . ASP A 1 320 ? -8.665 7.704 28.722 1.00 92.75 320 ASP A CA 1
ATOM 2486 C C . ASP A 1 320 ? -10.089 8.162 29.067 1.00 92.75 320 ASP A C 1
ATOM 2488 O O . ASP A 1 320 ? -10.981 8.215 28.221 1.00 92.75 320 ASP A O 1
ATOM 2492 N N . THR A 1 321 ? -10.300 8.499 30.337 1.00 91.06 321 THR A N 1
ATOM 2493 C CA . THR A 1 321 ? -11.577 8.997 30.860 1.00 91.06 321 THR A CA 1
ATOM 2494 C C . THR A 1 321 ? -11.686 10.523 30.844 1.00 91.06 321 THR A C 1
ATOM 2496 O O . THR A 1 321 ? -12.695 11.060 31.308 1.00 91.06 321 THR A O 1
ATOM 2499 N N . SER A 1 322 ? -10.677 11.244 30.341 1.00 91.75 322 SER A N 1
ATOM 2500 C CA . SER A 1 322 ? -10.652 12.714 30.297 1.00 91.75 322 SER A CA 1
ATOM 2501 C C . SER A 1 322 ? -11.779 13.300 29.436 1.00 91.75 322 SER A C 1
ATOM 2503 O O . SER A 1 322 ? -12.361 14.326 29.789 1.00 91.75 322 SER A O 1
ATOM 2505 N N . MET A 1 323 ? -12.153 12.596 28.363 1.00 87.00 323 MET A N 1
ATOM 2506 C CA . MET A 1 323 ? -13.228 12.967 27.432 1.00 87.00 323 MET A CA 1
ATOM 2507 C C . MET A 1 323 ? -14.621 12.507 27.903 1.00 87.00 323 MET A C 1
ATOM 2509 O O . MET A 1 323 ? -15.626 12.736 27.230 1.00 87.00 323 MET A O 1
ATOM 2513 N N . GLY A 1 324 ? -14.700 11.876 29.079 1.00 87.62 324 GLY A N 1
ATOM 2514 C CA . GLY A 1 324 ? -15.920 11.340 29.675 1.00 87.62 324 GLY A CA 1
ATOM 2515 C C . GLY A 1 324 ? -15.891 9.819 29.844 1.00 87.62 324 GLY A C 1
ATOM 2516 O O . GLY A 1 324 ? -15.017 9.119 29.351 1.00 87.62 324 GLY A O 1
ATOM 2517 N N . GLN A 1 325 ? -16.881 9.292 30.569 1.00 87.75 325 GLN A N 1
ATOM 2518 C CA . GLN A 1 325 ? -16.979 7.852 30.869 1.00 87.75 325 GLN A CA 1
ATOM 2519 C C . GLN A 1 325 ? -17.690 7.044 29.773 1.00 87.75 325 GLN A C 1
ATOM 2521 O O . GLN A 1 325 ? -17.708 5.818 29.830 1.00 87.75 325 GLN A O 1
ATOM 2526 N N . ASN A 1 326 ? -18.319 7.709 28.797 1.00 93.88 326 ASN A N 1
ATOM 2527 C CA . ASN A 1 326 ? -19.040 7.028 27.726 1.00 93.88 326 ASN A CA 1
ATOM 2528 C C . ASN A 1 326 ? -18.162 6.891 26.476 1.00 93.88 326 ASN A C 1
ATOM 2530 O O . ASN A 1 326 ? -17.996 7.853 25.724 1.00 93.88 326 ASN A O 1
ATOM 2534 N N . LEU A 1 327 ? -17.657 5.676 26.246 1.00 95.81 327 LEU A N 1
ATOM 2535 C CA . LEU A 1 327 ? -16.867 5.334 25.061 1.00 95.81 327 LEU A CA 1
ATOM 2536 C C . LEU A 1 327 ? -17.650 5.471 23.747 1.00 95.81 327 LEU A C 1
ATOM 2538 O O . LEU A 1 327 ? -17.038 5.732 22.714 1.00 95.81 327 LEU A O 1
ATOM 2542 N N . PHE A 1 328 ? -18.978 5.312 23.795 1.00 97.38 328 PHE A N 1
ATOM 2543 C CA . PHE A 1 328 ? -19.850 5.243 22.622 1.00 97.38 328 PHE A CA 1
ATOM 2544 C C . PHE A 1 328 ? -21.098 6.128 22.812 1.00 97.38 328 PHE A C 1
ATOM 2546 O O . PHE A 1 328 ? -22.210 5.623 22.984 1.00 97.38 328 PHE A O 1
ATOM 2553 N N . PRO A 1 329 ? -20.958 7.466 22.832 1.00 97.38 329 PRO A N 1
ATOM 2554 C CA . PRO A 1 329 ? -22.043 8.378 23.203 1.00 97.38 329 PRO A CA 1
ATOM 2555 C C . PRO A 1 329 ? -23.266 8.336 22.281 1.00 97.38 329 PRO A C 1
ATOM 2557 O O . PRO A 1 329 ? -24.363 8.640 22.742 1.00 97.38 329 PRO A O 1
ATOM 2560 N N . VAL A 1 330 ? -23.093 7.951 21.013 1.00 98.06 330 VAL A N 1
ATOM 2561 C CA . VAL A 1 330 ? -24.165 7.910 19.999 1.00 98.06 330 VAL A CA 1
ATOM 2562 C C . VAL A 1 330 ? -24.497 6.494 19.521 1.00 98.06 330 VAL A C 1
ATOM 2564 O O . VAL A 1 330 ? -25.139 6.327 18.484 1.00 98.06 330 VAL A O 1
ATOM 2567 N N . LEU A 1 331 ? -24.060 5.472 20.263 1.00 98.44 331 LEU A N 1
ATOM 2568 C CA . LEU A 1 331 ? -24.300 4.076 19.911 1.00 98.44 331 LEU A CA 1
ATOM 2569 C C . LEU A 1 331 ? -25.799 3.784 19.870 1.00 98.44 331 LEU A C 1
ATOM 2571 O O . LEU A 1 331 ? -26.514 4.045 20.836 1.00 98.44 331 LEU A O 1
ATOM 2575 N N . SER A 1 332 ? -26.257 3.231 18.752 1.00 98.25 332 SER A N 1
ATOM 2576 C CA . SER A 1 332 ? -27.662 2.898 18.521 1.00 98.25 332 SER A CA 1
ATOM 2577 C C . SER A 1 332 ? -27.937 1.407 18.683 1.00 98.25 332 SER A C 1
ATOM 2579 O O . SER A 1 332 ? -28.964 1.040 19.249 1.00 98.25 332 SER A O 1
ATOM 2581 N N . ILE A 1 333 ? -27.017 0.545 18.232 1.00 98.06 333 ILE A N 1
ATOM 2582 C CA . ILE A 1 333 ? -27.166 -0.905 18.345 1.00 98.06 333 ILE A CA 1
ATOM 2583 C C . ILE A 1 333 ? -25.824 -1.641 18.263 1.00 98.06 333 ILE A C 1
ATOM 2585 O O . ILE A 1 333 ? -24.974 -1.322 17.427 1.00 98.06 333 ILE A O 1
ATOM 2589 N N . VAL A 1 334 ? -25.681 -2.672 19.101 1.00 98.38 334 VAL A N 1
ATOM 2590 C CA . VAL A 1 334 ? -24.681 -3.740 18.984 1.00 98.38 334 VAL A CA 1
ATOM 2591 C C . VAL A 1 334 ? -25.376 -5.092 19.191 1.00 98.38 334 VAL A C 1
ATOM 2593 O O . VAL A 1 334 ? -25.704 -5.451 20.331 1.00 98.38 334 VAL A O 1
ATOM 2596 N N . PRO A 1 335 ? -25.642 -5.852 18.111 1.00 97.88 335 PRO A N 1
ATOM 2597 C CA . PRO A 1 335 ? -26.349 -7.125 18.204 1.00 97.88 335 PRO A CA 1
ATOM 2598 C C . PRO A 1 335 ? -25.505 -8.219 18.872 1.00 97.88 335 PRO A C 1
ATOM 2600 O O . PRO A 1 335 ? -26.057 -9.133 19.479 1.00 97.88 335 PRO A O 1
ATOM 2603 N N . GLY A 1 336 ? -24.177 -8.147 18.760 1.00 97.94 336 GLY A N 1
ATOM 2604 C CA . GLY A 1 336 ? -23.263 -9.113 19.357 1.00 97.94 336 GLY A CA 1
ATOM 2605 C C . GLY A 1 336 ? -22.798 -8.737 20.763 1.00 97.94 336 GLY A C 1
ATOM 2606 O O . GLY A 1 336 ? -23.537 -8.176 21.575 1.00 97.94 336 GLY A O 1
ATOM 2607 N N . ASN A 1 337 ? -21.554 -9.104 21.070 1.00 98.38 337 ASN A N 1
ATOM 2608 C CA . ASN A 1 337 ? -20.991 -8.957 22.409 1.00 98.38 337 ASN A CA 1
ATOM 2609 C C . ASN A 1 337 ? -20.192 -7.662 22.534 1.00 98.38 337 ASN A C 1
ATOM 2611 O O . ASN A 1 337 ? -19.376 -7.351 21.669 1.00 98.38 337 ASN A O 1
ATOM 2615 N N . VAL A 1 338 ? -20.364 -6.965 23.656 1.00 98.44 338 VAL A N 1
ATOM 2616 C CA . VAL A 1 338 ? -19.513 -5.855 24.089 1.00 98.44 338 VAL A CA 1
ATOM 2617 C C . VAL A 1 338 ? -18.704 -6.313 25.298 1.00 98.44 338 VAL A C 1
ATOM 2619 O O . VAL A 1 338 ? -19.250 -6.543 26.377 1.00 98.44 338 VAL A O 1
ATOM 2622 N N . THR A 1 339 ? -17.395 -6.467 25.116 1.00 98.25 339 THR A N 1
ATOM 2623 C CA . THR A 1 339 ? -16.443 -6.845 26.166 1.00 98.25 339 THR A CA 1
ATOM 2624 C C . THR A 1 339 ? -15.436 -5.726 26.388 1.00 98.25 339 THR A C 1
ATOM 2626 O O . THR A 1 339 ? -14.677 -5.388 25.484 1.00 98.25 339 THR A O 1
ATOM 2629 N N . ILE A 1 340 ? -15.412 -5.169 27.597 1.00 97.88 340 ILE A N 1
ATOM 2630 C CA . ILE A 1 340 ? -14.471 -4.128 28.014 1.00 97.88 340 ILE A CA 1
ATOM 2631 C C . ILE A 1 340 ? -13.610 -4.659 29.160 1.00 97.88 340 ILE A C 1
ATOM 2633 O O . ILE A 1 340 ? -14.113 -4.971 30.244 1.00 97.88 340 ILE A O 1
ATOM 2637 N N . GLU A 1 341 ? -12.310 -4.753 28.901 1.00 97.44 341 GLU A N 1
ATOM 2638 C CA . GLU A 1 341 ? -11.264 -5.173 29.831 1.00 97.44 341 GLU A CA 1
ATOM 2639 C C . GLU A 1 341 ? -10.310 -3.993 30.097 1.00 97.44 341 GLU A C 1
ATOM 2641 O O . GLU A 1 341 ? -9.175 -3.952 29.621 1.00 97.44 341 GLU A O 1
ATOM 2646 N N . ALA A 1 342 ? -10.805 -3.002 30.841 1.00 96.38 342 ALA A N 1
ATOM 2647 C CA . ALA A 1 342 ? -10.073 -1.808 31.246 1.00 96.38 342 ALA A CA 1
ATOM 2648 C C . ALA A 1 342 ? -8.886 -2.153 32.160 1.00 96.38 342 ALA A C 1
ATOM 2650 O O . ALA A 1 342 ? -8.992 -3.015 33.040 1.00 96.38 342 ALA A O 1
ATOM 2651 N N . TRP A 1 343 ? -7.762 -1.461 31.963 1.00 95.88 343 TRP A N 1
ATOM 2652 C CA . TRP A 1 343 ? -6.552 -1.585 32.789 1.00 95.88 343 TRP A CA 1
ATOM 2653 C C . TRP A 1 343 ? -6.422 -0.492 33.856 1.00 95.88 343 TRP A C 1
ATOM 2655 O O . TRP A 1 343 ? -5.547 -0.574 34.716 1.00 95.88 343 TRP A O 1
ATOM 2665 N N . ASN A 1 344 ? -7.283 0.523 33.822 1.00 94.69 344 ASN A N 1
ATOM 2666 C CA . ASN A 1 344 ? -7.328 1.612 34.790 1.00 94.69 344 ASN A CA 1
ATOM 2667 C C . ASN A 1 344 ? -8.546 1.493 35.718 1.00 94.69 344 ASN A C 1
ATOM 2669 O O . ASN A 1 344 ? -9.653 1.170 35.291 1.00 94.69 344 ASN A O 1
ATOM 2673 N N . ALA A 1 345 ? -8.323 1.714 37.017 1.00 94.12 345 ALA A N 1
ATOM 2674 C CA . ALA A 1 345 ? -9.315 1.469 38.071 1.00 94.12 345 ALA A CA 1
ATOM 2675 C C . ALA A 1 345 ? -10.449 2.509 38.115 1.00 94.12 345 ALA A C 1
ATOM 2677 O O . ALA A 1 345 ? -11.494 2.268 38.716 1.00 94.12 345 ALA A O 1
ATOM 2678 N N . ASP A 1 346 ? -10.234 3.668 37.503 1.00 94.25 346 ASP A N 1
ATOM 2679 C CA . ASP A 1 346 ? -11.167 4.788 37.420 1.00 94.25 346 ASP A CA 1
ATOM 2680 C C . ASP A 1 346 ? -12.181 4.656 36.273 1.00 94.25 346 ASP A C 1
ATOM 2682 O O . ASP A 1 346 ? -13.165 5.400 36.240 1.00 94.25 346 ASP A O 1
ATOM 2686 N N . PHE A 1 347 ? -12.019 3.673 35.378 1.00 96.31 347 PHE A N 1
ATOM 2687 C CA . PHE A 1 347 ? -13.027 3.393 34.362 1.00 96.31 347 PHE A CA 1
ATOM 2688 C C . PHE A 1 347 ? -14.336 2.886 34.998 1.00 96.31 347 PHE A C 1
ATOM 2690 O O . PHE A 1 347 ? -14.367 1.932 35.787 1.00 96.31 347 PHE A O 1
ATOM 2697 N N . ASN A 1 348 ? -15.447 3.533 34.640 1.00 95.81 348 ASN A N 1
ATOM 2698 C CA . ASN A 1 348 ? -16.771 3.296 35.209 1.00 95.81 348 ASN A CA 1
ATOM 2699 C C . ASN A 1 348 ? -17.735 2.773 34.139 1.00 95.81 348 ASN A C 1
ATOM 2701 O O . ASN A 1 348 ? -18.095 3.489 33.207 1.00 95.81 348 ASN A O 1
ATOM 2705 N N . CYS A 1 349 ? -18.215 1.543 34.321 1.00 96.69 349 CYS A N 1
ATOM 2706 C CA . CYS A 1 349 ? -19.099 0.853 33.385 1.00 96.69 349 CYS A CA 1
ATOM 2707 C C . CYS A 1 349 ? -20.546 1.378 33.386 1.00 96.69 349 CYS A C 1
ATOM 2709 O O . CYS A 1 349 ? -21.342 0.898 32.585 1.00 96.69 349 CYS A O 1
ATOM 2711 N N . SER A 1 350 ? -20.920 2.325 34.258 1.00 96.25 350 SER A N 1
ATOM 2712 C CA . SER A 1 350 ? -22.318 2.766 34.432 1.00 96.25 350 SER A CA 1
ATOM 2713 C C . SER A 1 350 ? -23.003 3.172 33.125 1.00 96.25 350 SER A C 1
ATOM 2715 O O . SER A 1 350 ? -24.126 2.752 32.877 1.00 96.25 350 SER A O 1
ATOM 2717 N N . LYS A 1 351 ? -22.309 3.896 32.237 1.00 96.50 351 LYS A N 1
ATOM 2718 C CA . LYS A 1 351 ? -22.863 4.297 30.934 1.00 96.50 351 LYS A CA 1
ATOM 2719 C C . LYS A 1 351 ? -23.088 3.130 29.977 1.00 96.50 351 LYS A C 1
ATOM 2721 O O . LYS A 1 351 ? -24.087 3.123 29.266 1.00 96.50 351 LYS A O 1
ATOM 2726 N N . LEU A 1 352 ? -22.215 2.125 30.000 1.00 96.50 352 LEU A N 1
ATOM 2727 C CA . LEU A 1 352 ? -22.404 0.901 29.218 1.00 96.50 352 LEU A CA 1
ATOM 2728 C C . LEU A 1 352 ? -23.542 0.048 29.792 1.00 96.50 352 LEU A C 1
ATOM 2730 O O . LEU A 1 352 ? -24.295 -0.561 29.041 1.00 96.50 352 LEU A O 1
ATOM 2734 N N . VAL A 1 353 ? -23.695 0.027 31.120 1.00 96.75 353 VAL A N 1
ATOM 2735 C CA . VAL A 1 353 ? -24.816 -0.640 31.801 1.00 96.75 353 VAL A CA 1
ATOM 2736 C C . VAL A 1 353 ? -26.145 0.032 31.455 1.00 96.75 353 VAL A C 1
ATOM 2738 O O . VAL A 1 353 ? -27.122 -0.676 31.218 1.00 96.75 353 VAL A O 1
ATOM 2741 N N . ASP A 1 354 ? -26.190 1.365 31.398 1.00 96.69 354 ASP A N 1
ATOM 2742 C CA . ASP A 1 354 ? -27.371 2.110 30.948 1.00 96.69 354 ASP A CA 1
ATOM 2743 C C . ASP A 1 354 ? -27.729 1.708 29.503 1.00 96.69 354 ASP A C 1
ATOM 2745 O O . ASP A 1 354 ? -28.844 1.263 29.249 1.00 96.69 354 ASP A O 1
ATOM 2749 N N . GLN A 1 355 ? -26.753 1.711 28.585 1.00 97.31 355 GLN A N 1
ATOM 2750 C CA . GLN A 1 355 ? -26.948 1.269 27.194 1.00 97.31 355 GLN A CA 1
ATOM 2751 C C . GLN A 1 355 ? -27.393 -0.199 27.073 1.00 97.31 355 GLN A C 1
ATOM 2753 O O . GLN A 1 355 ? -28.198 -0.542 26.208 1.00 97.31 355 GLN A O 1
ATOM 2758 N N . PHE A 1 356 ? -26.896 -1.081 27.940 1.00 96.94 356 PHE A N 1
ATOM 2759 C CA . PHE A 1 356 ? -27.347 -2.471 28.014 1.00 96.94 356 PHE A CA 1
ATOM 2760 C C . PHE A 1 356 ? -28.812 -2.574 28.470 1.00 96.94 356 PHE A C 1
ATOM 2762 O O . PHE A 1 356 ? -29.596 -3.298 27.862 1.00 96.94 356 PHE A O 1
ATOM 2769 N N . ARG A 1 357 ? -29.221 -1.812 29.494 1.00 96.94 357 ARG A N 1
ATOM 2770 C CA . ARG A 1 357 ? -30.621 -1.765 29.964 1.00 96.94 357 ARG A CA 1
ATOM 2771 C C . ARG A 1 357 ? -31.574 -1.185 28.921 1.00 96.94 357 ARG A C 1
ATOM 2773 O O . ARG A 1 357 ? -32.717 -1.630 28.838 1.00 96.94 357 ARG A O 1
ATOM 2780 N N . ASP A 1 358 ? -31.086 -0.251 28.113 1.00 97.50 358 ASP A N 1
ATOM 2781 C CA . ASP A 1 358 ? -31.828 0.361 27.011 1.00 97.50 358 ASP A CA 1
ATOM 2782 C C . ASP A 1 358 ? -31.898 -0.539 25.757 1.00 97.50 358 ASP A C 1
ATOM 2784 O O . ASP A 1 358 ? -32.489 -0.150 24.752 1.00 97.50 358 ASP A O 1
ATOM 2788 N N . ASN A 1 359 ? -31.349 -1.762 25.809 1.00 97.25 359 ASN A N 1
ATOM 2789 C CA . ASN A 1 359 ? -31.248 -2.718 24.694 1.00 97.25 359 ASN A CA 1
ATOM 2790 C C . ASN A 1 359 ? -30.442 -2.202 23.487 1.00 97.25 359 ASN A C 1
ATOM 2792 O O . ASN A 1 359 ? -30.579 -2.724 22.382 1.00 97.25 359 ASN A O 1
ATOM 2796 N N . ILE A 1 360 ? -29.582 -1.200 23.690 1.00 97.88 360 ILE A N 1
ATOM 2797 C CA . ILE A 1 360 ? -28.593 -0.772 22.692 1.00 97.88 360 ILE A CA 1
ATOM 2798 C C . ILE A 1 360 ? -27.486 -1.830 22.600 1.00 97.88 360 ILE A C 1
ATOM 2800 O O . ILE A 1 360 ? -27.050 -2.187 21.508 1.00 97.88 360 ILE A O 1
ATOM 2804 N N . ILE A 1 361 ? -27.050 -2.361 23.748 1.00 98.00 361 ILE A N 1
ATOM 2805 C CA . ILE A 1 361 ? -26.061 -3.442 23.846 1.00 98.00 361 ILE A CA 1
ATOM 2806 C C . ILE A 1 361 ? -26.779 -4.736 24.224 1.00 98.00 361 ILE A C 1
ATOM 2808 O O . ILE A 1 361 ? -27.415 -4.800 25.271 1.00 98.00 361 ILE A O 1
ATOM 2812 N N . THR A 1 362 ? -26.628 -5.784 23.411 1.00 97.06 362 THR A N 1
ATOM 2813 C CA . THR A 1 362 ? -27.312 -7.069 23.652 1.00 97.06 362 THR A CA 1
ATOM 2814 C C . THR A 1 362 ? -26.641 -7.897 24.746 1.00 97.06 362 THR A C 1
ATOM 2816 O O . THR A 1 362 ? -27.321 -8.481 25.583 1.00 97.06 362 THR A O 1
ATOM 2819 N N . ASN A 1 363 ? -25.305 -7.947 24.760 1.00 97.19 363 ASN A N 1
ATOM 2820 C CA . ASN A 1 363 ? -24.524 -8.696 25.746 1.00 97.19 363 ASN A CA 1
ATOM 2821 C C . ASN A 1 363 ? -23.347 -7.846 26.232 1.00 97.19 363 ASN A C 1
ATOM 2823 O O . ASN A 1 363 ? -22.481 -7.487 25.435 1.00 97.19 363 ASN A O 1
ATOM 2827 N N . LEU A 1 364 ? -23.289 -7.555 27.535 1.00 97.38 364 LEU A N 1
ATOM 2828 C CA . LEU A 1 364 ? -22.237 -6.730 28.135 1.00 97.38 364 LEU A CA 1
ATOM 2829 C C . LEU A 1 364 ? -21.378 -7.530 29.125 1.00 97.38 364 LEU A C 1
ATOM 2831 O O . LEU A 1 364 ? -21.886 -8.112 30.083 1.00 97.38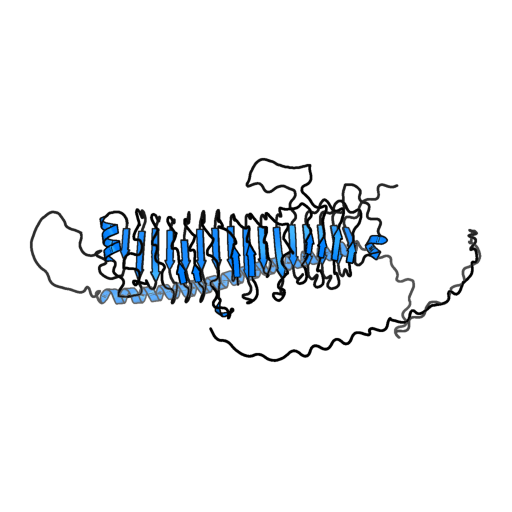 364 LEU A O 1
ATOM 2835 N N . LYS A 1 365 ? -20.055 -7.470 28.947 1.00 97.62 365 LYS A N 1
ATOM 2836 C CA . LYS A 1 365 ? -19.047 -7.866 29.938 1.00 97.62 365 LYS A CA 1
ATOM 2837 C C . LYS A 1 365 ? -18.110 -6.684 30.176 1.00 97.62 365 LYS A C 1
ATOM 2839 O O . LYS A 1 365 ? -17.390 -6.281 29.273 1.00 97.62 365 LYS A O 1
ATOM 2844 N N . CYS A 1 366 ? -18.097 -6.136 31.387 1.00 97.12 366 CYS A N 1
ATOM 2845 C CA . CYS A 1 366 ? -17.248 -4.998 31.743 1.00 97.12 366 CYS A CA 1
ATOM 2846 C C . CYS A 1 366 ? -16.529 -5.273 33.070 1.00 97.12 366 CYS A C 1
ATOM 2848 O O . CYS A 1 366 ? -17.170 -5.644 34.055 1.00 97.12 366 CYS A O 1
ATOM 2850 N N . ASN A 1 367 ? -15.201 -5.130 33.099 1.00 95.81 367 ASN A N 1
ATOM 2851 C CA . ASN A 1 367 ? -14.388 -5.349 34.306 1.00 95.81 367 ASN A CA 1
ATOM 2852 C C . ASN A 1 367 ? -14.104 -4.061 35.112 1.00 95.81 367 ASN A C 1
ATOM 2854 O O . ASN A 1 367 ? -13.402 -4.133 36.118 1.00 95.81 367 ASN A O 1
ATOM 2858 N N . GLY A 1 368 ? -14.614 -2.906 34.673 1.00 92.38 368 GLY A N 1
ATOM 2859 C CA . GLY A 1 368 ? -14.510 -1.643 35.405 1.00 92.38 368 GLY A CA 1
ATOM 2860 C C . GLY A 1 368 ? -15.442 -1.570 36.620 1.00 92.38 368 GLY A C 1
ATOM 2861 O O . GLY A 1 368 ? -16.139 -2.526 36.975 1.00 92.38 368 GLY A O 1
ATOM 2862 N N . THR A 1 369 ? -15.481 -0.405 37.266 1.00 90.75 369 THR A N 1
ATOM 2863 C CA . THR A 1 369 ? -16.388 -0.157 38.400 1.00 90.75 369 THR A CA 1
ATOM 2864 C C . THR A 1 369 ? -17.856 -0.111 37.951 1.00 90.75 369 THR A C 1
ATOM 2866 O O . THR A 1 369 ? -18.149 0.147 36.785 1.00 90.75 369 THR A O 1
ATOM 2869 N N . ASN A 1 370 ? -18.803 -0.359 38.866 1.00 90.06 370 ASN A N 1
ATOM 2870 C CA . ASN A 1 370 ? -20.254 -0.344 38.594 1.00 90.06 370 ASN A CA 1
ATOM 2871 C C . ASN A 1 370 ? -20.713 -1.279 37.457 1.00 90.06 370 ASN A C 1
ATOM 2873 O O . ASN A 1 370 ? -21.650 -0.960 36.731 1.00 90.06 370 ASN A O 1
ATOM 2877 N N . ASN A 1 371 ? -20.080 -2.442 37.299 1.00 82.00 371 ASN A N 1
ATOM 2878 C CA . ASN A 1 371 ? -20.385 -3.379 36.214 1.00 82.00 371 ASN A CA 1
ATOM 2879 C C . ASN A 1 371 ? -21.772 -4.046 36.278 1.00 82.00 371 ASN A C 1
ATOM 2881 O O . ASN A 1 371 ? -22.145 -4.688 35.305 1.00 82.00 371 ASN A O 1
ATOM 2885 N N . ALA A 1 372 ? -22.529 -3.887 37.373 1.00 66.12 372 ALA A N 1
ATOM 2886 C CA . ALA A 1 372 ? -23.946 -4.254 37.569 1.00 66.12 372 ALA A CA 1
ATOM 2887 C C . ALA A 1 372 ? -24.413 -5.636 37.049 1.00 66.12 372 ALA A C 1
ATOM 2889 O O . ALA A 1 372 ? -25.610 -5.915 37.027 1.00 66.12 372 ALA A O 1
ATOM 2890 N N . THR A 1 373 ? -23.494 -6.536 36.701 1.00 59.50 373 THR A N 1
ATOM 2891 C CA . THR A 1 373 ? -23.770 -7.934 36.350 1.00 59.50 373 THR A CA 1
ATOM 2892 C C . THR A 1 373 ? -24.143 -8.756 37.582 1.00 59.50 373 THR A C 1
ATOM 2894 O O . THR A 1 373 ? -24.698 -9.845 37.461 1.00 59.50 373 THR A O 1
ATOM 2897 N N . GLY A 1 374 ? -23.898 -8.223 38.781 1.00 54.44 374 GLY A N 1
ATOM 2898 C CA . GLY A 1 374 ? -24.539 -8.678 40.004 1.00 54.44 374 GLY A CA 1
ATOM 2899 C C . GLY A 1 374 ? -25.859 -7.941 40.209 1.00 54.44 374 GLY A C 1
ATOM 2900 O O . GLY A 1 374 ? -25.866 -6.722 40.361 1.00 54.44 374 GLY A O 1
ATOM 2901 N N . THR A 1 375 ? -26.951 -8.692 40.352 1.00 50.81 375 THR A N 1
ATOM 2902 C CA . THR A 1 375 ? -28.271 -8.253 40.859 1.00 50.81 375 THR A CA 1
ATOM 2903 C C . THR A 1 375 ? -29.277 -7.691 39.840 1.00 50.81 375 THR A C 1
ATOM 2905 O O . THR A 1 375 ? -29.740 -6.562 39.951 1.00 50.81 375 THR A O 1
ATOM 2908 N N . ALA A 1 376 ? -29.730 -8.534 38.906 1.00 47.59 376 ALA A N 1
ATOM 2909 C CA . ALA A 1 376 ? -31.084 -8.424 38.343 1.00 47.59 376 ALA A CA 1
ATOM 2910 C C . ALA A 1 376 ? -31.663 -9.796 37.946 1.00 47.59 376 ALA A C 1
ATOM 2912 O O . ALA A 1 376 ? -32.204 -9.975 36.863 1.00 47.59 376 ALA A O 1
ATOM 2913 N N . ALA A 1 377 ? -31.573 -10.779 38.844 1.00 43.81 377 ALA A N 1
ATOM 2914 C CA . ALA A 1 377 ? -32.541 -11.872 38.883 1.00 43.81 377 ALA A CA 1
ATOM 2915 C C . ALA A 1 377 ? -33.501 -11.570 40.036 1.00 43.81 377 ALA A C 1
ATOM 2917 O O . ALA A 1 377 ? -33.320 -12.042 41.155 1.00 43.81 377 ALA A O 1
ATOM 2918 N N . GLY A 1 378 ? -34.477 -10.702 39.780 1.00 39.97 378 GLY A N 1
ATOM 2919 C CA . GLY A 1 378 ? -35.671 -10.633 40.606 1.00 39.97 378 GLY A CA 1
ATOM 2920 C C . GLY A 1 378 ? -36.640 -11.714 40.132 1.00 39.97 378 GLY A C 1
ATOM 2921 O O . GLY A 1 378 ? -37.191 -11.566 39.041 1.00 39.97 378 GLY A O 1
ATOM 2922 N N . PRO A 1 379 ? -36.873 -12.794 40.896 1.00 51.69 379 PRO A N 1
ATOM 2923 C CA . PRO A 1 379 ? -38.092 -13.560 40.755 1.00 51.69 379 PRO A CA 1
ATOM 2924 C C . PRO A 1 379 ? -39.242 -12.735 41.331 1.00 51.69 379 PRO A C 1
ATOM 2926 O O . PRO A 1 379 ? -39.139 -12.106 42.387 1.00 51.69 379 PRO A O 1
ATOM 2929 N N . ILE A 1 380 ? -40.359 -12.767 40.623 1.00 49.16 380 ILE A N 1
ATOM 2930 C CA . ILE A 1 380 ? -41.653 -12.347 41.136 1.00 49.16 380 ILE A CA 1
ATOM 2931 C C . ILE A 1 380 ? -41.902 -13.131 42.444 1.00 49.16 380 ILE A C 1
ATOM 2933 O O . ILE A 1 380 ? -42.001 -14.354 42.431 1.00 49.16 380 ILE A O 1
ATOM 2937 N N . THR A 1 381 ? -41.947 -12.394 43.560 1.00 45.94 381 THR A N 1
ATOM 2938 C CA . THR A 1 381 ? -42.548 -12.712 44.875 1.00 45.94 381 THR A CA 1
ATOM 2939 C C . THR A 1 381 ? -42.154 -14.013 45.597 1.00 45.94 381 THR A C 1
ATOM 2941 O O . THR A 1 381 ? -42.705 -15.075 45.327 1.00 45.94 381 THR A O 1
ATOM 2944 N N . ASN A 1 382 ? -41.334 -13.896 46.650 1.00 40.47 382 ASN A N 1
ATOM 2945 C CA . ASN A 1 382 ? -41.744 -14.157 48.046 1.00 40.47 382 ASN A CA 1
ATOM 2946 C C . ASN A 1 382 ? -40.604 -13.815 49.031 1.00 40.47 382 ASN A C 1
ATOM 2948 O O . ASN A 1 382 ? -39.436 -13.989 48.687 1.00 40.47 382 ASN A O 1
ATOM 2952 N N . PRO A 1 383 ? -40.911 -13.304 50.240 1.00 59.56 383 PRO A N 1
ATOM 2953 C CA . PRO A 1 383 ? -39.898 -12.891 51.202 1.00 59.56 383 PRO A CA 1
ATOM 2954 C C . PRO A 1 383 ? -39.421 -14.094 52.024 1.00 59.56 383 PRO A C 1
ATOM 2956 O O . PRO A 1 383 ? -40.203 -15.022 52.220 1.00 59.56 383 PRO A O 1
ATOM 2959 N N . ILE A 1 384 ? -38.192 -14.017 52.560 1.00 45.94 384 ILE A N 1
ATOM 2960 C CA . ILE A 1 384 ? -37.785 -14.392 53.936 1.00 45.94 384 ILE A CA 1
ATOM 2961 C C . ILE A 1 384 ? -36.321 -14.903 54.000 1.00 45.94 384 ILE A C 1
ATOM 2963 O O . ILE A 1 384 ? -35.929 -15.827 53.298 1.00 45.94 384 ILE A O 1
ATOM 2967 N N . ILE A 1 385 ? -35.602 -14.315 54.967 1.00 41.97 385 ILE A N 1
ATOM 2968 C CA . ILE A 1 385 ? -34.346 -14.697 55.647 1.00 41.97 385 ILE A CA 1
ATOM 2969 C C . ILE A 1 385 ? -32.999 -14.357 54.982 1.00 41.97 385 ILE A C 1
ATOM 2971 O O . ILE A 1 385 ? -32.543 -14.927 53.998 1.00 41.97 385 ILE A O 1
ATOM 2975 N N . SER A 1 386 ? -32.349 -13.424 55.673 1.00 55.94 386 SER A N 1
ATOM 2976 C CA . SER A 1 386 ? -30.949 -13.023 55.702 1.00 55.94 386 SER A CA 1
ATOM 2977 C C . SER A 1 386 ? -29.997 -14.201 55.940 1.00 55.94 386 SER A C 1
ATOM 2979 O O . SER A 1 386 ? -30.169 -14.922 56.920 1.00 55.94 386 SER A O 1
ATOM 2981 N N . GLN A 1 387 ? -28.928 -14.326 55.145 1.00 42.75 387 GLN A N 1
ATOM 2982 C CA . GLN A 1 387 ? -27.762 -15.119 55.548 1.00 42.75 387 GLN A CA 1
ATOM 2983 C C . GLN A 1 387 ? -26.456 -14.627 54.896 1.00 42.75 387 GLN A C 1
ATOM 2985 O O . GLN A 1 387 ? -26.162 -14.882 53.735 1.00 42.75 387 GLN A O 1
ATOM 2990 N N . GLU A 1 388 ? -25.748 -13.818 55.681 1.00 44.72 388 GLU A N 1
ATOM 2991 C CA . GLU A 1 388 ? -24.316 -13.868 55.999 1.00 44.72 388 GLU A CA 1
ATOM 2992 C C . GLU A 1 388 ? -23.311 -14.450 54.975 1.00 44.72 388 GLU A C 1
ATOM 2994 O O . GLU A 1 388 ? -23.258 -15.647 54.705 1.00 44.72 388 GLU A O 1
ATOM 2999 N N . ASN A 1 389 ? -22.440 -13.547 54.509 1.00 51.84 389 ASN A N 1
ATOM 3000 C CA . ASN A 1 389 ? -21.060 -13.733 54.047 1.00 51.84 389 ASN A CA 1
ATOM 3001 C C . ASN A 1 389 ? -20.439 -15.125 54.263 1.00 51.84 389 ASN A C 1
ATOM 3003 O O . ASN A 1 389 ? -20.010 -15.422 55.376 1.00 51.84 389 ASN A O 1
ATOM 3007 N N . GLN A 1 390 ? -20.191 -15.876 53.183 1.00 38.72 390 GLN A N 1
ATOM 3008 C CA . GLN A 1 390 ? -19.059 -16.810 53.126 1.00 38.72 390 GLN A CA 1
ATOM 3009 C C . GLN A 1 390 ? -18.403 -16.796 51.741 1.00 38.72 390 GLN A C 1
ATOM 3011 O O . GLN A 1 390 ? -18.972 -17.214 50.735 1.00 38.72 390 GLN A O 1
ATOM 3016 N N . SER A 1 391 ? -17.167 -16.304 51.720 1.00 44.66 391 SER A N 1
ATOM 3017 C CA . SER A 1 391 ? -16.199 -16.470 50.645 1.00 44.66 391 SER A CA 1
ATOM 3018 C C . SER A 1 391 ? -15.976 -17.958 50.371 1.00 44.66 391 SER A C 1
ATOM 3020 O O . SER A 1 391 ? -15.569 -18.724 51.244 1.00 44.66 391 SER A O 1
ATOM 3022 N N . SER A 1 392 ? -16.244 -18.386 49.140 1.00 40.91 392 SER A N 1
ATOM 3023 C CA . SER A 1 392 ? -16.063 -19.771 48.706 1.00 40.91 392 SER A CA 1
ATOM 3024 C C . SER A 1 392 ? -14.578 -20.080 48.492 1.00 40.91 392 SER A C 1
ATOM 3026 O O . SER A 1 392 ? -14.069 -20.061 47.374 1.00 40.91 392 SER A O 1
ATOM 3028 N N . GLY A 1 393 ? -13.866 -20.365 49.583 1.00 45.75 393 GLY A N 1
ATOM 3029 C CA . GLY A 1 393 ? -12.595 -21.078 49.533 1.00 45.75 393 GLY A CA 1
ATOM 3030 C C . GLY A 1 393 ? -12.836 -22.506 49.042 1.00 45.75 393 GLY A C 1
ATOM 3031 O O . GLY A 1 393 ? -13.547 -23.279 49.683 1.00 45.75 393 GLY A O 1
ATOM 3032 N N . LEU A 1 394 ? -12.277 -22.849 47.881 1.00 51.72 394 LEU A N 1
ATOM 3033 C CA . LEU A 1 394 ? -12.355 -24.194 47.313 1.00 51.72 394 LEU A CA 1
ATOM 3034 C C . LEU A 1 394 ? -11.721 -25.219 48.266 1.00 51.72 394 LEU A C 1
ATOM 3036 O O . LEU A 1 394 ? -10.593 -25.053 48.726 1.00 51.72 394 LEU A O 1
ATOM 3040 N N . SER A 1 395 ? -12.471 -26.290 48.529 1.00 49.50 395 SER A N 1
ATOM 3041 C CA . SER A 1 395 ? -12.093 -27.430 49.368 1.00 49.50 395 SER A CA 1
ATOM 3042 C C . SER A 1 395 ? -10.705 -27.984 49.014 1.00 49.50 395 SER A C 1
ATOM 3044 O O . SER A 1 395 ? -10.408 -28.260 47.850 1.00 49.50 395 SER A O 1
ATOM 3046 N N . ALA A 1 396 ? -9.873 -28.212 50.037 1.00 53.06 396 ALA A N 1
ATOM 3047 C CA . ALA A 1 396 ? -8.510 -28.743 49.928 1.00 53.06 396 ALA A CA 1
ATOM 3048 C C . ALA A 1 396 ? -8.412 -30.095 49.182 1.00 53.06 396 ALA A C 1
ATOM 3050 O O . ALA A 1 396 ? -7.347 -30.442 48.675 1.00 53.06 396 ALA A O 1
ATOM 3051 N N . GLY A 1 397 ? -9.521 -30.832 49.039 1.00 47.47 397 GLY A N 1
ATOM 3052 C CA . GLY A 1 397 ? -9.581 -32.057 48.232 1.00 47.47 397 GLY A CA 1
ATOM 3053 C C . GLY A 1 397 ? -9.470 -31.829 46.716 1.00 47.47 397 GLY A C 1
ATOM 3054 O O . GLY A 1 397 ? -9.006 -32.715 46.004 1.00 47.47 397 GLY A O 1
ATOM 3055 N N . ALA A 1 398 ? -9.828 -30.642 46.209 1.00 52.50 398 ALA A N 1
ATOM 3056 C CA . ALA A 1 398 ? -9.747 -30.315 44.780 1.00 52.50 398 ALA A CA 1
ATOM 3057 C C . ALA A 1 398 ? -8.313 -29.981 44.318 1.00 52.50 398 ALA A C 1
ATOM 3059 O O . ALA A 1 398 ? -7.949 -30.239 43.171 1.00 52.50 398 ALA A O 1
ATOM 3060 N N . TRP A 1 399 ? -7.469 -29.472 45.221 1.00 53.19 399 TRP A N 1
ATOM 3061 C CA . TRP A 1 399 ? -6.078 -29.108 44.922 1.00 53.19 399 TRP A CA 1
ATOM 3062 C C . TRP A 1 399 ? -5.189 -30.326 44.634 1.00 53.19 399 TRP A C 1
ATOM 3064 O O . TRP A 1 399 ? -4.324 -30.269 43.760 1.00 53.19 399 TRP A O 1
ATOM 3074 N N . ALA A 1 400 ? -5.438 -31.457 45.300 1.00 57.06 400 ALA A N 1
ATOM 3075 C CA . ALA A 1 400 ? -4.681 -32.688 45.071 1.00 57.06 400 ALA A CA 1
ATOM 3076 C C . ALA A 1 400 ? -4.978 -33.328 43.696 1.00 57.06 400 ALA A C 1
ATOM 3078 O O . ALA A 1 400 ? -4.091 -33.932 43.094 1.00 57.06 400 ALA A O 1
ATOM 3079 N N . GLY A 1 401 ? -6.197 -33.157 43.166 1.00 48.31 401 GLY A N 1
ATOM 3080 C CA . GLY A 1 401 ? -6.594 -33.694 41.858 1.00 48.31 401 GLY A CA 1
ATOM 3081 C C . GLY A 1 401 ? -5.999 -32.930 40.669 1.00 48.31 401 GLY A C 1
ATOM 3082 O O . GLY A 1 401 ? -5.588 -33.540 39.683 1.00 48.31 401 GLY A O 1
ATOM 3083 N N . ILE A 1 402 ? -5.884 -31.601 40.777 1.00 60.91 402 ILE A N 1
ATOM 3084 C CA . ILE A 1 402 ? -5.321 -30.746 39.715 1.00 60.91 402 ILE A CA 1
ATOM 3085 C C . ILE A 1 402 ? -3.799 -30.934 39.601 1.00 60.91 402 ILE A C 1
ATOM 3087 O O . ILE A 1 402 ? -3.263 -30.957 38.492 1.00 60.91 402 ILE A O 1
ATOM 3091 N N . GLY A 1 403 ? -3.104 -31.157 40.724 1.00 58.09 403 GLY A N 1
ATOM 3092 C CA . GLY A 1 403 ? -1.652 -31.365 40.735 1.00 58.09 403 GLY A CA 1
ATOM 3093 C C . GLY A 1 403 ? -1.193 -32.585 39.925 1.00 58.09 403 GLY A C 1
ATOM 3094 O O . GLY A 1 403 ? -0.207 -32.507 39.195 1.00 58.09 403 GLY A O 1
ATOM 3095 N N . ILE A 1 404 ? -1.937 -33.695 39.984 1.00 72.25 404 ILE A N 1
ATOM 3096 C CA . ILE A 1 404 ? -1.610 -34.911 39.217 1.00 72.25 404 ILE A CA 1
ATOM 3097 C C . ILE A 1 404 ? -1.974 -34.734 37.733 1.00 72.25 404 ILE A C 1
ATOM 3099 O O . ILE A 1 404 ? -1.220 -35.165 36.857 1.00 72.25 404 ILE A O 1
ATOM 3103 N N . GLY A 1 405 ? -3.084 -34.048 37.436 1.00 68.56 405 GLY A N 1
ATOM 3104 C CA . GLY A 1 405 ? -3.526 -33.785 36.062 1.00 68.56 405 GLY A CA 1
ATOM 3105 C C . GLY A 1 405 ? -2.525 -32.955 35.252 1.00 68.56 405 GLY A C 1
ATOM 3106 O O . GLY A 1 405 ? -2.220 -33.300 34.110 1.00 68.56 405 GLY A O 1
ATOM 3107 N N . ILE A 1 406 ? -1.946 -31.913 35.859 1.00 79.81 406 ILE A N 1
ATOM 3108 C CA . ILE A 1 406 ? -0.933 -31.070 35.203 1.00 79.81 406 ILE A CA 1
ATOM 3109 C C . ILE A 1 406 ? 0.350 -31.868 34.933 1.00 79.81 406 ILE A C 1
ATOM 3111 O O . ILE A 1 406 ? 0.923 -31.753 33.851 1.00 79.81 406 ILE A O 1
ATOM 3115 N N . GLY A 1 407 ? 0.771 -32.730 35.866 1.00 79.81 407 GLY A N 1
ATOM 3116 C CA . GLY A 1 407 ? 1.965 -33.562 35.692 1.00 79.81 407 GLY A CA 1
ATOM 3117 C C . GLY A 1 407 ? 1.876 -34.495 34.479 1.00 79.81 407 GLY A C 1
ATOM 3118 O O . GLY A 1 407 ? 2.815 -34.574 33.686 1.00 79.81 407 GLY A O 1
ATOM 3119 N N . ILE A 1 408 ? 0.727 -35.153 34.286 1.00 87.25 408 ILE A N 1
ATOM 3120 C CA . ILE A 1 408 ? 0.502 -36.049 33.139 1.00 87.25 408 ILE A CA 1
ATOM 3121 C C . ILE A 1 408 ? 0.393 -35.251 31.833 1.00 87.25 408 ILE A C 1
ATOM 3123 O O . ILE A 1 408 ? 0.940 -35.670 30.812 1.00 87.25 408 ILE A O 1
ATOM 3127 N N . PHE A 1 409 ? -0.261 -34.086 31.859 1.00 85.00 409 PHE A N 1
ATOM 3128 C CA . PHE A 1 409 ? -0.409 -33.243 30.673 1.00 85.00 409 PHE A CA 1
ATOM 3129 C C . PHE A 1 409 ? 0.939 -32.709 30.173 1.00 85.00 409 PHE A C 1
ATOM 3131 O O . PHE A 1 409 ? 1.249 -32.842 28.990 1.00 85.00 409 PHE A O 1
ATOM 3138 N N . VAL A 1 410 ? 1.783 -32.183 31.068 1.00 88.94 410 VAL A N 1
ATOM 3139 C CA . VAL A 1 410 ? 3.120 -31.683 30.707 1.00 88.94 410 VAL A CA 1
ATOM 3140 C C . VAL A 1 410 ? 3.986 -32.810 30.140 1.00 88.94 410 VAL A C 1
ATOM 3142 O O . VAL A 1 410 ? 4.643 -32.620 29.117 1.00 88.94 410 VAL A O 1
ATOM 3145 N N . LEU A 1 411 ? 3.938 -34.008 30.733 1.00 92.06 411 LEU A N 1
ATOM 3146 C CA . LEU A 1 411 ? 4.678 -35.161 30.218 1.00 92.06 411 LEU A CA 1
ATOM 3147 C C . LEU A 1 411 ? 4.191 -35.577 28.817 1.00 92.06 411 LEU A C 1
ATOM 3149 O O . LEU A 1 411 ? 5.007 -35.855 27.937 1.00 92.06 411 LEU A O 1
ATOM 3153 N N . GLY A 1 412 ? 2.875 -35.554 28.582 1.00 93.62 412 GLY A N 1
ATOM 3154 C CA . GLY A 1 412 ? 2.276 -35.817 27.272 1.00 93.62 412 GLY A CA 1
ATOM 3155 C C . GLY A 1 412 ? 2.696 -34.802 26.205 1.00 93.62 412 GLY A C 1
ATOM 3156 O O . GLY A 1 412 ? 3.048 -35.194 25.092 1.00 93.62 412 GLY A O 1
ATOM 3157 N N . VAL A 1 413 ? 2.741 -33.510 26.552 1.00 92.94 413 VAL A N 1
ATOM 3158 C CA . VAL A 1 413 ? 3.192 -32.443 25.643 1.00 92.94 413 VAL A CA 1
ATOM 3159 C C . VAL A 1 413 ? 4.666 -32.618 25.282 1.00 92.94 413 VAL A C 1
ATOM 3161 O O . VAL A 1 413 ? 5.010 -32.546 24.105 1.00 92.94 413 VAL A O 1
ATOM 3164 N N . VAL A 1 414 ? 5.539 -32.920 26.249 1.00 94.75 414 VAL A N 1
ATOM 3165 C CA . VAL A 1 414 ? 6.973 -33.133 25.979 1.00 94.75 414 VAL A CA 1
ATOM 3166 C C . VAL A 1 414 ? 7.185 -34.321 25.037 1.00 94.75 414 VAL A C 1
ATOM 3168 O O . VAL A 1 414 ? 7.921 -34.203 24.057 1.00 94.75 414 VAL A O 1
ATOM 3171 N N . ILE A 1 415 ? 6.497 -35.444 25.271 1.00 94.94 415 ILE A N 1
ATOM 3172 C CA . ILE A 1 415 ? 6.568 -36.618 24.386 1.00 94.94 415 ILE A CA 1
ATOM 3173 C C . ILE A 1 415 ? 6.032 -36.277 22.986 1.00 94.94 415 ILE A C 1
ATOM 3175 O O . ILE A 1 415 ? 6.651 -36.645 21.985 1.00 94.94 415 ILE A O 1
ATOM 3179 N N . GLY A 1 416 ? 4.927 -35.529 22.902 1.00 95.50 416 GLY A N 1
ATOM 3180 C CA . GLY A 1 416 ? 4.344 -35.073 21.640 1.00 95.50 416 GLY A CA 1
ATOM 3181 C C . GLY A 1 416 ? 5.285 -34.172 20.837 1.00 95.50 416 GLY A C 1
ATOM 3182 O O . GLY A 1 416 ? 5.463 -34.386 19.638 1.00 95.50 416 GLY A O 1
ATOM 3183 N N . VAL A 1 417 ? 5.953 -33.220 21.494 1.00 94.38 417 VAL A N 1
ATOM 3184 C CA . VAL A 1 417 ? 6.936 -32.324 20.863 1.00 94.38 417 VAL A CA 1
ATOM 3185 C C . VAL A 1 417 ? 8.152 -33.108 20.371 1.00 94.38 417 VAL A C 1
ATOM 3187 O O . VAL A 1 417 ? 8.575 -32.926 19.229 1.00 94.38 417 VAL A O 1
ATOM 3190 N N . VAL A 1 418 ? 8.691 -34.030 21.175 1.00 95.38 418 VAL A N 1
ATOM 3191 C CA . VAL A 1 418 ? 9.824 -34.873 20.757 1.00 95.38 418 VAL A CA 1
ATOM 3192 C C . VAL A 1 418 ? 9.448 -35.738 19.550 1.00 95.38 418 VAL A C 1
ATOM 3194 O O . VAL A 1 418 ? 10.215 -35.822 18.587 1.00 95.38 418 VAL A O 1
ATOM 3197 N N . TRP A 1 419 ? 8.253 -36.332 19.547 1.00 95.75 419 TRP A N 1
ATOM 3198 C CA . TRP A 1 419 ? 7.761 -37.116 18.414 1.00 95.75 419 TRP A CA 1
ATOM 3199 C C . TRP A 1 419 ? 7.563 -36.259 17.153 1.00 95.75 419 TRP A C 1
ATOM 3201 O O . TRP A 1 419 ? 7.980 -36.663 16.064 1.00 95.75 419 TRP A O 1
ATOM 3211 N N . LEU A 1 420 ? 7.013 -35.047 17.295 1.00 93.88 420 LEU A N 1
ATOM 3212 C CA . LEU A 1 420 ? 6.852 -34.085 16.202 1.00 93.88 420 LEU A CA 1
ATOM 3213 C C . LEU A 1 420 ? 8.207 -33.693 15.595 1.00 93.88 420 LEU A C 1
ATOM 3215 O O . LEU A 1 420 ? 8.358 -33.708 14.374 1.00 93.88 420 LEU A O 1
ATOM 3219 N N . LEU A 1 421 ? 9.218 -33.418 16.426 1.00 93.38 421 LEU A N 1
ATOM 3220 C CA . LEU A 1 421 ? 10.571 -33.084 15.969 1.00 93.38 421 LEU A CA 1
ATOM 3221 C C . LEU A 1 421 ? 11.234 -34.250 15.219 1.00 93.38 421 LEU A C 1
ATOM 3223 O O . LEU A 1 421 ? 11.896 -34.033 14.201 1.00 93.38 421 LEU A O 1
ATOM 3227 N N . ILE A 1 422 ? 11.028 -35.494 15.664 1.00 94.00 422 ILE A N 1
ATOM 3228 C CA . ILE A 1 422 ? 11.510 -36.688 14.950 1.00 94.00 422 ILE A CA 1
ATOM 3229 C C . ILE A 1 422 ? 10.793 -36.841 13.601 1.00 94.00 422 ILE A C 1
ATOM 3231 O O . ILE A 1 422 ? 11.440 -37.133 12.590 1.00 94.00 422 ILE A O 1
ATOM 3235 N N . ARG A 1 423 ? 9.476 -36.606 13.555 1.00 92.94 423 ARG A N 1
ATOM 3236 C CA . ARG A 1 423 ? 8.685 -36.677 12.318 1.00 92.94 423 ARG A CA 1
ATOM 3237 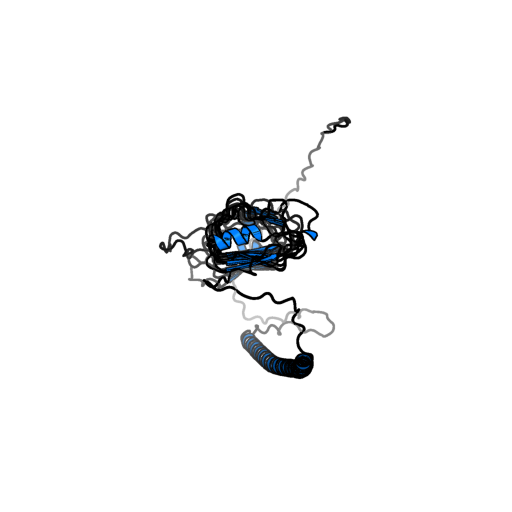C C . ARG A 1 423 ? 9.102 -35.600 11.316 1.00 92.94 423 ARG A C 1
ATOM 3239 O O . ARG A 1 423 ? 9.300 -35.917 10.146 1.00 92.94 423 ARG A O 1
ATOM 3246 N N . LEU A 1 424 ? 9.328 -34.369 11.774 1.00 90.12 424 LEU A N 1
ATOM 3247 C CA . LEU A 1 424 ? 9.837 -33.272 10.946 1.00 90.12 424 LEU A CA 1
ATOM 3248 C C . LEU A 1 424 ? 11.237 -33.574 10.404 1.00 90.12 424 LEU A C 1
ATOM 3250 O O . LEU A 1 424 ? 11.509 -33.319 9.232 1.00 90.12 424 LEU A O 1
ATOM 3254 N N . LYS A 1 425 ? 12.118 -34.184 11.210 1.00 91.44 425 LYS A N 1
ATOM 3255 C CA . LYS A 1 425 ? 13.436 -34.628 10.732 1.00 91.44 425 LYS A CA 1
ATOM 3256 C C . LYS A 1 425 ? 13.339 -35.707 9.654 1.00 91.44 425 LYS A C 1
ATOM 3258 O O . LYS A 1 425 ? 14.130 -35.670 8.717 1.00 91.44 425 LYS A O 1
ATOM 3263 N N . ARG A 1 426 ? 12.394 -36.650 9.757 1.00 92.88 426 ARG A N 1
ATOM 3264 C CA . ARG A 1 426 ? 12.162 -37.648 8.696 1.00 92.88 426 ARG A CA 1
ATOM 3265 C C . ARG A 1 426 ? 11.645 -36.998 7.414 1.00 92.88 426 ARG A C 1
ATOM 3267 O O . ARG A 1 426 ? 12.190 -37.280 6.356 1.00 92.88 426 ARG A O 1
ATOM 3274 N N . LEU A 1 427 ? 10.687 -36.078 7.520 1.00 91.81 427 LEU A N 1
ATOM 3275 C CA . LEU A 1 427 ? 10.117 -35.392 6.357 1.00 91.81 427 LEU A CA 1
ATOM 3276 C C . LEU A 1 427 ? 11.158 -34.531 5.620 1.00 91.81 427 LEU A C 1
ATOM 3278 O O . LEU A 1 427 ? 11.214 -34.528 4.395 1.00 91.81 427 LEU A O 1
ATOM 3282 N N . ARG A 1 428 ? 12.045 -33.852 6.363 1.00 89.56 428 ARG A N 1
ATOM 3283 C CA . ARG A 1 428 ? 13.155 -33.081 5.775 1.00 89.56 428 ARG A CA 1
ATOM 3284 C C . ARG A 1 428 ? 14.161 -33.955 5.026 1.00 89.56 428 ARG A C 1
ATOM 3286 O O . ARG A 1 428 ? 14.713 -33.496 4.033 1.00 89.56 428 ARG A O 1
ATOM 3293 N N . LYS A 1 429 ? 14.409 -35.190 5.482 1.00 91.25 429 LYS A N 1
ATOM 3294 C CA . LYS A 1 429 ? 15.296 -36.121 4.763 1.00 91.25 429 LYS A CA 1
ATOM 3295 C C . LYS A 1 429 ? 14.708 -36.515 3.412 1.00 91.25 429 LYS A C 1
ATOM 3297 O O . LYS A 1 429 ? 15.422 -36.448 2.421 1.00 91.25 429 LYS A O 1
ATOM 3302 N N . GLU A 1 430 ? 13.415 -36.828 3.374 1.00 92.81 430 GLU A N 1
ATOM 3303 C CA . GLU A 1 430 ? 12.727 -37.178 2.126 1.00 92.81 430 GLU A CA 1
ATOM 3304 C C . GLU A 1 430 ? 12.697 -35.996 1.140 1.00 92.81 430 GLU A C 1
ATOM 3306 O O . GLU A 1 430 ? 12.922 -36.176 -0.053 1.00 92.81 430 GLU A O 1
ATOM 3311 N N . LEU A 1 431 ? 12.501 -34.765 1.631 1.00 90.12 431 LEU A N 1
ATOM 3312 C CA . LEU A 1 431 ? 12.530 -33.570 0.781 1.00 90.12 431 LEU A CA 1
ATOM 3313 C C . LEU A 1 431 ? 13.931 -33.303 0.197 1.00 90.12 431 LEU A C 1
ATOM 3315 O O . LEU A 1 431 ? 14.052 -32.995 -0.984 1.00 90.12 431 LEU A O 1
ATOM 3319 N N . MET A 1 432 ? 14.989 -33.459 1.001 1.00 90.06 432 MET A N 1
ATOM 3320 C CA . MET A 1 432 ? 16.373 -33.286 0.536 1.00 90.06 432 MET A CA 1
ATOM 3321 C C . MET A 1 432 ? 16.792 -34.353 -0.481 1.00 90.06 432 MET A C 1
ATOM 3323 O O . MET A 1 432 ? 17.568 -34.049 -1.383 1.00 90.06 432 MET A O 1
ATOM 3327 N N . GLU A 1 433 ? 16.290 -35.585 -0.361 1.00 93.75 433 GLU A N 1
ATOM 3328 C CA . GLU A 1 433 ? 16.516 -36.626 -1.373 1.00 93.75 433 GLU A CA 1
ATOM 3329 C C . GLU A 1 433 ? 15.856 -36.261 -2.709 1.00 93.75 433 GLU A C 1
ATOM 3331 O O . GLU A 1 433 ? 16.520 -36.340 -3.740 1.00 93.75 433 GLU A O 1
ATOM 3336 N N . ARG A 1 434 ? 14.618 -35.743 -2.698 1.00 90.44 434 ARG A N 1
ATOM 3337 C CA . ARG A 1 434 ? 13.942 -35.274 -3.924 1.00 90.44 434 ARG A CA 1
ATOM 3338 C C . ARG A 1 434 ? 14.654 -34.091 -4.583 1.00 90.44 434 ARG A C 1
ATOM 3340 O O . ARG A 1 434 ? 14.747 -34.046 -5.805 1.00 90.44 434 ARG A O 1
ATOM 3347 N N . ILE A 1 435 ? 15.176 -33.152 -3.788 1.00 89.38 435 ILE A N 1
ATOM 3348 C CA . ILE A 1 435 ? 15.946 -32.009 -4.308 1.00 89.38 435 ILE A CA 1
ATOM 3349 C C . ILE A 1 435 ? 17.239 -32.493 -4.973 1.00 89.38 435 ILE A C 1
ATOM 3351 O O . ILE A 1 435 ? 17.524 -32.092 -6.097 1.00 89.38 435 ILE A O 1
ATOM 3355 N N . LYS A 1 436 ? 17.982 -33.407 -4.332 1.00 90.75 436 LYS A N 1
ATOM 3356 C CA . LYS A 1 436 ? 19.199 -33.982 -4.927 1.00 90.75 436 LYS A CA 1
ATOM 3357 C C . LYS A 1 436 ? 18.914 -34.729 -6.226 1.00 90.75 436 LYS A C 1
ATOM 3359 O O . LYS A 1 436 ? 19.670 -34.581 -7.178 1.00 90.75 436 LYS A O 1
ATOM 3364 N N . GLU A 1 437 ? 17.830 -35.502 -6.275 1.00 92.56 437 GLU A N 1
ATOM 3365 C CA . GLU A 1 437 ? 17.422 -36.219 -7.487 1.00 92.56 437 GLU A CA 1
ATOM 3366 C C . GLU A 1 437 ? 17.077 -35.243 -8.627 1.00 92.56 437 GLU A C 1
ATOM 3368 O O . GLU A 1 437 ? 17.479 -35.443 -9.778 1.00 92.56 437 GLU A O 1
ATOM 3373 N N . GLN A 1 438 ? 16.411 -34.130 -8.304 1.00 87.38 438 GLN A N 1
ATOM 3374 C CA . GLN A 1 438 ? 16.100 -33.069 -9.259 1.00 87.38 438 GLN A CA 1
ATOM 3375 C C . GLN A 1 438 ? 17.357 -32.344 -9.770 1.00 87.38 438 GLN A C 1
ATOM 3377 O O . GLN A 1 438 ? 17.453 -32.099 -10.973 1.00 87.38 438 GLN A O 1
ATOM 3382 N N . GLU A 1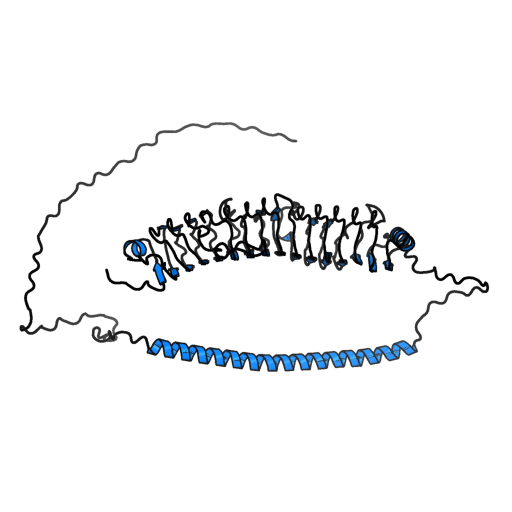 439 ? 18.333 -32.057 -8.905 1.00 88.81 439 GLU A N 1
ATOM 3383 C CA . GLU A 1 439 ? 19.629 -31.489 -9.306 1.00 88.81 439 GLU A CA 1
ATOM 3384 C C . GLU A 1 439 ? 20.397 -32.436 -10.237 1.00 88.81 439 GLU A C 1
ATOM 3386 O O . GLU A 1 439 ? 20.876 -32.006 -11.288 1.00 88.81 439 GLU A O 1
ATOM 3391 N N . THR A 1 440 ? 20.453 -33.738 -9.928 1.00 87.25 440 THR A N 1
ATOM 3392 C CA . THR A 1 440 ? 21.099 -34.719 -10.818 1.00 87.25 440 THR A CA 1
ATOM 3393 C C . THR A 1 440 ? 20.412 -34.822 -12.180 1.00 87.25 440 THR A C 1
ATOM 3395 O O . THR A 1 440 ? 21.093 -34.872 -13.204 1.00 87.25 440 THR A O 1
ATOM 3398 N N . ASN A 1 441 ? 19.077 -34.771 -12.220 1.00 85.44 441 ASN A N 1
ATOM 3399 C CA . ASN A 1 441 ? 18.325 -34.780 -13.476 1.00 85.44 441 ASN A CA 1
ATOM 3400 C C . ASN A 1 441 ? 18.522 -33.490 -14.289 1.00 85.44 441 ASN A C 1
ATOM 3402 O O . ASN A 1 441 ? 18.543 -33.538 -15.520 1.00 85.44 441 ASN A O 1
ATOM 3406 N N . GLN A 1 442 ? 18.681 -32.334 -13.633 1.00 80.56 442 GLN A N 1
ATOM 3407 C CA . GLN A 1 442 ? 18.995 -31.086 -14.329 1.00 80.56 442 GLN A CA 1
ATOM 3408 C C . GLN A 1 442 ? 20.415 -31.083 -14.897 1.00 80.56 442 GLN A C 1
ATOM 3410 O O . GLN A 1 442 ? 20.578 -30.722 -16.060 1.00 80.56 442 GLN A O 1
ATOM 3415 N N . LEU A 1 443 ? 21.418 -31.534 -14.139 1.00 82.94 443 LEU A N 1
ATOM 3416 C CA . LEU A 1 443 ? 22.797 -31.652 -14.630 1.00 82.94 443 LEU A CA 1
ATOM 3417 C C . LEU A 1 443 ? 22.885 -32.570 -15.855 1.00 82.94 443 LEU A C 1
ATOM 3419 O O . LEU A 1 443 ? 23.465 -32.195 -16.869 1.00 82.94 443 LEU A O 1
ATOM 3423 N N . GLN A 1 444 ? 22.210 -33.721 -15.818 1.00 84.69 444 GLN A N 1
ATOM 3424 C CA . GLN A 1 444 ? 22.182 -34.645 -16.952 1.00 84.69 444 GLN A CA 1
ATOM 3425 C C . GLN A 1 444 ? 21.487 -34.039 -18.188 1.00 84.69 444 GLN A C 1
ATOM 3427 O O . GLN A 1 444 ? 21.868 -34.319 -19.328 1.00 84.69 444 GLN A O 1
ATOM 3432 N N . ARG A 1 445 ? 20.487 -33.169 -17.981 1.00 82.06 445 ARG A N 1
ATOM 3433 C CA . ARG A 1 445 ? 19.835 -32.416 -19.061 1.00 82.06 445 ARG A CA 1
ATOM 3434 C C . ARG A 1 445 ? 20.767 -31.358 -19.658 1.00 82.06 445 ARG A C 1
ATOM 3436 O O . ARG A 1 445 ? 20.789 -31.223 -20.880 1.00 82.06 445 ARG A O 1
ATOM 3443 N N . TRP A 1 446 ? 21.549 -30.657 -18.841 1.00 71.38 446 TRP A N 1
ATOM 3444 C CA . TRP A 1 446 ? 22.550 -29.697 -19.315 1.00 71.38 446 TRP A CA 1
ATOM 3445 C C . TRP A 1 446 ? 23.667 -30.373 -20.123 1.00 71.38 446 TRP A C 1
ATOM 3447 O O . TRP A 1 446 ? 23.918 -29.948 -21.249 1.00 71.38 446 TRP A O 1
ATOM 3457 N N . ASP A 1 447 ? 24.211 -31.502 -19.658 1.00 78.69 447 ASP A N 1
ATOM 3458 C CA . ASP A 1 447 ? 25.211 -32.282 -20.412 1.00 78.69 447 ASP A CA 1
ATOM 3459 C C . ASP A 1 447 ? 24.668 -32.771 -21.769 1.00 78.69 447 ASP A C 1
ATOM 3461 O O . ASP A 1 447 ? 25.369 -32.783 -22.786 1.00 78.69 447 ASP A O 1
ATOM 3465 N N . SER A 1 448 ? 23.383 -33.145 -21.818 1.00 73.50 448 SER A N 1
ATOM 3466 C CA . SER A 1 448 ? 22.735 -33.571 -23.066 1.00 73.50 448 SER A CA 1
ATOM 3467 C C . SER A 1 448 ? 22.529 -32.428 -24.070 1.00 73.50 448 SER A C 1
ATOM 3469 O O . SER A 1 448 ? 22.524 -32.666 -25.281 1.00 73.50 448 SER A O 1
ATOM 3471 N N . LEU A 1 449 ? 22.389 -31.190 -23.585 1.00 66.81 449 LEU A N 1
ATOM 3472 C CA . LEU A 1 449 ? 22.306 -29.995 -24.425 1.00 66.81 449 LEU A CA 1
ATOM 3473 C C . LEU A 1 449 ? 23.697 -29.561 -24.905 1.00 66.81 449 LEU A C 1
ATOM 3475 O O . LEU A 1 449 ? 23.844 -29.169 -26.064 1.00 66.81 449 LEU A O 1
ATOM 3479 N N . GLU A 1 450 ? 24.729 -29.730 -24.079 1.00 63.91 450 GLU A N 1
ATOM 3480 C CA . GLU A 1 450 ? 26.108 -29.412 -24.451 1.00 63.91 450 GLU A CA 1
ATOM 3481 C C . GLU A 1 450 ? 26.659 -30.365 -25.532 1.00 63.91 450 GLU A C 1
ATOM 3483 O O . GLU A 1 450 ? 27.342 -29.919 -26.455 1.00 63.91 450 GLU A O 1
ATOM 3488 N N . MET A 1 451 ? 26.237 -31.639 -25.561 1.00 50.69 451 MET A N 1
ATOM 3489 C CA . MET A 1 451 ? 26.595 -32.572 -26.648 1.00 50.69 451 MET A CA 1
ATOM 3490 C C . MET A 1 451 ? 26.029 -32.211 -28.037 1.00 50.69 451 MET A C 1
ATOM 3492 O O . MET A 1 451 ? 26.483 -32.779 -29.036 1.00 50.69 451 MET A O 1
ATOM 3496 N N . ARG A 1 452 ? 25.074 -31.273 -28.154 1.00 48.50 452 ARG A N 1
ATOM 3497 C CA . ARG A 1 452 ? 24.620 -30.755 -29.463 1.00 48.50 452 ARG A CA 1
ATOM 3498 C C . ARG A 1 452 ? 25.374 -29.511 -29.934 1.00 48.50 452 ARG A C 1
ATOM 3500 O O . ARG A 1 452 ? 25.295 -29.193 -31.119 1.00 48.50 452 ARG A O 1
ATOM 3507 N N . SER A 1 453 ? 26.166 -28.870 -29.075 1.00 49.22 453 SER A N 1
ATOM 3508 C CA . SER A 1 453 ? 27.053 -27.768 -29.457 1.00 49.22 453 SER A CA 1
ATOM 3509 C C . SER A 1 453 ? 28.426 -28.314 -29.849 1.00 49.22 453 SER A C 1
ATOM 3511 O O . SER A 1 453 ? 29.427 -28.186 -29.145 1.00 49.22 453 SER A O 1
ATOM 3513 N N . LYS A 1 454 ? 28.483 -28.988 -31.000 1.00 41.97 454 LYS A N 1
ATOM 3514 C CA . LYS A 1 454 ? 29.754 -29.412 -31.591 1.00 41.97 454 LYS A CA 1
ATOM 3515 C C . LYS A 1 454 ? 30.451 -28.163 -32.137 1.00 41.97 454 LYS A C 1
ATOM 3517 O O . LYS A 1 454 ? 30.217 -27.775 -33.281 1.00 41.97 454 LYS A O 1
ATOM 3522 N N . ARG A 1 455 ? 31.270 -27.507 -31.305 1.00 43.47 455 ARG A N 1
ATOM 3523 C CA . ARG A 1 455 ? 32.156 -26.419 -31.745 1.00 43.47 455 ARG A CA 1
ATOM 3524 C C . ARG A 1 455 ? 32.961 -26.904 -32.963 1.00 43.47 455 ARG A C 1
ATOM 3526 O O . ARG A 1 455 ? 33.456 -28.036 -32.932 1.00 43.47 455 ARG A O 1
ATOM 3533 N N . PRO A 1 456 ? 33.098 -26.105 -34.036 1.00 45.44 456 PRO A N 1
ATOM 3534 C CA . PRO A 1 456 ? 34.035 -26.433 -35.099 1.00 45.44 456 PRO A CA 1
ATOM 3535 C C . PRO A 1 456 ? 35.432 -26.574 -34.486 1.00 45.44 456 PRO A C 1
ATOM 3537 O O . PRO A 1 456 ? 35.879 -25.737 -33.705 1.00 45.44 456 PRO A O 1
ATOM 3540 N N . ASN A 1 457 ? 36.070 -27.696 -34.795 1.00 44.44 457 ASN A N 1
ATOM 3541 C CA . ASN A 1 457 ? 37.356 -28.107 -34.260 1.00 44.44 457 ASN A CA 1
ATOM 3542 C C . ASN A 1 457 ? 38.442 -27.132 -34.757 1.00 44.44 457 ASN A C 1
ATOM 3544 O O . ASN A 1 457 ? 38.854 -27.217 -35.912 1.00 44.44 457 ASN A O 1
ATOM 3548 N N . LEU A 1 458 ? 38.843 -26.174 -33.914 1.00 51.25 458 LEU A N 1
ATOM 3549 C CA . LEU A 1 458 ? 39.887 -25.180 -34.209 1.00 51.25 458 LEU A CA 1
ATOM 3550 C C . LEU A 1 458 ? 41.290 -25.609 -33.734 1.00 51.25 458 LEU A C 1
ATOM 3552 O O . LEU A 1 458 ? 42.219 -24.809 -33.775 1.00 51.25 458 LEU A O 1
ATOM 3556 N N . ASP A 1 459 ? 41.480 -26.877 -33.363 1.00 44.84 459 ASP A N 1
ATOM 3557 C CA . ASP A 1 459 ? 42.761 -27.421 -32.875 1.00 44.84 459 ASP A CA 1
ATOM 3558 C C . ASP A 1 459 ? 43.805 -27.715 -33.976 1.00 44.84 459 ASP A C 1
ATOM 3560 O O . ASP A 1 459 ? 44.738 -28.485 -33.774 1.00 44.84 459 ASP A O 1
ATOM 3564 N N . VAL A 1 460 ? 43.698 -27.106 -35.164 1.00 51.09 460 VAL A N 1
ATOM 3565 C CA . VAL A 1 460 ? 44.654 -27.354 -36.270 1.00 51.09 460 VAL A CA 1
ATOM 3566 C C . VAL A 1 460 ? 45.710 -26.245 -36.435 1.00 51.09 460 VAL A C 1
ATOM 3568 O O . VAL A 1 460 ? 46.625 -26.404 -37.241 1.00 51.09 460 VAL A O 1
ATOM 3571 N N . LEU A 1 461 ? 45.671 -25.147 -35.667 1.00 47.34 461 LEU A N 1
ATOM 3572 C CA . LEU A 1 461 ? 46.531 -23.982 -35.960 1.00 47.34 461 LEU A CA 1
ATOM 3573 C C . LEU A 1 461 ? 47.542 -23.537 -34.895 1.00 47.34 461 LEU A C 1
ATOM 3575 O O . LEU A 1 461 ? 48.387 -22.715 -35.237 1.00 47.34 461 LEU A O 1
ATOM 3579 N N . CYS A 1 462 ? 47.576 -24.111 -33.688 1.00 51.28 462 CYS A N 1
ATOM 3580 C CA . CYS A 1 462 ? 48.578 -23.718 -32.686 1.00 51.28 462 CYS A CA 1
ATOM 3581 C C . CYS A 1 462 ? 49.182 -24.925 -31.951 1.00 51.28 462 CYS A C 1
ATOM 3583 O O . CYS A 1 462 ? 48.527 -25.537 -31.112 1.00 51.28 462 CYS A O 1
ATOM 3585 N N . GLU A 1 463 ? 50.455 -25.232 -32.219 1.00 50.81 463 GLU A N 1
ATOM 3586 C CA . GLU A 1 463 ? 51.280 -26.059 -31.328 1.00 50.81 463 GLU A CA 1
ATOM 3587 C C . GLU A 1 463 ? 51.839 -25.170 -30.210 1.00 50.81 463 GLU A C 1
ATOM 3589 O O . GLU A 1 463 ? 52.538 -24.191 -30.467 1.00 50.81 463 GLU A O 1
ATOM 3594 N N . SER A 1 464 ? 51.510 -25.500 -28.960 1.00 49.53 464 SER A N 1
ATOM 3595 C CA . SER A 1 464 ? 52.076 -24.868 -27.767 1.00 49.53 464 SER A CA 1
ATOM 3596 C C . SER A 1 464 ? 53.191 -25.756 -27.219 1.00 49.53 464 SER A C 1
ATOM 3598 O O . SER A 1 464 ? 52.940 -26.876 -26.776 1.00 49.53 464 SER A O 1
ATOM 3600 N N . ASP A 1 465 ? 54.428 -25.264 -27.233 1.00 49.81 465 ASP A N 1
ATOM 3601 C CA . ASP A 1 465 ? 55.622 -25.996 -26.800 1.00 49.81 465 ASP A CA 1
ATOM 3602 C C . ASP A 1 465 ? 55.898 -25.872 -25.291 1.00 49.81 465 ASP A C 1
ATOM 3604 O O . ASP A 1 465 ? 57.044 -25.779 -24.872 1.00 49.81 465 ASP A O 1
ATOM 3608 N N . GLY A 1 466 ? 54.875 -25.833 -24.433 1.00 54.38 466 GLY A N 1
ATOM 3609 C CA . GLY A 1 466 ? 55.052 -25.934 -22.973 1.00 54.38 466 GLY A CA 1
ATOM 3610 C C . GLY A 1 466 ? 55.948 -24.876 -22.295 1.00 54.38 466 GLY A C 1
ATOM 3611 O O . GLY A 1 466 ? 56.182 -24.983 -21.094 1.00 54.38 466 GLY A O 1
ATOM 3612 N N . THR A 1 467 ? 56.424 -23.847 -23.009 1.00 49.72 467 THR A N 1
ATOM 3613 C CA . THR A 1 467 ? 57.250 -22.752 -22.460 1.00 49.72 467 THR A CA 1
ATOM 3614 C C . THR A 1 467 ? 56.571 -21.381 -22.522 1.00 49.72 467 THR A C 1
ATOM 3616 O O . THR A 1 467 ? 57.151 -20.381 -22.105 1.00 49.72 467 THR A O 1
ATOM 3619 N N . GLY A 1 468 ? 55.310 -21.325 -22.962 1.00 46.03 468 GLY A N 1
ATOM 3620 C CA . GLY A 1 468 ? 54.501 -20.103 -22.932 1.00 46.03 468 GLY A CA 1
ATOM 3621 C C . GLY A 1 468 ? 54.837 -19.081 -24.024 1.00 46.03 468 GLY A C 1
ATOM 3622 O O . GLY A 1 468 ? 54.467 -17.918 -23.884 1.00 46.03 468 GLY A O 1
ATOM 3623 N N . ILE A 1 469 ? 55.508 -19.484 -25.108 1.00 50.78 469 ILE A N 1
ATOM 3624 C CA . ILE A 1 469 ? 55.782 -18.616 -26.261 1.00 50.78 469 ILE A CA 1
ATOM 3625 C C . ILE A 1 469 ? 54.958 -19.104 -27.453 1.00 50.78 469 ILE A C 1
ATOM 3627 O O . ILE A 1 469 ? 55.157 -20.205 -27.953 1.00 50.78 469 ILE A O 1
ATOM 3631 N N . ILE A 1 470 ? 54.029 -18.271 -27.926 1.00 48.81 470 ILE A N 1
ATOM 3632 C CA . ILE A 1 470 ? 53.257 -18.546 -29.142 1.00 48.81 470 ILE A CA 1
ATOM 3633 C C . ILE A 1 470 ? 54.127 -18.163 -30.343 1.00 48.81 470 ILE A C 1
ATOM 3635 O O . ILE A 1 470 ? 54.528 -17.006 -30.474 1.00 48.81 470 ILE A O 1
ATOM 3639 N N . ARG A 1 471 ? 54.439 -19.130 -31.211 1.00 52.44 471 ARG A N 1
ATOM 3640 C CA . ARG A 1 471 ? 55.072 -18.891 -32.515 1.00 52.44 471 ARG A CA 1
ATOM 3641 C C . ARG A 1 471 ? 54.082 -19.231 -33.623 1.00 52.44 471 ARG A C 1
ATOM 3643 O O . ARG A 1 471 ? 53.528 -20.326 -33.628 1.00 52.44 471 ARG A O 1
ATOM 3650 N N . GLU A 1 472 ? 53.885 -18.310 -34.560 1.00 49.94 472 GLU A N 1
ATOM 3651 C CA . GLU A 1 472 ? 53.193 -18.608 -35.817 1.00 49.94 472 GLU A CA 1
ATOM 3652 C C . GLU A 1 472 ? 53.989 -19.646 -36.620 1.00 49.94 472 GLU A C 1
ATOM 3654 O O . GLU A 1 472 ? 55.224 -19.601 -36.674 1.00 49.94 472 GLU A O 1
ATOM 3659 N N . LYS A 1 473 ? 53.275 -20.603 -37.227 1.00 50.81 473 LYS A N 1
ATOM 3660 C CA . LYS A 1 473 ? 53.870 -21.587 -38.137 1.00 50.81 473 LYS A CA 1
ATOM 3661 C C . LYS A 1 473 ? 54.522 -20.865 -39.327 1.00 50.81 473 LYS A C 1
ATOM 3663 O O . LYS A 1 473 ? 53.915 -19.944 -39.864 1.00 50.81 473 LYS A O 1
ATOM 3668 N N . PRO A 1 474 ? 55.717 -21.289 -39.773 1.00 60.00 474 PRO A N 1
ATOM 3669 C CA . PRO A 1 474 ? 56.279 -20.807 -41.026 1.00 60.00 474 PRO A CA 1
ATOM 3670 C C . PRO A 1 474 ? 55.389 -21.231 -42.202 1.00 60.00 474 PRO A C 1
ATOM 3672 O O . PRO A 1 474 ? 54.902 -22.360 -42.230 1.00 60.00 474 PRO A O 1
ATOM 3675 N N . ASP A 1 475 ? 55.184 -20.313 -43.148 1.00 51.81 475 ASP A N 1
ATOM 3676 C CA . ASP A 1 475 ? 54.376 -20.510 -44.353 1.00 51.81 475 ASP A CA 1
ATOM 3677 C C . ASP A 1 475 ? 54.827 -21.751 -45.138 1.00 51.81 475 ASP A C 1
ATOM 3679 O O . ASP A 1 475 ? 55.907 -21.776 -45.738 1.00 51.81 475 ASP A O 1
ATOM 3683 N N . ASP A 1 476 ? 53.977 -22.777 -45.173 1.00 52.78 476 ASP A N 1
ATOM 3684 C CA . ASP A 1 476 ? 54.161 -23.912 -46.068 1.00 52.78 476 ASP A CA 1
ATOM 3685 C C . ASP A 1 476 ? 53.945 -23.461 -47.520 1.00 52.78 476 ASP A C 1
ATOM 3687 O O . ASP A 1 476 ? 52.931 -22.862 -47.890 1.00 52.78 476 ASP A O 1
ATOM 3691 N N . HIS A 1 477 ? 54.924 -23.769 -48.368 1.00 47.47 477 HIS A N 1
ATOM 3692 C CA . HIS A 1 477 ? 54.906 -23.468 -49.792 1.00 47.47 477 HIS A CA 1
ATOM 3693 C C . HIS A 1 477 ? 53.687 -24.086 -50.494 1.00 47.47 477 HIS A C 1
ATOM 3695 O O . HIS A 1 477 ? 53.569 -25.303 -50.641 1.00 47.47 477 HIS A O 1
ATOM 3701 N N . ILE A 1 478 ? 52.812 -23.219 -51.002 1.00 47.25 478 ILE A N 1
ATOM 3702 C CA . ILE A 1 478 ? 51.706 -23.576 -51.892 1.00 47.25 478 ILE A CA 1
ATOM 3703 C C . ILE A 1 478 ? 52.287 -24.097 -53.224 1.00 47.25 478 ILE A C 1
ATOM 3705 O O . ILE A 1 478 ? 53.031 -23.366 -53.884 1.00 47.25 478 ILE A O 1
ATOM 3709 N N . PRO A 1 479 ? 51.959 -25.326 -53.670 1.00 49.94 479 PRO A N 1
ATOM 3710 C CA . PRO A 1 479 ? 52.356 -25.814 -54.987 1.00 49.94 479 PRO A CA 1
ATOM 3711 C C . PRO A 1 479 ? 51.601 -25.066 -56.106 1.00 49.94 479 PRO A C 1
ATOM 3713 O O . PRO A 1 479 ? 50.403 -24.785 -55.976 1.00 49.94 479 PRO A O 1
ATOM 3716 N N . PRO A 1 480 ? 52.268 -24.744 -57.228 1.00 45.19 480 PRO A N 1
ATOM 3717 C CA . PRO A 1 480 ? 51.718 -23.870 -58.250 1.00 45.19 480 PRO A CA 1
ATOM 3718 C C . PRO A 1 480 ? 50.855 -24.681 -59.215 1.00 45.19 480 PRO A C 1
ATOM 3720 O O . PRO A 1 480 ? 51.381 -25.166 -60.201 1.00 45.19 480 PRO A O 1
ATOM 3723 N N . ASP A 1 481 ? 49.555 -24.857 -58.959 1.00 49.25 481 ASP A N 1
ATOM 3724 C CA . ASP A 1 481 ? 48.676 -25.380 -60.028 1.00 49.25 481 ASP A CA 1
ATOM 3725 C C . ASP A 1 481 ? 47.181 -25.044 -59.949 1.00 49.25 481 ASP A C 1
ATOM 3727 O O . ASP A 1 481 ? 46.404 -25.497 -60.792 1.00 49.25 481 ASP A O 1
ATOM 3731 N N . ARG A 1 482 ? 46.718 -24.214 -59.005 1.00 49.06 482 ARG A N 1
ATOM 3732 C CA . ARG A 1 482 ? 45.307 -23.778 -58.996 1.00 49.06 482 ARG A CA 1
ATOM 3733 C C . ARG A 1 482 ? 45.114 -22.363 -58.468 1.00 49.06 482 ARG A C 1
ATOM 3735 O O . ARG A 1 482 ? 44.640 -22.173 -57.356 1.00 49.06 482 ARG A O 1
ATOM 3742 N N . ILE A 1 483 ? 45.381 -21.368 -59.312 1.00 41.31 483 ILE A N 1
ATOM 3743 C CA . ILE A 1 483 ? 44.822 -20.021 -59.141 1.00 41.31 483 ILE A CA 1
ATOM 3744 C C . ILE A 1 483 ? 44.166 -19.609 -60.460 1.00 41.31 483 ILE A C 1
ATOM 3746 O O . ILE A 1 483 ? 44.834 -19.285 -61.438 1.00 41.31 483 ILE A O 1
ATOM 3750 N N . LYS A 1 484 ? 42.827 -19.655 -60.486 1.00 40.84 484 LYS A N 1
ATOM 3751 C CA . LYS A 1 484 ? 42.024 -18.949 -61.488 1.00 40.84 484 LYS A CA 1
ATOM 3752 C C . LYS A 1 484 ? 41.951 -17.484 -61.076 1.00 40.84 484 LYS A C 1
ATOM 3754 O O . LYS A 1 484 ? 41.453 -17.147 -60.008 1.00 40.84 484 LYS A O 1
ATOM 3759 N N . THR A 1 485 ? 42.467 -16.648 -61.957 1.00 38.53 485 THR A N 1
ATOM 3760 C CA . THR A 1 485 ? 42.527 -15.193 -61.910 1.00 38.53 485 THR A CA 1
ATOM 3761 C C . THR A 1 485 ? 41.130 -14.577 -61.781 1.00 38.53 485 THR A C 1
ATOM 3763 O O . THR A 1 485 ? 40.312 -14.703 -62.690 1.00 38.53 485 THR A O 1
ATOM 3766 N N . VAL A 1 486 ? 40.877 -13.852 -60.690 1.00 36.12 486 VAL A N 1
ATOM 3767 C CA . VAL A 1 486 ? 39.857 -12.795 -60.638 1.00 36.12 486 VAL A CA 1
ATOM 3768 C C . VAL A 1 486 ? 40.603 -11.489 -60.403 1.00 36.12 486 VAL A C 1
ATOM 3770 O O . VAL A 1 486 ? 41.183 -11.259 -59.348 1.00 36.12 486 VAL A O 1
ATOM 3773 N N . ILE A 1 487 ? 40.652 -10.671 -61.451 1.00 41.56 487 ILE A N 1
ATOM 3774 C CA . ILE A 1 487 ? 41.266 -9.346 -61.457 1.00 41.56 487 ILE A CA 1
ATOM 3775 C C . ILE A 1 487 ? 40.253 -8.375 -60.849 1.00 41.56 487 ILE A C 1
ATOM 3777 O O . ILE A 1 487 ? 39.245 -8.071 -61.484 1.00 41.56 487 ILE A O 1
ATOM 3781 N N . ALA A 1 488 ? 40.535 -7.856 -59.656 1.00 37.62 488 ALA A N 1
ATOM 3782 C CA . ALA A 1 488 ? 39.902 -6.647 -59.142 1.00 37.62 488 ALA A CA 1
ATOM 3783 C C . ALA A 1 488 ? 40.969 -5.547 -59.069 1.00 37.62 488 ALA A C 1
ATOM 3785 O O . ALA A 1 488 ? 41.947 -5.650 -58.333 1.00 37.62 488 ALA A O 1
ATOM 3786 N N . LYS A 1 489 ? 40.802 -4.524 -59.913 1.00 37.16 489 LYS A N 1
ATOM 3787 C CA . LYS A 1 489 ? 41.633 -3.319 -59.953 1.00 37.16 489 LYS A CA 1
ATOM 3788 C C . LYS A 1 489 ? 41.380 -2.483 -58.696 1.00 37.16 489 LYS A C 1
ATOM 3790 O O . LYS A 1 489 ? 40.253 -2.045 -58.485 1.00 37.16 489 LYS A O 1
ATOM 3795 N N . HIS A 1 490 ? 42.434 -2.211 -57.936 1.00 36.22 490 HIS A N 1
ATOM 3796 C CA . HIS A 1 490 ? 42.473 -1.127 -56.958 1.00 36.22 490 HIS A CA 1
ATOM 3797 C C . HIS A 1 490 ? 42.890 0.172 -57.671 1.00 36.22 490 HIS A C 1
ATOM 3799 O O . HIS A 1 490 ? 43.849 0.132 -58.444 1.00 36.22 490 HIS A O 1
ATOM 3805 N N . PRO A 1 491 ? 42.198 1.306 -57.463 1.00 53.62 491 PRO A N 1
ATOM 3806 C CA . PRO A 1 491 ? 42.715 2.613 -57.834 1.00 53.62 491 PRO A CA 1
ATOM 3807 C C . PRO A 1 491 ? 43.398 3.285 -56.638 1.00 53.62 491 PRO A C 1
ATOM 3809 O O . PRO A 1 491 ? 42.835 3.380 -55.547 1.00 53.62 491 PRO A O 1
ATOM 3812 N N . ASP A 1 492 ? 44.608 3.769 -56.892 1.00 48.47 492 ASP A N 1
ATOM 3813 C CA . ASP A 1 492 ? 45.421 4.587 -55.999 1.00 48.47 492 ASP A CA 1
ATOM 3814 C C . ASP A 1 492 ? 44.830 6.003 -55.892 1.00 48.47 492 ASP A C 1
ATOM 3816 O O . ASP A 1 492 ? 44.382 6.574 -56.892 1.00 48.47 492 ASP A O 1
ATOM 3820 N N . GLY A 1 493 ? 44.844 6.602 -54.697 1.00 35.66 493 GLY A N 1
ATOM 3821 C CA . GLY A 1 493 ? 44.255 7.927 -54.499 1.00 35.66 493 GLY A CA 1
ATOM 3822 C C . GLY A 1 493 ? 44.667 8.647 -53.215 1.00 35.66 493 GLY A C 1
ATOM 3823 O O . GLY A 1 493 ? 43.932 8.627 -52.241 1.00 35.66 493 GLY A O 1
ATOM 3824 N N . TYR A 1 494 ? 45.823 9.315 -53.276 1.00 37.44 494 TYR A N 1
ATOM 3825 C CA . TYR A 1 494 ? 46.189 10.587 -52.626 1.00 37.44 494 TYR A CA 1
ATOM 3826 C C . TYR A 1 494 ? 45.833 10.841 -51.146 1.00 37.44 494 TYR A C 1
ATOM 3828 O O . TYR A 1 494 ? 44.728 11.248 -50.795 1.00 37.44 494 TYR A O 1
ATOM 3836 N N . VAL A 1 495 ? 46.874 10.805 -50.307 1.00 37.16 495 VAL A N 1
ATOM 3837 C CA . VAL A 1 495 ? 46.926 11.480 -49.001 1.00 37.16 495 VAL A CA 1
ATOM 3838 C C . VAL A 1 495 ? 47.011 12.996 -49.226 1.00 37.16 495 VAL A C 1
ATOM 3840 O O . VAL A 1 495 ? 47.918 13.480 -49.904 1.00 37.16 495 VAL A O 1
ATOM 3843 N N . ARG A 1 496 ? 46.059 13.746 -48.662 1.00 36.75 496 ARG A N 1
ATOM 3844 C CA . ARG A 1 496 ? 46.044 15.215 -48.615 1.00 36.75 496 ARG A CA 1
ATOM 3845 C C . ARG A 1 496 ? 46.132 15.629 -47.146 1.00 36.75 496 ARG A C 1
ATOM 3847 O O . ARG A 1 496 ? 45.224 15.332 -46.377 1.00 36.75 496 ARG A O 1
ATOM 3854 N N . GLU A 1 497 ? 47.221 16.282 -46.760 1.00 40.41 497 GLU A N 1
ATOM 3855 C CA . GLU A 1 497 ? 47.373 16.873 -45.427 1.00 40.41 497 GLU A CA 1
ATOM 3856 C C . GLU A 1 497 ? 46.435 18.085 -45.285 1.00 40.41 497 GLU A C 1
ATOM 3858 O O . GLU A 1 497 ? 46.385 18.954 -46.160 1.00 40.41 497 GLU A O 1
ATOM 3863 N N . LEU A 1 498 ? 45.668 18.130 -44.193 1.00 48.38 498 LEU A N 1
ATOM 3864 C CA . LEU A 1 498 ? 44.852 19.279 -43.793 1.00 48.38 498 LEU A CA 1
ATOM 3865 C C . LEU A 1 498 ? 45.593 20.077 -42.706 1.00 48.38 498 LEU A C 1
ATOM 3867 O O . LEU A 1 498 ? 46.129 19.469 -41.778 1.00 48.38 498 LEU A O 1
ATOM 3871 N N . PRO A 1 499 ? 45.599 21.421 -42.759 1.00 44.72 499 PRO A N 1
ATOM 3872 C CA . PRO A 1 499 ? 46.154 22.240 -41.691 1.00 44.72 499 PRO A CA 1
ATOM 3873 C C . PRO A 1 499 ? 45.201 22.279 -40.488 1.00 44.72 499 PRO A C 1
ATOM 3875 O O . PRO A 1 499 ? 44.046 22.693 -40.594 1.00 44.72 499 PRO A O 1
ATOM 3878 N N . VAL A 1 500 ? 45.708 21.878 -39.322 1.00 45.38 500 VAL A N 1
ATOM 3879 C CA . VAL A 1 500 ? 45.027 22.036 -38.031 1.00 45.38 500 VAL A CA 1
ATOM 3880 C C . VAL A 1 500 ? 45.088 23.510 -37.629 1.00 45.38 500 VAL A C 1
ATOM 3882 O O . VAL A 1 500 ? 46.165 24.052 -37.393 1.00 45.38 500 VAL A O 1
ATOM 3885 N N . THR A 1 501 ? 43.927 24.160 -37.545 1.00 41.09 501 THR A N 1
ATOM 3886 C CA . THR A 1 501 ? 43.785 25.497 -36.951 1.00 41.09 501 THR A CA 1
ATOM 3887 C C . THR A 1 501 ? 43.262 25.322 -35.528 1.00 41.09 501 THR A C 1
ATOM 3889 O O . THR A 1 501 ? 42.149 24.839 -35.337 1.00 41.09 501 THR A O 1
ATOM 3892 N N . VAL A 1 502 ? 44.077 25.669 -34.531 1.00 48.22 502 VAL A N 1
ATOM 3893 C CA . VAL A 1 502 ? 43.709 25.631 -33.107 1.00 48.22 502 VAL A CA 1
ATOM 3894 C C . VAL A 1 502 ? 42.957 26.923 -32.754 1.00 48.22 502 VAL A C 1
ATOM 3896 O O . VAL A 1 502 ? 43.522 27.999 -32.966 1.00 48.22 502 VAL A O 1
ATOM 3899 N N . PRO A 1 503 ? 41.725 26.877 -32.211 1.00 48.00 503 PRO A N 1
ATOM 3900 C CA . PRO A 1 503 ? 41.064 28.065 -31.685 1.00 48.00 503 PRO A CA 1
ATOM 3901 C C . PRO A 1 503 ? 41.587 28.386 -30.279 1.00 48.00 503 PRO A C 1
ATOM 3903 O O . PRO A 1 503 ? 41.607 27.526 -29.399 1.00 48.00 503 PRO A O 1
ATOM 3906 N N . LEU A 1 504 ? 41.988 29.640 -30.067 1.00 51.34 504 LEU A N 1
ATOM 3907 C CA . LEU A 1 504 ? 42.241 30.215 -28.744 1.00 51.34 504 LEU A CA 1
ATOM 3908 C C . LEU A 1 504 ? 40.914 30.377 -27.972 1.00 51.34 504 LEU A C 1
ATOM 3910 O O . LEU A 1 504 ? 39.918 30.781 -28.579 1.00 51.34 504 LEU A O 1
ATOM 3914 N N . PRO A 1 505 ? 40.881 30.108 -26.655 1.00 53.97 505 PRO A N 1
ATOM 3915 C CA . PRO A 1 505 ? 39.700 30.353 -25.835 1.00 53.97 505 PRO A CA 1
ATOM 3916 C C . PRO A 1 505 ? 39.512 31.858 -25.560 1.00 53.97 505 PRO A C 1
ATOM 3918 O O . PRO A 1 505 ? 40.504 32.583 -25.441 1.00 53.97 505 PRO A O 1
ATOM 3921 N N . PRO A 1 506 ? 38.264 32.347 -25.441 1.00 55.53 506 PRO A N 1
ATOM 3922 C CA . PRO A 1 506 ? 37.998 33.749 -25.144 1.00 55.53 506 PRO A CA 1
ATOM 3923 C C . PRO A 1 506 ? 38.310 34.100 -23.683 1.00 55.53 506 PRO A C 1
ATOM 3925 O O . PRO A 1 506 ? 37.945 33.381 -22.752 1.00 55.53 506 PRO A O 1
ATOM 3928 N N . GLU A 1 507 ? 38.962 35.251 -23.510 1.00 42.31 507 GLU A N 1
ATOM 3929 C CA . GLU A 1 507 ? 39.168 35.947 -22.240 1.00 42.31 507 GLU A CA 1
ATOM 3930 C C . GLU A 1 507 ? 37.827 36.247 -21.552 1.00 42.31 507 GLU A C 1
ATOM 3932 O O . GLU A 1 507 ? 37.000 37.007 -22.059 1.00 42.31 507 GLU A O 1
ATOM 3937 N N . LEU A 1 508 ? 37.636 35.695 -20.354 1.00 39.12 508 LEU A N 1
ATOM 3938 C CA . LEU A 1 508 ? 36.589 36.112 -19.425 1.00 39.12 508 LEU A CA 1
ATOM 3939 C C . LEU A 1 508 ? 37.132 37.244 -18.549 1.00 39.12 508 LEU A C 1
ATOM 3941 O O . LEU A 1 508 ? 37.816 37.020 -17.553 1.00 39.12 508 LEU A O 1
ATOM 3945 N N . THR A 1 509 ? 36.814 38.475 -18.940 1.00 41.91 509 THR A N 1
ATOM 3946 C CA . THR A 1 509 ? 36.895 39.663 -18.085 1.00 41.91 509 THR A CA 1
ATOM 3947 C C . THR A 1 509 ? 35.514 39.920 -17.489 1.00 41.91 509 THR A C 1
ATOM 3949 O O . THR A 1 509 ? 34.531 40.058 -18.210 1.00 41.91 509 THR A O 1
ATOM 3952 N N . GLY A 1 510 ? 35.422 39.954 -16.159 1.00 40.19 510 GLY A N 1
ATOM 3953 C CA . GLY A 1 510 ? 34.149 40.174 -15.471 1.00 40.19 510 GLY A CA 1
ATOM 3954 C C . GLY A 1 510 ? 34.236 40.023 -13.957 1.00 40.19 510 GLY A C 1
ATOM 3955 O O . GLY A 1 510 ? 33.526 39.211 -13.380 1.00 40.19 510 GLY A O 1
ATOM 3956 N N . SER A 1 511 ? 35.126 40.789 -13.323 1.00 38.97 511 SER A N 1
ATOM 3957 C CA . SER A 1 511 ? 35.121 41.018 -11.875 1.00 38.97 511 SER A CA 1
ATOM 3958 C C . SER A 1 511 ? 33.949 41.934 -11.525 1.00 38.97 511 SER A C 1
ATOM 3960 O O . SER A 1 511 ? 33.954 43.099 -11.922 1.00 38.97 511 SER A O 1
ATOM 3962 N N . LEU A 1 512 ? 32.967 41.426 -10.782 1.00 43.69 512 LEU A N 1
ATOM 3963 C CA . LEU A 1 512 ? 31.971 42.241 -10.093 1.00 43.69 512 LEU A CA 1
ATOM 3964 C C . LEU A 1 512 ? 32.108 42.023 -8.588 1.00 43.69 512 LEU A C 1
ATOM 3966 O O . LEU A 1 512 ? 31.818 40.946 -8.069 1.00 43.69 512 LEU A O 1
ATOM 3970 N N . ASP A 1 513 ? 32.569 43.087 -7.935 1.00 44.53 513 ASP A N 1
ATOM 3971 C CA . ASP A 1 513 ? 32.468 43.336 -6.504 1.00 44.53 513 ASP A CA 1
ATOM 3972 C C . ASP A 1 513 ? 31.035 43.106 -6.009 1.00 44.53 513 ASP A C 1
ATOM 3974 O O . ASP A 1 513 ? 30.081 43.709 -6.506 1.00 44.53 513 ASP A O 1
ATOM 3978 N N . MET A 1 514 ? 30.899 42.302 -4.958 1.00 39.03 514 MET A N 1
ATOM 3979 C CA . MET A 1 514 ? 29.797 42.431 -4.010 1.00 39.03 514 MET A CA 1
ATOM 3980 C C . MET A 1 514 ? 30.351 42.433 -2.589 1.00 39.03 514 MET A C 1
ATOM 3982 O O . MET A 1 514 ? 30.364 41.423 -1.889 1.00 39.03 514 MET A O 1
ATOM 3986 N N . ASP A 1 515 ? 30.744 43.627 -2.157 1.00 49.47 515 ASP A N 1
ATOM 3987 C CA . ASP A 1 515 ? 30.571 44.053 -0.776 1.00 49.47 515 ASP A CA 1
ATOM 3988 C C . ASP A 1 515 ? 29.068 44.146 -0.475 1.00 49.47 515 ASP A C 1
ATOM 3990 O O . ASP A 1 515 ? 28.371 45.007 -1.020 1.00 49.47 515 ASP A O 1
ATOM 3994 N N . ARG A 1 516 ? 28.550 43.300 0.426 1.00 41.31 516 ARG A N 1
ATOM 3995 C CA . ARG A 1 516 ? 27.346 43.652 1.195 1.00 41.31 516 ARG A CA 1
ATOM 3996 C C . ARG A 1 516 ? 27.235 42.919 2.532 1.00 41.31 516 ARG A C 1
ATOM 3998 O O . ARG A 1 516 ? 26.656 41.850 2.651 1.00 41.31 516 ARG A O 1
ATOM 4005 N N . GLU A 1 517 ? 27.815 43.570 3.531 1.00 38.38 517 GLU A N 1
ATOM 4006 C CA . GLU A 1 517 ? 27.127 44.068 4.728 1.00 38.38 517 GLU A CA 1
ATOM 4007 C C . GLU A 1 517 ? 26.213 43.114 5.536 1.00 38.38 517 GLU A C 1
ATOM 4009 O O . GLU A 1 517 ? 25.075 42.810 5.186 1.00 38.38 517 GLU A O 1
ATOM 4014 N N . ASN A 1 518 ? 26.724 42.784 6.726 1.00 40.66 518 ASN A N 1
ATOM 4015 C CA . ASN A 1 518 ? 26.021 42.481 7.976 1.00 40.66 518 ASN A CA 1
ATOM 4016 C C . ASN A 1 518 ? 24.626 43.121 8.152 1.00 40.66 518 ASN A C 1
ATOM 4018 O O . ASN A 1 518 ? 24.484 44.330 7.989 1.00 40.66 518 ASN A O 1
ATOM 4022 N N . ARG A 1 519 ? 23.678 42.339 8.700 1.00 42.50 519 ARG A N 1
ATOM 4023 C CA . ARG A 1 519 ? 22.650 42.708 9.717 1.00 42.50 519 ARG A CA 1
ATOM 4024 C C . ARG A 1 519 ? 21.936 41.417 10.163 1.00 42.50 519 ARG A C 1
ATOM 4026 O O . ARG A 1 519 ? 21.311 40.754 9.353 1.00 42.50 519 ARG A O 1
ATOM 4033 N N . SER A 1 520 ? 22.209 40.869 11.347 1.00 44.69 520 SER A N 1
ATOM 4034 C CA . SER A 1 520 ? 21.571 41.156 12.648 1.00 44.69 520 SER A CA 1
ATOM 4035 C C . SER A 1 520 ? 20.042 40.942 12.723 1.00 44.69 520 SER A C 1
ATOM 4037 O O . SER A 1 520 ? 19.290 41.753 12.197 1.00 44.69 520 SER A O 1
ATOM 4039 N N . LEU A 1 521 ? 19.650 39.928 13.514 1.00 49.94 521 LEU A N 1
ATOM 4040 C CA . LEU A 1 521 ? 18.581 39.897 14.540 1.00 49.94 521 LEU A CA 1
ATOM 4041 C C . LEU A 1 521 ? 17.127 40.303 14.197 1.00 49.94 521 LEU A C 1
ATOM 4043 O O . LEU A 1 521 ? 16.853 41.474 13.973 1.00 49.94 521 LEU A O 1
ATOM 4047 N N . SER A 1 522 ? 16.184 39.372 14.422 1.00 42.81 522 SER A N 1
ATOM 4048 C CA . SER A 1 522 ? 14.944 39.541 15.229 1.00 42.81 522 SER A CA 1
ATOM 4049 C C . SER A 1 522 ? 14.221 38.182 15.305 1.00 42.81 522 SER A C 1
ATOM 4051 O O . SER A 1 522 ? 13.925 37.606 14.269 1.00 42.81 522 SER A O 1
ATOM 4053 N N . ARG A 1 523 ? 14.092 37.518 16.465 1.00 50.81 523 ARG A N 1
ATOM 4054 C CA . ARG A 1 523 ? 12.904 37.559 17.353 1.00 50.81 523 ARG A CA 1
ATOM 4055 C C . ARG A 1 523 ? 11.574 37.741 16.607 1.00 50.81 523 ARG A C 1
ATOM 4057 O O . ARG A 1 523 ? 11.271 38.864 16.211 1.00 50.81 523 ARG A O 1
ATOM 4064 N N . TYR A 1 524 ? 10.790 36.671 16.506 1.00 53.38 524 TYR A N 1
ATOM 4065 C CA . TYR A 1 524 ? 9.499 36.501 17.185 1.00 53.38 524 TYR A CA 1
ATOM 4066 C C . TYR A 1 524 ? 9.212 35.011 17.351 1.00 53.38 524 TYR A C 1
ATOM 4068 O O . TYR A 1 524 ? 9.640 34.252 16.454 1.00 53.38 524 TYR A O 1
#